Protein AF-A0A6S7HG73-F1 (afdb_monomer_lite)

Sequence (387 aa):
MQTYKELIFEPNCFQMRACHLSPQIFCDMTTDGGGFMLMGRKNNSITWTVPSNKLTVEPYGEPHWSSSLGDAPILDFRVQMATREDFKTTKADWSYRLQSKRPLKNLMMNTGGCDQRSAGIGDIAYVKDLLTEKIVTTRLRCSKFGFAYHPLVKFGWHKMNSCLQKPCPWGFAFHDVVKHQVDFHGGFSFSTTRTISGMEYNATASVGCDNGYCCGCYGPVGGTKDYCAENCKAINGGTVIKNVFTWFWVRSSLPKRLWKKCMDYQVKRDDGKLISYKLIGHGVVPVKGSCNKDSTLLNDGIVVVPDSSAAQKVPAIDGLLEYRKDKQELYIRSNKTWNALAPENKIIQETDKKYKLNLDKIKNQNYLVVWEWSAHKGHEILRHRAS

Organism: Paramuricea clavata (NCBI:txid317549)

Radius of gyration: 26.56 Å; chains: 1; bounding box: 92×40×64 Å

pLDDT: mean 78.55, std 20.95, range [20.36, 98.56]

Structure (mmCIF, N/CA/C/O backbone):
data_AF-A0A6S7HG73-F1
#
_entry.id   AF-A0A6S7HG73-F1
#
loop_
_atom_site.group_PDB
_atom_site.id
_atom_site.type_symbol
_atom_site.label_atom_id
_atom_site.label_alt_id
_atom_site.label_comp_id
_atom_site.label_asym_id
_atom_site.label_entity_id
_atom_site.label_seq_id
_atom_site.pdbx_PDB_ins_code
_atom_site.Cartn_x
_atom_site.Cartn_y
_atom_site.Cartn_z
_atom_site.occupancy
_atom_site.B_iso_or_equiv
_atom_site.auth_seq_id
_atom_site.auth_comp_id
_atom_site.auth_asym_id
_atom_site.auth_atom_id
_atom_site.pdbx_PDB_model_num
ATOM 1 N N . MET A 1 1 ? -1.389 20.376 16.798 1.00 23.89 1 MET A N 1
ATOM 2 C CA . MET A 1 1 ? -0.041 19.807 17.003 1.00 23.89 1 MET A CA 1
ATOM 3 C C . MET A 1 1 ? -0.197 18.322 17.283 1.00 23.89 1 MET A C 1
ATOM 5 O O . MET A 1 1 ? -0.726 17.976 18.327 1.00 23.89 1 MET A O 1
ATOM 9 N N . GLN A 1 2 ? 0.134 17.462 16.319 1.00 23.62 2 GLN A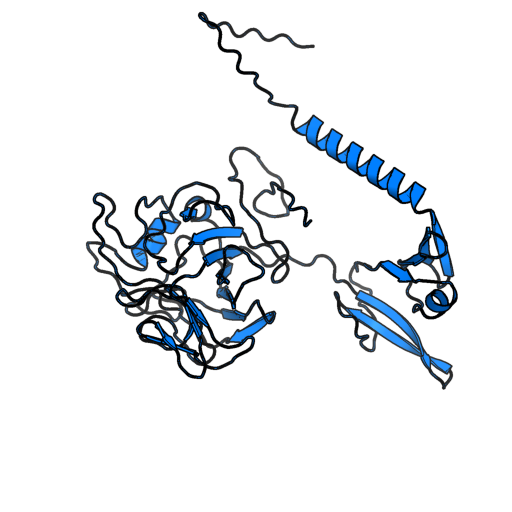 N 1
ATOM 10 C CA . GLN A 1 2 ? 0.141 16.007 16.503 1.00 23.62 2 GLN A CA 1
ATOM 11 C C . GLN A 1 2 ? 1.549 15.596 16.929 1.00 23.62 2 GLN A C 1
ATOM 13 O O . GLN A 1 2 ? 2.506 15.811 16.192 1.00 23.62 2 GLN A O 1
ATOM 18 N N . THR A 1 3 ? 1.669 15.061 18.138 1.00 20.36 3 THR A N 1
ATOM 19 C CA . THR A 1 3 ? 2.910 14.537 18.705 1.00 20.36 3 THR A CA 1
ATOM 20 C C . THR A 1 3 ? 3.164 13.151 18.114 1.00 20.36 3 THR A C 1
ATOM 22 O O . THR A 1 3 ? 2.510 12.180 18.489 1.00 20.36 3 THR A O 1
ATOM 25 N N . TYR A 1 4 ? 4.093 13.055 17.166 1.00 27.78 4 TYR A N 1
ATOM 26 C CA . TYR A 1 4 ? 4.619 11.777 16.694 1.00 27.78 4 TYR A CA 1
ATOM 27 C C . TYR A 1 4 ? 5.667 11.304 17.709 1.00 27.78 4 TYR A C 1
ATOM 29 O O . TYR A 1 4 ? 6.613 12.030 18.000 1.00 27.78 4 TYR A O 1
ATOM 37 N N . LYS A 1 5 ? 5.462 10.129 18.314 1.00 26.50 5 LYS A N 1
ATOM 38 C CA . LYS A 1 5 ? 6.448 9.502 19.204 1.00 26.50 5 LYS A CA 1
ATOM 39 C C . LYS A 1 5 ? 7.325 8.557 18.391 1.00 26.50 5 LYS A C 1
ATOM 41 O O . LYS A 1 5 ? 6.809 7.603 17.815 1.00 26.50 5 LYS A O 1
ATOM 46 N N . GLU A 1 6 ? 8.632 8.799 18.407 1.00 24.59 6 GLU A N 1
ATOM 47 C CA . GLU A 1 6 ? 9.639 7.779 18.121 1.00 24.59 6 GLU A CA 1
ATOM 48 C C . GLU A 1 6 ? 9.497 6.668 19.162 1.00 24.59 6 GLU A C 1
ATOM 50 O O . GLU A 1 6 ? 9.615 6.893 20.367 1.00 24.59 6 GLU A O 1
ATOM 55 N N . LEU A 1 7 ? 9.171 5.467 18.703 1.00 26.25 7 LEU A N 1
ATOM 56 C CA . LEU A 1 7 ? 9.103 4.280 19.539 1.00 26.25 7 LEU A CA 1
ATOM 57 C C . LEU A 1 7 ? 9.942 3.203 18.858 1.00 26.25 7 LEU A C 1
ATOM 59 O O . LEU A 1 7 ? 9.542 2.633 17.846 1.00 26.25 7 LEU A O 1
ATOM 63 N N . ILE A 1 8 ? 11.126 2.961 19.417 1.00 28.64 8 ILE A N 1
ATOM 64 C CA . ILE A 1 8 ? 12.002 1.848 19.054 1.00 28.64 8 ILE A CA 1
ATOM 65 C C . ILE A 1 8 ? 11.326 0.572 19.576 1.00 28.64 8 ILE A C 1
ATOM 67 O O . ILE A 1 8 ? 11.267 0.359 20.785 1.00 28.64 8 ILE A O 1
ATOM 71 N N . PHE A 1 9 ? 10.776 -0.254 18.682 1.00 28.14 9 PHE A N 1
ATOM 72 C CA . PHE A 1 9 ? 10.209 -1.562 19.025 1.00 28.14 9 PHE A CA 1
ATOM 73 C C . PHE A 1 9 ? 10.831 -2.669 18.172 1.00 28.14 9 PHE A C 1
ATOM 75 O O . PHE A 1 9 ? 10.882 -2.579 16.947 1.00 28.14 9 PHE A O 1
ATOM 82 N N . GLU A 1 10 ? 11.302 -3.709 18.860 1.00 35.12 10 GLU A N 1
ATOM 83 C CA . GLU A 1 10 ? 11.940 -4.905 18.305 1.00 35.12 10 GLU A CA 1
ATOM 84 C C . GLU A 1 10 ? 10.984 -5.785 17.467 1.00 35.12 10 GLU A C 1
ATOM 86 O O . GLU A 1 10 ? 9.758 -5.717 17.630 1.00 35.12 10 GLU A O 1
ATOM 91 N N . PRO A 1 11 ? 11.520 -6.633 16.560 1.00 36.06 11 PRO A N 1
ATOM 92 C CA . PRO A 1 11 ? 10.786 -7.249 15.459 1.00 36.06 11 PRO A CA 1
ATOM 93 C C . PRO A 1 11 ? 10.083 -8.534 15.900 1.00 36.06 11 PRO A C 1
ATOM 95 O O . PRO A 1 11 ? 10.442 -9.651 15.555 1.00 36.06 11 PRO A O 1
ATOM 98 N N . ASN A 1 12 ? 9.071 -8.322 16.715 1.00 39.69 12 ASN A N 1
ATOM 99 C CA . ASN A 1 12 ? 7.865 -9.091 16.959 1.00 39.69 12 ASN A CA 1
ATOM 100 C C . ASN A 1 12 ? 7.287 -8.274 18.099 1.00 39.69 12 ASN A C 1
ATOM 102 O O . ASN A 1 12 ? 7.859 -8.310 19.185 1.00 39.69 12 ASN A O 1
ATOM 106 N N . CYS A 1 13 ? 6.196 -7.523 17.924 1.00 37.22 13 CYS A N 1
ATOM 107 C CA . CYS A 1 13 ? 5.671 -6.719 19.042 1.00 37.22 13 CYS A CA 1
ATOM 108 C C . CYS A 1 13 ? 5.167 -7.565 20.241 1.00 37.22 13 CYS A C 1
ATOM 110 O O . CYS A 1 13 ? 4.400 -7.059 21.048 1.00 37.22 13 CYS A O 1
ATOM 112 N N . PHE A 1 14 ? 5.580 -8.834 20.358 1.00 29.17 14 PHE A N 1
ATOM 113 C CA . PHE A 1 14 ? 5.877 -9.547 21.598 1.00 29.17 14 PHE A CA 1
ATOM 114 C C . PHE A 1 14 ? 7.020 -10.571 21.375 1.00 29.17 14 PHE A C 1
ATOM 116 O O . PHE A 1 14 ? 6.756 -11.659 20.875 1.00 29.17 14 PHE A O 1
ATOM 123 N N . GLN A 1 15 ? 8.270 -10.243 21.729 1.00 26.00 15 GLN A N 1
ATOM 124 C CA . GLN A 1 15 ? 9.197 -11.075 22.532 1.00 26.00 15 GLN A CA 1
ATOM 125 C C . GLN A 1 15 ? 10.606 -10.462 22.552 1.00 26.00 15 GLN A C 1
ATOM 127 O O . GLN A 1 15 ? 11.273 -10.389 21.527 1.00 26.00 15 GLN A O 1
ATOM 132 N N . MET A 1 16 ? 11.061 -10.083 23.751 1.00 28.31 16 MET A N 1
ATOM 133 C CA . MET A 1 16 ? 12.455 -9.741 24.045 1.00 28.31 16 MET A CA 1
ATOM 134 C C . MET A 1 16 ? 13.368 -10.935 23.751 1.00 28.31 16 MET A C 1
ATOM 136 O O . MET A 1 16 ? 13.150 -12.000 24.337 1.00 28.31 16 MET A O 1
ATOM 140 N N . ARG A 1 17 ? 14.412 -10.732 22.936 1.00 23.84 17 ARG A N 1
ATOM 141 C CA . ARG A 1 17 ? 15.729 -11.387 23.070 1.00 23.84 17 ARG A CA 1
ATOM 142 C C . ARG A 1 17 ? 16.759 -10.721 22.134 1.00 23.84 17 ARG A C 1
ATOM 144 O O . ARG A 1 17 ? 16.681 -10.875 20.924 1.00 23.84 17 ARG A O 1
ATOM 151 N N . ALA A 1 18 ? 17.758 -10.099 22.773 1.00 25.36 18 ALA A N 1
ATOM 152 C CA . ALA A 1 18 ? 19.056 -9.628 22.261 1.00 25.36 18 ALA A CA 1
ATOM 153 C C . ALA A 1 18 ? 19.080 -8.372 21.353 1.00 25.36 18 ALA A C 1
ATOM 155 O O . ALA A 1 18 ? 19.349 -8.448 20.157 1.00 25.36 18 ALA A O 1
ATOM 156 N N . CYS A 1 19 ? 18.940 -7.197 21.982 1.00 32.50 19 CYS A N 1
ATOM 157 C CA . CYS A 1 19 ? 19.216 -5.878 21.404 1.00 32.50 19 CYS A CA 1
ATOM 158 C C . CYS A 1 19 ? 20.721 -5.651 21.144 1.00 32.50 19 CYS A C 1
ATOM 160 O O . CYS A 1 19 ? 21.425 -5.133 22.008 1.00 32.50 19 CYS A O 1
ATOM 162 N N . HIS A 1 20 ? 21.216 -5.929 19.942 1.00 30.30 20 HIS A N 1
ATOM 163 C CA . HIS A 1 20 ? 22.331 -5.167 19.367 1.00 30.30 20 HIS A CA 1
ATOM 164 C C . HIS A 1 20 ? 22.209 -5.202 17.836 1.00 30.30 20 HIS A C 1
ATOM 166 O O . HIS A 1 20 ? 22.386 -6.253 17.233 1.00 30.30 20 HIS A O 1
ATOM 172 N N . LEU A 1 21 ? 21.909 -4.038 17.236 1.00 35.69 21 LEU A N 1
ATOM 173 C CA . LEU A 1 21 ? 21.809 -3.748 15.787 1.00 35.69 21 LEU A CA 1
ATOM 174 C C . LEU A 1 21 ? 20.460 -4.001 15.074 1.00 35.69 21 LEU A C 1
ATOM 176 O O . LEU A 1 21 ? 20.443 -4.381 13.905 1.00 35.69 21 LEU A O 1
ATOM 180 N N . SER A 1 22 ? 19.321 -3.703 15.705 1.00 51.12 22 SER A N 1
ATOM 181 C CA . SER A 1 22 ? 18.052 -3.573 14.963 1.00 51.12 22 SER A CA 1
ATOM 182 C C . SER A 1 22 ? 17.953 -2.181 14.309 1.00 51.12 22 SER A C 1
ATOM 184 O O . SER A 1 22 ? 18.054 -1.184 15.028 1.00 51.12 22 SER A O 1
ATOM 186 N N . PRO A 1 23 ? 17.762 -2.063 12.978 1.00 58.50 23 PRO A N 1
ATOM 187 C CA . PRO A 1 23 ? 17.554 -0.769 12.334 1.00 58.50 23 PRO A CA 1
ATOM 188 C C . PRO A 1 23 ? 16.275 -0.113 12.868 1.00 58.50 23 PRO A C 1
ATOM 190 O O . PRO A 1 23 ? 15.249 -0.774 13.027 1.00 58.50 23 PRO A O 1
ATOM 193 N N . GLN A 1 24 ? 16.331 1.193 13.143 1.00 76.62 24 GLN A N 1
ATOM 194 C CA . GLN A 1 24 ? 15.131 1.978 13.438 1.00 76.62 24 GLN A CA 1
ATOM 195 C C . GLN A 1 24 ? 14.221 1.953 12.203 1.00 76.62 24 GLN A C 1
ATOM 197 O O . GLN A 1 24 ? 14.707 2.029 11.078 1.00 76.62 24 GLN A O 1
ATOM 202 N N . ILE A 1 25 ? 12.911 1.788 12.372 1.00 84.19 25 ILE A N 1
ATOM 203 C CA . ILE A 1 25 ? 11.950 1.691 11.263 1.00 84.19 25 ILE A CA 1
ATOM 204 C C . ILE A 1 25 ? 10.754 2.579 11.591 1.00 84.19 25 ILE A C 1
ATOM 206 O O . ILE A 1 25 ? 10.254 2.559 12.716 1.00 84.19 25 ILE A O 1
ATOM 210 N N . PHE A 1 26 ? 10.273 3.343 10.609 1.00 87.62 26 PHE A N 1
ATOM 211 C CA . PHE A 1 26 ? 9.052 4.123 10.773 1.00 87.62 26 PHE A CA 1
ATOM 212 C C . PHE A 1 26 ? 7.814 3.224 10.646 1.00 87.62 26 PHE A C 1
ATOM 214 O O . PHE A 1 26 ? 7.669 2.495 9.661 1.00 87.62 26 PHE A O 1
ATOM 221 N N . CYS A 1 27 ? 6.901 3.298 11.618 1.00 88.12 27 CYS A N 1
ATOM 222 C CA . CYS A 1 27 ? 5.735 2.419 11.705 1.00 88.12 27 CYS A CA 1
ATOM 223 C C . CYS A 1 27 ? 4.412 3.197 11.684 1.00 88.12 27 CYS A C 1
ATOM 225 O O . CYS A 1 27 ? 4.187 4.083 12.507 1.00 88.12 27 CYS A O 1
ATOM 227 N N . ASP A 1 28 ? 3.491 2.802 10.806 1.00 87.75 28 ASP A N 1
ATOM 228 C CA . ASP A 1 28 ? 2.087 3.202 10.878 1.00 87.75 28 ASP A CA 1
ATOM 229 C C . ASP A 1 28 ? 1.305 2.208 11.750 1.00 87.75 28 ASP A C 1
ATOM 231 O O . ASP A 1 28 ? 1.098 1.038 11.406 1.00 87.75 28 ASP A O 1
ATOM 235 N N . MET A 1 29 ? 0.873 2.710 12.906 1.00 83.38 29 MET A N 1
ATOM 236 C CA . MET A 1 29 ? 0.142 1.970 13.937 1.00 83.38 29 MET A CA 1
ATOM 237 C C . MET A 1 29 ? -1.373 2.201 13.890 1.00 83.38 29 MET A C 1
ATOM 239 O O . MET A 1 29 ? -2.095 1.723 14.762 1.00 83.38 29 MET A O 1
ATOM 243 N N . THR A 1 30 ? -1.859 2.934 12.890 1.00 83.31 30 THR A N 1
ATOM 244 C CA . THR A 1 30 ? -3.247 3.399 12.809 1.00 83.31 30 THR A CA 1
ATOM 245 C C . THR A 1 30 ? -4.002 2.767 11.648 1.00 83.31 30 THR A C 1
ATOM 247 O O . THR A 1 30 ? -5.059 2.169 11.864 1.00 83.31 30 THR A O 1
ATOM 250 N N . THR A 1 31 ? -3.451 2.829 10.433 1.00 86.19 31 THR A N 1
ATOM 251 C CA . THR A 1 31 ? -4.160 2.383 9.229 1.00 86.19 31 THR A CA 1
ATOM 252 C C . THR A 1 31 ? -4.414 0.881 9.273 1.00 86.19 31 THR A C 1
ATOM 254 O O . THR A 1 31 ? -3.489 0.091 9.465 1.00 86.19 31 THR A O 1
ATOM 257 N N . ASP A 1 32 ? -5.674 0.471 9.087 1.00 87.25 32 ASP A N 1
ATOM 258 C CA . ASP A 1 32 ? -6.092 -0.939 9.089 1.00 87.25 32 ASP A CA 1
ATOM 259 C C . ASP A 1 32 ? -5.605 -1.719 10.328 1.00 87.25 32 ASP A C 1
ATOM 261 O O . ASP A 1 32 ? -5.131 -2.855 10.249 1.00 87.25 32 ASP A O 1
ATOM 265 N N . GLY A 1 33 ? -5.683 -1.073 11.496 1.00 82.06 33 GLY A N 1
ATOM 266 C CA . GLY A 1 33 ? -5.245 -1.635 12.775 1.00 82.06 33 GLY A CA 1
ATOM 267 C C . GLY A 1 33 ? -3.737 -1.572 13.027 1.00 82.06 33 GLY A C 1
ATOM 268 O O . GLY A 1 33 ? -3.306 -2.016 14.089 1.00 82.06 33 GLY A O 1
ATOM 269 N N . GLY A 1 34 ? -2.959 -1.016 12.095 1.00 86.38 34 GLY A N 1
ATOM 270 C CA . GLY A 1 34 ? -1.534 -0.753 12.242 1.00 86.38 34 GLY A CA 1
ATOM 271 C C . GLY A 1 34 ? -0.610 -1.911 11.860 1.00 86.38 34 GLY A C 1
ATOM 272 O O . GLY A 1 34 ? -1.013 -2.900 11.233 1.00 86.38 34 GLY A O 1
ATOM 273 N N . GLY A 1 35 ? 0.657 -1.767 12.256 1.00 85.31 35 GLY A N 1
ATOM 274 C CA . GLY A 1 35 ? 1.724 -2.745 12.029 1.00 85.31 35 GLY A CA 1
ATOM 275 C C . GLY A 1 35 ? 2.391 -2.640 10.656 1.00 85.31 35 GLY A C 1
ATOM 276 O O . GLY A 1 35 ? 3.046 -3.590 10.230 1.00 85.31 35 GLY A O 1
ATOM 277 N N . PHE A 1 36 ? 2.203 -1.526 9.947 1.00 93.69 36 PHE A N 1
ATOM 278 C CA . PHE A 1 36 ? 2.880 -1.269 8.679 1.00 93.69 36 PHE A CA 1
ATOM 279 C C . PHE A 1 36 ? 4.234 -0.610 8.924 1.00 93.69 36 PHE A C 1
ATOM 281 O O . PHE A 1 36 ? 4.310 0.416 9.585 1.00 93.69 36 PHE A O 1
ATOM 288 N N . MET A 1 37 ? 5.285 -1.172 8.345 1.00 94.69 37 MET A N 1
ATOM 289 C CA . MET A 1 37 ? 6.643 -0.639 8.340 1.00 94.69 37 MET A CA 1
ATOM 290 C C . MET A 1 37 ? 6.885 0.100 7.028 1.00 94.69 37 MET A C 1
ATOM 292 O O . MET A 1 37 ? 6.633 -0.456 5.955 1.00 94.69 37 MET A O 1
ATOM 296 N N . LEU A 1 38 ? 7.367 1.338 7.102 1.00 95.38 38 LEU A N 1
ATOM 297 C CA . LEU A 1 38 ? 7.764 2.103 5.928 1.00 95.38 38 LEU A CA 1
ATOM 298 C C . LEU A 1 38 ? 9.055 1.511 5.370 1.00 95.38 38 LEU A C 1
ATOM 300 O O . LEU A 1 38 ? 10.062 1.420 6.069 1.00 95.38 38 LEU A O 1
ATOM 304 N N . MET A 1 39 ? 9.018 1.105 4.107 1.00 95.62 39 MET A N 1
ATOM 305 C CA . MET A 1 39 ? 10.162 0.479 3.448 1.00 95.62 39 MET A CA 1
ATOM 306 C C . MET A 1 39 ? 10.686 1.307 2.281 1.00 95.62 39 MET A C 1
ATOM 308 O O . MET A 1 39 ? 11.822 1.112 1.861 1.00 95.62 39 MET A O 1
ATOM 312 N N . GLY A 1 40 ? 9.875 2.205 1.729 1.00 95.56 40 GLY A N 1
ATOM 313 C CA . GLY A 1 40 ? 10.228 2.930 0.524 1.00 95.56 40 GLY A CA 1
ATOM 314 C C . GLY A 1 40 ? 9.465 4.225 0.377 1.00 95.56 40 GLY A C 1
ATOM 315 O O . GLY A 1 40 ? 8.326 4.349 0.830 1.00 95.56 40 GLY A O 1
ATOM 316 N N . ARG A 1 41 ? 10.091 5.175 -0.308 1.00 94.94 41 ARG A N 1
ATOM 317 C CA . ARG A 1 41 ? 9.529 6.495 -0.553 1.00 94.94 41 ARG A CA 1
ATOM 318 C C . ARG A 1 41 ? 9.928 7.033 -1.918 1.00 94.94 41 ARG A C 1
ATOM 320 O O . ARG A 1 41 ? 11.070 6.877 -2.346 1.00 94.94 41 ARG A O 1
ATOM 327 N N . LYS A 1 42 ? 9.016 7.779 -2.546 1.00 94.44 42 LYS A N 1
ATOM 328 C CA . LYS A 1 42 ? 9.322 8.641 -3.687 1.00 94.44 42 LYS A CA 1
ATOM 329 C C . LYS A 1 42 ? 8.565 9.967 -3.640 1.00 94.44 42 LYS A C 1
ATOM 331 O O . LYS A 1 42 ? 7.433 10.034 -3.182 1.00 94.44 42 LYS A O 1
ATOM 336 N N . ASN A 1 43 ? 9.199 11.026 -4.129 1.00 93.12 43 ASN A N 1
ATOM 337 C CA . ASN A 1 43 ? 8.657 12.387 -4.214 1.00 93.12 43 ASN A CA 1
ATOM 338 C C . ASN A 1 43 ? 8.179 12.773 -5.630 1.00 93.12 43 ASN A C 1
ATOM 340 O O . ASN A 1 43 ? 7.903 13.938 -5.900 1.00 93.12 43 ASN A O 1
ATOM 344 N N . ASN A 1 44 ? 8.138 11.814 -6.554 1.00 91.88 44 ASN A N 1
ATOM 345 C CA . ASN A 1 44 ? 7.565 11.968 -7.886 1.00 91.88 44 ASN A CA 1
ATOM 346 C C . ASN A 1 44 ? 7.007 10.615 -8.375 1.00 91.88 44 ASN A C 1
ATOM 348 O O . ASN A 1 44 ? 7.107 9.602 -7.683 1.00 91.88 44 ASN A O 1
ATOM 352 N N . SER A 1 45 ? 6.440 10.578 -9.581 1.00 89.94 45 SER A N 1
ATOM 353 C CA . SER A 1 45 ? 5.869 9.340 -10.140 1.00 89.94 45 SER A CA 1
ATOM 354 C C . SER A 1 45 ? 6.909 8.366 -10.706 1.00 89.94 45 SER A C 1
ATOM 356 O O . SER A 1 45 ? 6.546 7.283 -11.150 1.00 89.94 45 SER A O 1
ATOM 358 N N . ILE A 1 46 ? 8.193 8.735 -10.733 1.00 89.56 46 ILE A N 1
ATOM 359 C CA . ILE A 1 46 ? 9.263 7.931 -11.331 1.00 89.56 46 ILE A CA 1
ATOM 360 C C . ILE A 1 46 ? 9.761 6.925 -10.294 1.00 89.56 46 ILE A C 1
ATOM 362 O O . ILE A 1 46 ? 10.654 7.210 -9.495 1.00 89.56 46 ILE A O 1
ATOM 366 N N . THR A 1 47 ? 9.173 5.736 -10.298 1.00 81.75 47 THR A N 1
ATOM 367 C CA . THR A 1 47 ? 9.435 4.681 -9.305 1.00 81.75 47 THR A CA 1
ATOM 368 C C . THR A 1 47 ? 10.782 3.981 -9.504 1.00 81.75 47 THR A C 1
ATOM 370 O O . THR A 1 47 ? 11.310 3.404 -8.557 1.00 81.75 47 THR A O 1
ATOM 373 N N . TRP A 1 48 ? 11.377 4.050 -10.698 1.00 81.00 48 TRP A N 1
ATOM 374 C CA . TRP A 1 48 ? 12.553 3.249 -11.060 1.00 81.00 48 TRP A CA 1
ATOM 375 C C . TRP A 1 48 ? 13.921 3.883 -10.843 1.00 81.00 48 TRP A C 1
ATOM 377 O O . TRP A 1 48 ? 14.934 3.182 -10.880 1.00 81.00 48 TRP A O 1
ATOM 387 N N . THR A 1 49 ? 13.961 5.191 -10.581 1.00 83.94 49 THR A N 1
ATOM 388 C CA . THR A 1 49 ? 15.186 5.922 -10.213 1.00 83.94 49 THR A CA 1
ATOM 389 C C . THR A 1 49 ? 15.435 5.915 -8.706 1.00 83.94 49 THR A C 1
ATOM 391 O O . THR A 1 49 ? 16.402 6.512 -8.241 1.00 83.94 49 THR A O 1
ATOM 394 N N . VAL A 1 50 ? 14.545 5.295 -7.923 1.00 86.31 50 VAL A N 1
ATOM 395 C CA . VAL A 1 50 ? 14.637 5.301 -6.461 1.00 86.31 50 VAL A CA 1
ATOM 396 C C . VAL A 1 50 ? 15.810 4.406 -6.042 1.00 86.31 50 VAL A C 1
ATOM 398 O O . VAL A 1 50 ? 15.752 3.196 -6.289 1.00 86.31 50 VAL A O 1
ATOM 401 N N . PRO A 1 51 ? 16.860 4.950 -5.407 1.00 91.94 51 PRO A N 1
ATOM 402 C CA . PRO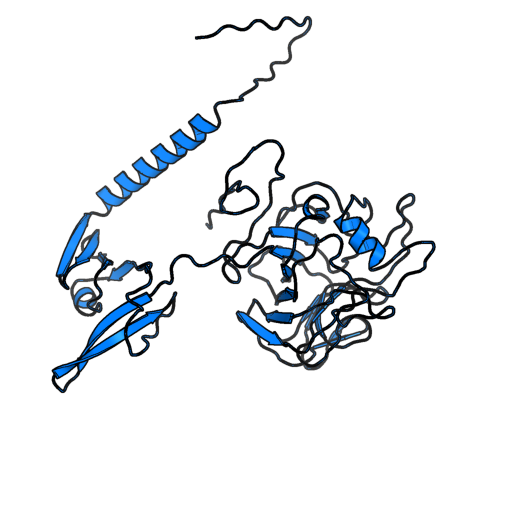 A 1 51 ? 17.981 4.147 -4.947 1.00 91.94 51 PRO A CA 1
ATOM 403 C C . PRO A 1 51 ? 17.545 3.195 -3.836 1.00 91.94 51 PRO A C 1
ATOM 405 O O . PRO A 1 51 ? 16.596 3.465 -3.106 1.00 91.94 51 PRO A O 1
ATOM 408 N N . SER A 1 52 ? 18.264 2.091 -3.676 1.00 94.06 52 SER A N 1
ATOM 409 C CA . SER A 1 52 ? 18.139 1.229 -2.502 1.00 94.06 52 SER A CA 1
ATOM 410 C C . SER A 1 52 ? 19.407 1.289 -1.668 1.00 94.06 52 SER A C 1
ATOM 412 O O . SER A 1 52 ? 20.514 1.269 -2.211 1.00 94.06 52 SER A O 1
ATOM 414 N N . ASN A 1 53 ? 19.260 1.353 -0.350 1.00 93.56 53 ASN A N 1
ATOM 415 C CA . ASN A 1 53 ? 20.368 1.363 0.598 1.00 93.56 53 ASN A CA 1
ATOM 416 C C . ASN A 1 53 ? 19.950 0.672 1.910 1.00 93.56 53 ASN A C 1
ATOM 418 O O . ASN A 1 53 ? 18.889 0.052 1.985 1.00 93.56 53 ASN A O 1
ATOM 422 N N . LYS A 1 54 ? 20.818 0.689 2.923 1.00 91.31 54 LYS A N 1
ATOM 423 C CA . LYS A 1 54 ? 20.559 0.053 4.229 1.00 91.31 54 LYS A CA 1
ATOM 424 C C . LYS A 1 54 ? 19.974 1.013 5.271 1.00 91.31 54 LYS A C 1
ATOM 426 O O . LYS A 1 54 ? 19.834 0.635 6.432 1.00 91.31 54 LYS A O 1
ATOM 431 N N . LEU A 1 55 ? 19.678 2.248 4.872 1.00 90.62 55 LEU A N 1
ATOM 432 C CA . LEU A 1 55 ? 19.170 3.276 5.766 1.00 90.62 55 LEU A CA 1
ATOM 433 C C . LEU A 1 55 ? 17.688 3.048 6.065 1.00 90.62 55 LEU A C 1
ATOM 435 O O . LEU A 1 55 ? 16.973 2.303 5.379 1.00 90.62 55 LEU A O 1
ATOM 439 N N . THR A 1 56 ? 17.257 3.687 7.141 1.00 90.31 56 THR A N 1
ATOM 440 C CA . THR A 1 56 ? 15.858 3.800 7.525 1.00 90.31 56 THR A CA 1
ATOM 441 C C . THR A 1 56 ? 15.149 4.765 6.591 1.00 90.31 56 THR A C 1
ATOM 443 O O . THR A 1 56 ? 15.628 5.874 6.359 1.00 90.31 56 THR A O 1
ATOM 446 N N . VAL A 1 57 ? 13.973 4.369 6.102 1.00 92.69 57 VAL A N 1
ATOM 447 C CA . VAL A 1 57 ? 13.132 5.280 5.327 1.00 92.69 57 VAL A CA 1
ATOM 448 C C . VAL A 1 57 ? 12.342 6.170 6.271 1.00 92.69 57 VAL A C 1
ATOM 450 O O . VAL A 1 57 ? 11.543 5.689 7.074 1.00 92.69 57 VAL A O 1
ATOM 453 N N . GLU A 1 58 ? 12.530 7.475 6.126 1.00 91.75 58 GLU A N 1
ATOM 454 C CA . GLU A 1 58 ? 11.716 8.480 6.795 1.00 91.75 58 GLU A CA 1
ATOM 455 C C . GLU A 1 58 ? 10.532 8.900 5.911 1.00 91.75 58 GLU A C 1
ATOM 457 O O . GLU A 1 58 ? 10.687 9.037 4.694 1.00 91.75 58 GLU A O 1
ATOM 462 N N . PRO A 1 59 ? 9.350 9.183 6.487 1.00 91.06 59 PRO A N 1
ATOM 463 C CA . PRO A 1 59 ? 8.185 9.633 5.725 1.00 91.06 59 PRO A CA 1
ATOM 464 C C . PRO A 1 59 ? 8.395 10.915 4.927 1.00 91.06 59 PRO A C 1
ATOM 466 O O . PRO A 1 59 ? 7.709 11.111 3.928 1.00 91.06 59 PRO A O 1
ATOM 469 N N . TYR A 1 60 ? 9.301 11.781 5.379 1.00 93.38 60 TYR A N 1
ATOM 470 C CA . TYR A 1 60 ? 9.555 13.100 4.801 1.00 93.38 60 TYR A CA 1
ATOM 471 C C . TYR A 1 60 ? 11.042 13.326 4.462 1.00 93.38 60 TYR A C 1
ATOM 473 O O . TYR A 1 60 ? 11.425 14.439 4.127 1.00 93.38 60 TYR A O 1
ATOM 481 N N . GLY A 1 61 ? 11.861 12.264 4.492 1.00 91.25 61 GLY A N 1
ATOM 482 C CA . GLY A 1 61 ? 13.290 12.305 4.149 1.00 91.25 61 GLY A CA 1
ATOM 483 C C . GLY A 1 61 ? 13.592 11.938 2.691 1.00 91.25 61 GLY A C 1
ATOM 484 O O . GLY A 1 61 ? 12.696 11.818 1.857 1.00 91.25 61 GLY A O 1
ATOM 485 N N . GLU A 1 62 ? 14.859 11.725 2.351 1.00 93.62 62 GLU A N 1
ATOM 486 C CA . GLU A 1 62 ? 15.252 11.493 0.955 1.00 93.62 62 GLU A CA 1
ATOM 487 C C . GLU A 1 62 ? 14.604 10.235 0.336 1.00 93.62 62 GLU A C 1
ATOM 489 O O . GLU A 1 62 ? 14.489 9.202 1.004 1.00 93.62 62 GLU A O 1
ATOM 494 N N . PRO A 1 63 ? 14.195 10.264 -0.949 1.00 94.88 63 PRO A N 1
ATOM 495 C CA . PRO A 1 63 ? 13.655 9.096 -1.636 1.00 94.88 63 PRO A CA 1
ATOM 496 C C . PRO A 1 63 ? 14.639 7.927 -1.701 1.00 94.88 63 PRO A C 1
ATOM 498 O O . PRO A 1 63 ? 15.689 8.021 -2.334 1.00 94.88 63 PRO A O 1
ATOM 501 N N . HIS A 1 64 ? 14.264 6.795 -1.117 1.00 95.00 64 HIS A N 1
ATOM 502 C CA . HIS A 1 64 ? 14.990 5.539 -1.252 1.00 95.00 64 HIS A CA 1
ATOM 503 C C . HIS A 1 64 ? 14.102 4.348 -0.876 1.00 95.00 64 HIS A C 1
ATOM 505 O O . HIS A 1 64 ? 13.025 4.504 -0.296 1.00 95.00 64 HIS A O 1
ATOM 511 N N . TRP A 1 65 ? 14.575 3.154 -1.216 1.00 94.75 65 TRP A N 1
ATOM 512 C CA . TRP A 1 65 ? 14.126 1.877 -0.680 1.00 94.75 65 TRP A CA 1
ATOM 513 C C . TRP A 1 65 ? 15.083 1.416 0.423 1.00 94.75 65 TRP A C 1
ATOM 515 O O . TRP A 1 65 ? 16.299 1.594 0.310 1.00 94.75 65 TRP A O 1
ATOM 525 N N . SER A 1 66 ? 14.555 0.755 1.449 1.00 93.81 66 SER A N 1
ATOM 526 C CA . SER A 1 66 ? 15.366 0.064 2.447 1.00 93.81 66 SER A CA 1
ATOM 527 C C . SER A 1 66 ? 15.552 -1.406 2.075 1.00 93.81 66 SER A C 1
ATOM 529 O O . SER A 1 66 ? 14.624 -2.213 2.143 1.00 93.81 66 SER A O 1
ATOM 531 N N . SER A 1 67 ? 16.785 -1.761 1.721 1.00 93.12 67 SER A N 1
ATOM 532 C CA . SER A 1 67 ? 17.226 -3.152 1.542 1.00 93.12 67 SER A CA 1
ATOM 533 C C . SER A 1 67 ? 17.374 -3.917 2.860 1.00 93.12 67 SER A C 1
ATOM 535 O O . SER A 1 67 ? 17.414 -5.145 2.855 1.00 93.12 67 SER A O 1
ATOM 537 N N . SER A 1 68 ? 17.393 -3.222 4.003 1.00 91.06 68 SER A N 1
ATOM 538 C CA . SER A 1 68 ? 17.481 -3.846 5.333 1.00 91.06 68 SER A CA 1
ATOM 539 C C . SER A 1 68 ? 16.255 -4.706 5.663 1.00 91.06 68 SER A C 1
ATOM 541 O O . SER A 1 68 ? 16.322 -5.576 6.526 1.00 91.06 68 SER A O 1
ATOM 543 N N . LEU A 1 69 ? 15.142 -4.500 4.950 1.00 90.00 69 LEU A N 1
ATOM 544 C CA . LEU A 1 69 ? 13.912 -5.279 5.083 1.00 90.00 69 LEU A CA 1
ATOM 545 C C . LEU A 1 69 ? 13.808 -6.447 4.090 1.00 90.00 69 LEU A C 1
ATOM 547 O O . LEU A 1 69 ? 12.787 -7.128 4.081 1.00 90.00 69 LEU A O 1
ATOM 551 N N . GLY A 1 70 ? 14.829 -6.713 3.268 1.00 92.50 70 GLY A N 1
ATOM 552 C CA . GLY A 1 70 ? 14.769 -7.724 2.206 1.00 92.50 70 GLY A CA 1
ATOM 553 C C . GLY A 1 70 ? 14.380 -9.128 2.684 1.00 92.50 70 GLY A C 1
ATOM 554 O O . GLY A 1 70 ? 13.590 -9.807 2.030 1.00 92.50 70 GLY A O 1
ATOM 555 N N . ASP A 1 71 ? 14.873 -9.558 3.844 1.00 92.31 71 ASP A N 1
ATOM 556 C CA . ASP A 1 71 ? 14.542 -10.870 4.419 1.00 92.31 71 ASP A CA 1
ATOM 557 C C . ASP A 1 71 ? 13.272 -10.861 5.283 1.00 92.31 71 ASP A C 1
ATOM 559 O O . ASP A 1 71 ? 12.802 -11.922 5.700 1.00 92.31 71 ASP A O 1
ATOM 563 N N . ALA A 1 72 ? 12.676 -9.689 5.530 1.00 89.81 72 ALA A N 1
ATOM 564 C CA . ALA A 1 72 ? 11.481 -9.582 6.353 1.00 89.81 72 ALA A CA 1
ATOM 565 C C . ALA A 1 72 ? 10.321 -10.363 5.707 1.00 89.81 72 ALA A C 1
ATOM 567 O O . ALA A 1 72 ? 10.017 -10.151 4.527 1.00 89.81 72 ALA A O 1
ATOM 568 N N . PRO A 1 73 ? 9.642 -11.255 6.452 1.00 93.44 73 PRO A N 1
ATOM 569 C CA . PRO A 1 73 ? 8.493 -11.977 5.932 1.00 93.44 73 PRO A CA 1
ATOM 570 C C . PRO A 1 73 ? 7.302 -11.023 5.844 1.00 93.44 73 PRO A C 1
ATOM 572 O O . PRO A 1 73 ? 6.759 -10.600 6.864 1.00 93.44 73 PRO A O 1
ATOM 575 N N . ILE A 1 74 ? 6.873 -10.698 4.631 1.00 95.81 74 ILE A N 1
ATOM 576 C CA . ILE A 1 74 ? 5.749 -9.801 4.371 1.00 95.81 74 ILE A CA 1
ATOM 577 C C . ILE A 1 74 ? 4.473 -10.592 4.098 1.00 95.81 74 ILE A C 1
ATOM 579 O O . ILE A 1 74 ? 4.496 -11.661 3.492 1.00 95.81 74 ILE A O 1
ATOM 583 N N . LEU A 1 75 ? 3.353 -10.051 4.563 1.00 96.38 75 LEU A N 1
ATOM 584 C CA . LEU A 1 75 ? 2.002 -10.561 4.347 1.00 96.38 75 LEU A CA 1
ATOM 585 C C . LEU A 1 75 ? 1.110 -9.516 3.666 1.00 96.38 75 LEU A C 1
ATOM 587 O O . LEU A 1 75 ? 0.196 -9.878 2.929 1.00 96.38 75 LEU A O 1
ATOM 591 N N . ASP A 1 76 ? 1.374 -8.232 3.905 1.00 97.88 76 ASP A N 1
ATOM 592 C CA . ASP A 1 76 ? 0.814 -7.137 3.124 1.00 97.88 76 ASP A CA 1
ATOM 593 C C . ASP A 1 76 ? 1.926 -6.302 2.497 1.00 97.88 76 ASP A C 1
ATOM 595 O O . ASP A 1 76 ? 2.928 -6.004 3.155 1.00 97.88 76 ASP A O 1
ATOM 599 N N . PHE A 1 77 ? 1.689 -5.860 1.266 1.00 98.31 77 PHE A N 1
ATOM 600 C CA . PHE A 1 77 ? 2.408 -4.758 0.633 1.00 98.31 77 PHE A CA 1
ATOM 601 C C . PHE A 1 77 ? 1.408 -3.632 0.372 1.00 98.31 77 PHE A C 1
ATOM 603 O O . PHE A 1 77 ? 0.356 -3.876 -0.214 1.00 98.31 77 PHE A O 1
ATOM 610 N N . ARG A 1 78 ? 1.694 -2.418 0.832 1.00 98.19 78 ARG A N 1
ATOM 611 C CA . ARG A 1 78 ? 0.807 -1.257 0.720 1.00 98.19 78 ARG A CA 1
ATOM 612 C C . ARG A 1 78 ? 1.476 -0.154 -0.078 1.00 98.19 78 ARG A C 1
ATOM 614 O O . ARG A 1 78 ? 2.660 0.122 0.102 1.00 98.19 78 ARG A O 1
ATOM 621 N N . VAL A 1 79 ? 0.682 0.494 -0.916 1.00 98.31 79 VAL A N 1
ATOM 622 C CA . VAL A 1 79 ? 1.082 1.639 -1.723 1.00 98.31 79 VAL A CA 1
ATOM 623 C C . VAL A 1 79 ? 0.156 2.791 -1.385 1.00 98.31 79 VAL A C 1
ATOM 625 O O . VAL A 1 79 ? -1.062 2.671 -1.488 1.00 98.31 79 VAL A O 1
ATOM 628 N N . GLN A 1 80 ? 0.752 3.904 -0.984 1.00 98.00 80 GLN A N 1
ATOM 629 C CA . GLN A 1 80 ? 0.049 5.131 -0.648 1.00 98.00 80 GLN A CA 1
ATOM 630 C C . GLN A 1 80 ? 0.538 6.241 -1.567 1.00 98.00 80 GLN A C 1
ATOM 632 O O . GLN A 1 80 ? 1.742 6.427 -1.713 1.00 98.00 80 GLN A O 1
ATOM 637 N N . MET A 1 81 ? -0.388 6.993 -2.152 1.00 96.88 81 MET A N 1
ATOM 638 C CA . MET A 1 81 ? -0.107 8.045 -3.121 1.00 96.88 81 MET A CA 1
ATOM 639 C C . MET A 1 81 ? -0.828 9.339 -2.746 1.00 96.88 81 MET A C 1
ATOM 641 O O . MET A 1 81 ? -2.042 9.342 -2.534 1.00 96.88 81 MET A O 1
ATOM 645 N N . ALA A 1 82 ? -0.101 10.455 -2.734 1.00 96.50 82 ALA A N 1
ATOM 646 C CA . ALA A 1 82 ? -0.616 11.778 -2.401 1.00 96.50 82 ALA A CA 1
ATOM 647 C C . ALA A 1 82 ? -0.174 12.852 -3.404 1.00 96.50 82 ALA A C 1
ATOM 649 O O . ALA A 1 82 ? 0.816 12.710 -4.121 1.00 96.50 82 ALA A O 1
ATOM 650 N N . THR A 1 83 ? -0.912 13.962 -3.441 1.00 94.56 83 THR A N 1
ATOM 651 C CA . THR A 1 83 ? -0.599 15.114 -4.312 1.00 94.56 83 THR A CA 1
ATOM 652 C C . THR A 1 83 ? 0.410 16.083 -3.714 1.00 94.56 83 THR A C 1
ATOM 654 O O . THR A 1 83 ? 0.928 16.945 -4.418 1.00 94.56 83 THR A O 1
ATOM 657 N N . ARG A 1 84 ? 0.646 15.993 -2.405 1.00 93.94 84 ARG A N 1
ATOM 658 C CA . ARG A 1 84 ? 1.625 16.793 -1.671 1.00 93.94 84 ARG A CA 1
ATOM 659 C C . ARG A 1 84 ? 2.407 15.885 -0.734 1.00 93.94 84 ARG A C 1
ATOM 661 O O . ARG A 1 84 ? 2.021 14.739 -0.506 1.00 93.94 84 ARG A O 1
ATOM 668 N N . GLU A 1 85 ? 3.477 16.428 -0.176 1.00 93.12 85 GLU A N 1
ATOM 669 C CA . GLU A 1 85 ? 4.326 15.782 0.820 1.00 93.12 85 GLU A CA 1
ATOM 670 C C . GLU A 1 85 ? 3.637 15.678 2.197 1.00 93.12 85 GLU A C 1
ATOM 672 O O . GLU A 1 85 ? 4.144 16.137 3.211 1.00 93.12 85 GLU A O 1
ATOM 677 N N . ASP A 1 86 ? 2.421 15.134 2.228 1.00 91.62 86 ASP A N 1
ATOM 678 C CA . ASP A 1 86 ? 1.593 14.996 3.425 1.00 91.62 86 ASP A CA 1
ATOM 679 C C . ASP A 1 86 ? 0.568 13.874 3.222 1.00 91.62 86 ASP A C 1
ATOM 681 O O . ASP A 1 86 ? -0.167 13.847 2.223 1.00 91.62 86 ASP A O 1
ATOM 685 N N . PHE A 1 87 ? 0.459 12.999 4.222 1.00 91.38 87 PHE A N 1
ATOM 686 C CA . PHE A 1 87 ? -0.531 11.930 4.286 1.00 91.38 87 PHE A CA 1
ATOM 687 C C . PHE A 1 87 ? -1.979 12.431 4.201 1.00 91.38 87 PHE A C 1
ATOM 689 O O . PHE A 1 87 ? -2.831 11.719 3.670 1.00 91.38 87 PHE A O 1
ATOM 696 N N . LYS A 1 88 ? -2.296 13.657 4.637 1.00 90.62 88 LYS A N 1
ATOM 697 C CA . LYS A 1 88 ? -3.669 14.201 4.539 1.00 90.62 88 LYS A CA 1
ATOM 698 C C . LYS A 1 88 ? -4.139 14.396 3.101 1.00 90.62 88 LYS A C 1
ATOM 700 O O . LYS A 1 88 ? -5.337 14.463 2.846 1.00 90.62 88 LYS A O 1
ATOM 705 N N . THR A 1 89 ? -3.205 14.497 2.156 1.00 93.06 89 THR A N 1
ATOM 706 C CA . THR A 1 89 ? -3.511 14.686 0.732 1.00 93.06 89 THR A CA 1
ATOM 707 C C . THR A 1 89 ? -3.494 13.384 -0.063 1.00 93.06 89 THR A C 1
ATOM 709 O O . THR A 1 89 ? -3.430 13.416 -1.295 1.00 93.06 89 THR A O 1
ATOM 712 N N . THR A 1 90 ? -3.558 12.243 0.630 1.00 96.31 90 THR A N 1
ATOM 713 C CA . THR A 1 90 ? -3.639 10.918 0.012 1.00 96.31 90 THR A CA 1
ATOM 714 C C . THR A 1 90 ? -4.854 10.834 -0.913 1.00 96.31 90 THR A C 1
ATOM 716 O O . THR A 1 90 ? -5.968 11.206 -0.545 1.00 96.31 90 THR A O 1
ATOM 719 N N . LYS A 1 91 ? -4.619 10.371 -2.141 1.00 96.69 91 LYS A N 1
ATOM 720 C CA . LYS A 1 91 ? -5.628 10.200 -3.195 1.00 96.69 91 LYS A CA 1
ATOM 721 C C . LYS A 1 91 ? -5.888 8.744 -3.547 1.00 96.69 91 LYS A C 1
ATOM 723 O O . LYS A 1 91 ? -6.981 8.425 -3.996 1.00 96.69 91 LYS A O 1
ATOM 728 N N . ALA A 1 92 ? -4.909 7.878 -3.311 1.00 97.19 92 ALA A N 1
ATOM 729 C CA . ALA A 1 92 ? -5.078 6.436 -3.367 1.00 97.19 92 ALA A CA 1
ATOM 730 C C . ALA A 1 92 ? -4.228 5.789 -2.277 1.00 97.19 92 ALA A C 1
ATOM 732 O O . ALA A 1 92 ? -3.087 6.194 -2.053 1.00 97.19 92 ALA A O 1
ATOM 733 N N . ASP A 1 93 ? -4.785 4.785 -1.614 1.00 98.12 93 ASP A N 1
ATOM 734 C CA . ASP A 1 93 ? -4.097 4.013 -0.588 1.00 98.12 93 ASP A CA 1
ATOM 735 C C . ASP A 1 93 ? -4.634 2.593 -0.622 1.00 98.12 93 ASP A C 1
ATOM 737 O O . ASP A 1 93 ? -5.823 2.374 -0.394 1.00 98.12 93 ASP A O 1
ATOM 741 N N . TRP A 1 94 ? -3.796 1.626 -0.969 1.00 98.38 94 TRP A N 1
ATOM 742 C CA . TRP A 1 94 ? -4.241 0.246 -1.099 1.00 98.38 94 TRP A CA 1
ATOM 743 C C . TRP A 1 94 ? -3.200 -0.730 -0.590 1.00 98.38 94 TRP A C 1
ATOM 745 O O . TRP A 1 94 ? -1.998 -0.466 -0.624 1.00 98.38 94 TRP A O 1
ATOM 755 N N . SER A 1 95 ? -3.665 -1.894 -0.147 1.00 98.25 95 SER A N 1
ATOM 756 C CA . SER A 1 95 ? -2.805 -3.006 0.235 1.00 98.25 95 SER A CA 1
ATOM 757 C C . SER A 1 95 ? -3.148 -4.280 -0.521 1.00 98.25 95 SER A C 1
ATOM 759 O O . SER A 1 95 ? -4.312 -4.660 -0.658 1.00 98.25 95 SER A O 1
ATOM 761 N N . TYR A 1 96 ? -2.111 -4.965 -0.992 1.00 98.56 96 TYR A N 1
ATOM 762 C CA . TYR A 1 96 ? -2.191 -6.340 -1.462 1.00 98.56 96 TYR A CA 1
ATOM 763 C C . TYR A 1 96 ? -2.004 -7.258 -0.260 1.00 98.56 96 TYR A C 1
ATOM 765 O O . TYR A 1 96 ? -0.931 -7.265 0.346 1.00 98.56 96 TYR A O 1
ATOM 773 N N . ARG A 1 97 ? -3.023 -8.055 0.068 1.00 98.00 97 ARG A N 1
ATOM 774 C CA . ARG A 1 97 ? -2.866 -9.197 0.968 1.00 98.00 97 ARG A CA 1
ATOM 775 C C . ARG A 1 97 ? -2.316 -10.367 0.169 1.00 98.00 97 ARG A C 1
ATOM 777 O O . ARG A 1 97 ? -2.959 -10.805 -0.782 1.00 98.00 97 ARG A O 1
ATOM 784 N N . LEU A 1 98 ? -1.187 -10.913 0.602 1.00 97.56 98 LEU A N 1
ATOM 785 C CA . LEU A 1 98 ? -0.629 -12.140 0.041 1.00 97.56 98 LEU A CA 1
ATOM 786 C C . LEU A 1 98 ? -1.298 -13.377 0.663 1.00 97.56 98 LEU A C 1
ATOM 788 O O . LEU A 1 98 ? -1.672 -13.356 1.837 1.00 97.56 98 LEU A O 1
ATOM 792 N N . GLN A 1 99 ? -1.431 -14.454 -0.114 1.00 95.50 99 GLN A N 1
ATOM 793 C CA . GLN A 1 99 ? -1.955 -15.751 0.343 1.00 95.50 99 GLN A CA 1
ATOM 794 C C . GLN A 1 99 ? -1.091 -16.359 1.452 1.00 95.50 99 GLN A C 1
ATOM 796 O O . GLN A 1 99 ? -1.596 -16.895 2.437 1.00 95.50 99 GLN A O 1
ATOM 801 N N . SER A 1 100 ? 0.225 -16.240 1.308 1.00 94.25 100 SER A N 1
ATOM 802 C CA . SER A 1 100 ? 1.212 -16.727 2.263 1.00 94.25 100 SER A CA 1
ATOM 803 C C . SER A 1 100 ? 2.301 -15.689 2.473 1.00 94.25 100 SER A C 1
ATOM 805 O O . SER A 1 100 ? 2.581 -14.868 1.596 1.00 94.25 100 SER A O 1
ATOM 807 N N . LYS A 1 101 ? 2.949 -15.737 3.641 1.00 95.25 101 LYS A N 1
ATOM 808 C CA . LYS A 1 101 ? 4.105 -14.880 3.897 1.00 95.25 101 LYS A CA 1
ATOM 809 C C . LYS A 1 101 ? 5.242 -15.238 2.948 1.00 95.25 101 LYS A C 1
ATOM 811 O O . LYS A 1 101 ? 5.505 -16.418 2.726 1.00 95.25 101 LYS A O 1
ATOM 816 N N . ARG A 1 102 ? 5.960 -14.228 2.466 1.00 95.00 102 ARG A N 1
ATOM 817 C CA . ARG A 1 102 ? 7.224 -14.417 1.745 1.00 95.00 102 ARG A CA 1
ATOM 818 C C . ARG A 1 102 ? 8.214 -13.304 2.074 1.00 95.00 102 ARG A C 1
ATOM 820 O O . ARG A 1 102 ? 7.774 -12.231 2.477 1.00 95.00 102 ARG A O 1
ATOM 827 N N . PRO A 1 103 ? 9.528 -13.529 1.929 1.00 96.50 103 PRO A N 1
ATOM 828 C CA . PRO A 1 103 ? 10.517 -12.466 2.077 1.00 96.50 103 PRO A CA 1
ATOM 829 C C . PRO A 1 103 ? 10.248 -11.297 1.121 1.00 96.50 103 PRO A C 1
ATOM 831 O O . PRO A 1 103 ? 9.903 -11.527 -0.041 1.00 96.50 103 PRO A O 1
ATOM 834 N N . LEU A 1 104 ? 10.457 -10.058 1.573 1.00 95.50 104 LEU A N 1
ATOM 835 C CA . LEU A 1 104 ? 10.295 -8.853 0.747 1.00 95.50 104 LEU A CA 1
ATOM 836 C C . LEU A 1 104 ? 11.168 -8.876 -0.516 1.00 95.50 104 LEU A C 1
ATOM 838 O O . LEU A 1 104 ? 10.729 -8.433 -1.572 1.00 95.50 104 LEU A O 1
ATOM 842 N N . LYS A 1 105 ? 12.370 -9.455 -0.454 1.00 94.75 105 LYS A N 1
ATOM 843 C CA . LYS A 1 105 ? 13.247 -9.652 -1.620 1.00 94.75 105 LYS A CA 1
ATOM 844 C C . LYS A 1 105 ? 1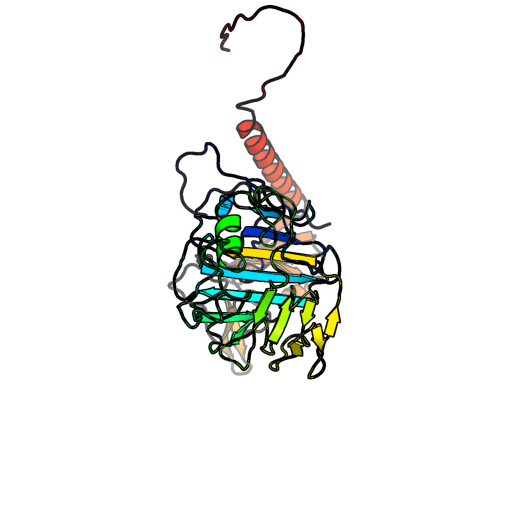2.618 -10.488 -2.735 1.00 94.75 105 LYS A C 1
ATOM 846 O O . LYS A 1 105 ? 13.111 -10.464 -3.852 1.00 94.75 105 LYS A O 1
ATOM 851 N N . ASN A 1 106 ? 11.530 -11.199 -2.441 1.00 94.75 106 ASN A N 1
ATOM 852 C CA . ASN A 1 106 ? 10.728 -11.960 -3.394 1.00 94.75 106 ASN A CA 1
ATOM 853 C C . ASN A 1 106 ? 9.348 -11.308 -3.603 1.00 94.75 106 ASN A C 1
ATOM 855 O O . ASN A 1 106 ? 8.358 -12.003 -3.828 1.00 94.75 106 ASN A O 1
ATOM 859 N N . LEU A 1 107 ? 9.239 -9.979 -3.479 1.00 94.75 107 LEU A N 1
ATOM 860 C CA . LEU A 1 107 ? 7.983 -9.254 -3.688 1.00 94.75 107 LEU A CA 1
ATOM 861 C C . LEU A 1 107 ? 7.433 -9.492 -5.093 1.00 94.75 107 LEU A C 1
ATOM 863 O O . LEU A 1 107 ? 6.237 -9.744 -5.235 1.00 94.75 107 LEU A O 1
ATOM 867 N N . MET A 1 108 ? 8.297 -9.431 -6.104 1.00 92.94 108 MET A N 1
ATOM 868 C CA . MET A 1 108 ? 7.925 -9.723 -7.481 1.00 92.94 108 MET A CA 1
ATOM 869 C C . MET A 1 108 ? 8.075 -11.214 -7.774 1.00 92.94 108 MET A C 1
ATOM 871 O O . MET A 1 108 ? 9.074 -11.830 -7.403 1.00 92.94 108 MET A O 1
ATOM 875 N N . MET A 1 109 ? 7.097 -11.786 -8.465 1.00 90.88 109 MET A N 1
ATOM 876 C CA . MET A 1 109 ? 7.037 -13.193 -8.841 1.00 90.88 109 MET A CA 1
ATOM 877 C C . MET A 1 109 ? 6.523 -13.331 -10.275 1.00 90.88 109 MET A C 1
ATOM 879 O O . MET A 1 109 ? 5.786 -12.484 -10.777 1.00 90.88 109 MET A O 1
ATOM 883 N N . ASN A 1 110 ? 6.908 -14.420 -10.930 1.00 88.94 110 ASN A N 1
ATOM 884 C CA . ASN A 1 110 ? 6.434 -14.832 -12.256 1.00 88.94 110 ASN A CA 1
ATOM 885 C C . ASN A 1 110 ? 5.555 -16.098 -12.187 1.00 88.94 110 ASN A C 1
ATOM 887 O O . ASN A 1 110 ? 5.378 -16.795 -13.183 1.00 88.94 110 ASN A O 1
ATOM 891 N N . THR A 1 111 ? 5.047 -16.395 -10.993 1.00 87.62 111 THR A N 1
ATOM 892 C CA . THR A 1 111 ? 4.102 -17.466 -10.665 1.00 87.62 111 THR A CA 1
ATOM 893 C C . THR A 1 111 ? 3.025 -16.896 -9.731 1.00 87.62 111 THR A C 1
ATOM 895 O O . THR A 1 111 ? 2.984 -15.685 -9.492 1.00 87.62 111 THR A O 1
ATOM 898 N N . GLY A 1 112 ? 2.118 -17.733 -9.217 1.00 83.44 112 GLY A N 1
ATOM 899 C CA . GLY A 1 112 ? 1.120 -17.269 -8.248 1.00 83.44 112 GLY A CA 1
ATOM 900 C C . GLY A 1 112 ? 0.028 -16.397 -8.868 1.00 83.44 112 GLY A C 1
ATOM 901 O O . GLY A 1 112 ? -0.411 -15.410 -8.285 1.00 83.44 112 GLY A O 1
ATOM 902 N N . GLY A 1 113 ? -0.365 -16.709 -10.104 1.00 87.38 113 GLY A N 1
ATOM 903 C CA . GLY A 1 113 ? -1.296 -15.906 -10.900 1.00 87.38 113 GLY A CA 1
ATOM 904 C C . GLY A 1 113 ? -0.632 -14.817 -11.744 1.00 87.38 113 GLY A C 1
ATOM 905 O O . GLY A 1 113 ? -1.284 -14.290 -12.641 1.00 87.38 113 GLY A O 1
ATOM 906 N N . CYS A 1 114 ? 0.649 -14.522 -11.506 1.00 90.06 114 CYS A N 1
ATOM 907 C CA . CYS A 1 114 ? 1.519 -13.922 -12.515 1.00 90.06 114 CYS A CA 1
ATOM 908 C C . CYS A 1 114 ? 2.106 -15.012 -13.428 1.00 90.06 114 CYS A C 1
ATOM 910 O O . CYS A 1 114 ? 2.078 -16.199 -13.094 1.00 90.06 114 CYS A O 1
ATOM 912 N N . ASP A 1 115 ? 2.675 -14.595 -14.558 1.00 85.56 115 ASP A N 1
ATOM 913 C CA . ASP A 1 115 ? 3.380 -15.462 -15.505 1.00 85.56 115 ASP A CA 1
ATOM 914 C C . ASP A 1 115 ? 4.728 -14.849 -15.922 1.00 85.56 115 ASP A C 1
ATOM 916 O O . ASP A 1 115 ? 5.109 -13.759 -15.481 1.00 85.56 115 ASP A O 1
ATOM 920 N N . GLN A 1 116 ? 5.465 -15.551 -16.784 1.00 77.88 116 GLN A N 1
ATOM 921 C CA . GLN A 1 116 ? 6.768 -15.095 -17.267 1.00 77.88 116 GLN A CA 1
ATOM 922 C C . GLN A 1 116 ? 6.722 -13.774 -18.039 1.00 77.88 116 GLN A C 1
ATOM 924 O O . GLN A 1 116 ? 7.728 -13.084 -18.041 1.00 77.88 116 GLN A O 1
ATOM 929 N N . ARG A 1 117 ? 5.608 -13.407 -18.681 1.00 77.56 117 ARG A N 1
ATOM 930 C CA . ARG A 1 117 ? 5.435 -12.161 -19.454 1.00 77.56 117 ARG A CA 1
ATOM 931 C C . ARG A 1 117 ? 4.807 -11.032 -18.628 1.00 77.56 117 ARG A C 1
ATOM 933 O O . ARG A 1 117 ? 4.842 -9.872 -19.042 1.00 77.56 117 ARG A O 1
ATOM 940 N N . SER A 1 118 ? 4.260 -11.363 -17.463 1.00 78.56 118 SER A N 1
ATOM 941 C CA . SER A 1 118 ? 3.500 -10.462 -16.592 1.00 78.56 118 SER A CA 1
ATOM 942 C C . SER A 1 118 ? 3.990 -10.511 -15.148 1.00 78.56 118 SER A C 1
ATOM 944 O O . SER A 1 118 ? 3.195 -10.428 -14.217 1.00 78.56 118 SER A O 1
ATOM 946 N N . ALA A 1 119 ? 5.298 -10.666 -14.941 1.00 88.50 119 ALA A N 1
ATOM 947 C CA . ALA A 1 119 ? 5.866 -10.733 -13.603 1.00 88.50 119 ALA A CA 1
ATOM 948 C C . ALA A 1 119 ? 5.571 -9.458 -12.789 1.00 88.50 119 ALA A C 1
ATOM 950 O O . ALA A 1 119 ? 5.601 -8.326 -13.289 1.00 88.50 119 ALA A O 1
ATOM 951 N N . GLY A 1 120 ? 5.281 -9.644 -11.506 1.00 93.31 120 GLY A N 1
ATOM 952 C CA . GLY A 1 120 ? 4.830 -8.567 -10.636 1.00 93.31 120 GLY A CA 1
ATOM 953 C C . GLY A 1 120 ? 4.433 -9.074 -9.259 1.00 93.31 120 GLY A C 1
ATOM 954 O O . GLY A 1 120 ? 4.911 -10.115 -8.814 1.00 93.31 120 GLY A O 1
ATOM 955 N N . ILE A 1 121 ? 3.556 -8.359 -8.563 1.00 96.06 121 ILE A N 1
ATOM 956 C CA . ILE A 1 121 ? 3.053 -8.825 -7.266 1.00 96.06 121 ILE A CA 1
ATOM 957 C C . ILE A 1 121 ? 2.011 -9.917 -7.526 1.00 96.06 121 ILE A C 1
ATOM 959 O O . ILE A 1 121 ? 0.880 -9.613 -7.897 1.00 96.06 121 ILE A O 1
ATOM 963 N N . GLY A 1 122 ? 2.419 -11.175 -7.350 1.00 95.00 122 GLY A N 1
ATOM 964 C CA . GLY A 1 122 ? 1.561 -12.364 -7.420 1.00 95.00 122 GLY A CA 1
ATOM 965 C C . GLY A 1 122 ? 1.152 -12.896 -6.043 1.00 95.00 122 GLY A C 1
ATOM 966 O O . GLY A 1 122 ? 1.521 -12.326 -5.011 1.00 95.00 122 GLY A O 1
ATOM 967 N N . ASP A 1 123 ? 0.427 -14.014 -6.033 1.00 95.00 123 ASP A N 1
ATOM 968 C CA . ASP A 1 123 ? -0.192 -14.671 -4.870 1.00 95.00 123 ASP A CA 1
ATOM 969 C C . ASP A 1 123 ? -1.092 -13.735 -4.061 1.00 95.00 123 ASP A C 1
ATOM 971 O O . ASP A 1 123 ? -1.113 -13.757 -2.829 1.00 95.00 123 ASP A O 1
ATOM 975 N N . ILE A 1 124 ? -1.847 -12.885 -4.754 1.00 97.81 124 ILE A N 1
ATOM 976 C CA . ILE A 1 124 ? -2.764 -11.948 -4.113 1.00 97.81 124 ILE A CA 1
ATOM 977 C C . ILE A 1 124 ? -4.026 -12.704 -3.664 1.00 97.81 124 ILE A C 1
ATOM 979 O O . ILE A 1 124 ? -4.762 -13.290 -4.466 1.00 97.81 124 ILE A O 1
ATOM 983 N N . ALA A 1 125 ? -4.282 -12.684 -2.356 1.00 97.38 125 ALA A N 1
ATOM 984 C CA . ALA A 1 125 ? -5.520 -13.177 -1.761 1.00 97.38 125 ALA A CA 1
ATOM 985 C C . ALA A 1 125 ? -6.659 -12.175 -1.973 1.00 97.38 125 ALA A C 1
ATOM 987 O O . ALA A 1 125 ? -7.758 -12.551 -2.380 1.00 97.38 125 ALA A O 1
ATOM 988 N N . TYR A 1 126 ? -6.381 -10.897 -1.709 1.00 98.19 126 TYR A N 1
ATOM 989 C CA . TYR A 1 126 ? -7.293 -9.789 -1.963 1.00 98.19 126 TYR A CA 1
ATOM 990 C C . TYR A 1 126 ? -6.557 -8.447 -1.984 1.00 98.19 126 TYR A C 1
ATOM 992 O O . TYR A 1 126 ? -5.444 -8.325 -1.469 1.00 98.19 126 TYR A O 1
ATOM 1000 N N . VAL A 1 127 ? -7.215 -7.424 -2.527 1.00 98.50 127 VAL A N 1
ATOM 1001 C CA . VAL A 1 127 ? -6.793 -6.024 -2.405 1.00 98.50 127 VAL A CA 1
ATOM 1002 C C . VAL A 1 127 ? -7.771 -5.275 -1.516 1.00 98.50 127 VAL A C 1
ATOM 1004 O O . VAL A 1 127 ? -8.991 -5.395 -1.675 1.00 98.50 127 VAL A O 1
ATOM 1007 N N . LYS A 1 128 ? -7.232 -4.501 -0.577 1.00 97.69 128 LYS A N 1
ATOM 1008 C CA . LYS A 1 128 ? -7.996 -3.616 0.298 1.00 97.69 128 LYS A CA 1
ATOM 1009 C C . LYS A 1 128 ? -7.725 -2.165 -0.085 1.00 97.69 128 LYS A C 1
ATOM 1011 O O . LYS A 1 128 ? -6.567 -1.768 -0.148 1.00 97.69 128 LYS A O 1
ATOM 1016 N N . ASP A 1 129 ? -8.780 -1.394 -0.322 1.00 97.50 129 ASP A N 1
ATOM 1017 C CA . ASP A 1 129 ? -8.700 0.066 -0.384 1.00 97.50 129 ASP A CA 1
ATOM 1018 C C . ASP A 1 129 ? -8.712 0.592 1.052 1.00 97.50 129 ASP A C 1
ATOM 1020 O O . ASP A 1 129 ? -9.639 0.334 1.824 1.00 97.50 129 ASP A O 1
ATOM 1024 N N . LEU A 1 130 ? -7.638 1.273 1.428 1.00 96.31 130 LEU A N 1
ATOM 1025 C CA . LEU A 1 130 ? -7.404 1.771 2.775 1.00 96.31 130 LEU A CA 1
ATOM 1026 C C . LEU A 1 130 ? -8.026 3.151 3.001 1.00 96.31 130 LEU A C 1
ATOM 1028 O O . LEU A 1 130 ? -8.179 3.541 4.153 1.00 96.31 130 LEU A O 1
ATOM 1032 N N . LEU A 1 131 ? -8.479 3.842 1.947 1.00 94.56 131 LEU A N 1
ATOM 1033 C CA . LEU A 1 131 ? -9.298 5.050 2.093 1.00 94.56 131 LEU A CA 1
ATOM 1034 C C . LEU A 1 131 ? -10.732 4.720 2.512 1.00 94.56 131 LEU A C 1
ATOM 1036 O O . LEU A 1 131 ? -11.364 5.489 3.232 1.00 94.56 131 LEU A O 1
ATOM 1040 N N . THR A 1 132 ? -11.254 3.577 2.062 1.00 93.06 132 THR A N 1
ATOM 1041 C CA . THR A 1 132 ? -12.603 3.102 2.416 1.00 93.06 132 THR A CA 1
ATOM 1042 C C . THR A 1 132 ? -12.604 1.962 3.432 1.00 93.06 132 THR A C 1
ATOM 1044 O O . THR A 1 132 ? -13.672 1.526 3.861 1.00 93.06 132 THR A O 1
ATOM 1047 N N . GLU A 1 133 ? -11.423 1.463 3.800 1.00 91.56 133 GLU A N 1
ATOM 1048 C CA . GLU A 1 133 ? -11.195 0.271 4.622 1.00 91.56 133 GLU A CA 1
ATOM 1049 C C . GLU A 1 133 ? -11.927 -0.996 4.135 1.00 91.56 133 GLU A C 1
ATOM 1051 O O . GLU A 1 133 ? -12.207 -1.911 4.919 1.00 91.56 133 GLU A O 1
ATOM 1056 N N . LYS A 1 134 ? -12.206 -1.102 2.832 1.00 94.31 134 LYS A N 1
ATOM 1057 C CA . LYS A 1 134 ? -12.942 -2.228 2.241 1.00 94.31 134 LYS A CA 1
ATOM 1058 C C . LYS A 1 134 ? -12.044 -3.116 1.400 1.00 94.31 134 LYS A C 1
ATOM 1060 O O . LYS A 1 134 ? -11.160 -2.648 0.690 1.00 94.31 134 LYS A O 1
ATOM 1065 N N . ILE A 1 135 ? -12.311 -4.420 1.443 1.00 97.25 135 ILE A N 1
ATOM 1066 C CA . ILE A 1 135 ? -11.784 -5.343 0.437 1.00 97.25 135 ILE A CA 1
ATOM 1067 C C . ILE A 1 135 ? -12.508 -5.031 -0.870 1.00 97.25 135 ILE A C 1
ATOM 1069 O O . ILE A 1 135 ? -13.720 -5.209 -0.962 1.00 97.25 135 ILE A O 1
ATOM 1073 N N . VAL A 1 136 ? -11.767 -4.536 -1.857 1.00 97.06 136 VAL A N 1
ATOM 1074 C CA . VAL A 1 136 ? -12.328 -4.064 -3.130 1.00 97.06 136 VAL A CA 1
ATOM 1075 C C . VAL A 1 136 ? -12.262 -5.119 -4.226 1.00 97.06 136 VAL A C 1
ATOM 1077 O O . VAL A 1 136 ? -13.012 -5.045 -5.194 1.00 97.06 136 VAL A O 1
ATOM 1080 N N . THR A 1 137 ? -11.401 -6.128 -4.080 1.00 97.88 137 THR A N 1
ATOM 1081 C CA . THR A 1 137 ? -11.384 -7.286 -4.977 1.00 97.88 137 THR A CA 1
ATOM 1082 C C . THR A 1 137 ? -10.695 -8.490 -4.347 1.00 97.88 137 THR A C 1
ATOM 1084 O O . THR A 1 137 ? -9.714 -8.358 -3.619 1.00 97.88 137 THR A O 1
ATOM 1087 N N . THR A 1 138 ? -11.198 -9.677 -4.671 1.00 97.50 138 THR A N 1
ATOM 1088 C CA . THR A 1 138 ? -10.552 -10.985 -4.455 1.00 97.50 138 THR A CA 1
ATOM 1089 C C . THR A 1 138 ? -10.162 -11.645 -5.785 1.00 97.50 138 THR A C 1
ATOM 1091 O O . THR A 1 138 ? -9.664 -12.772 -5.809 1.00 97.50 138 THR A O 1
ATOM 1094 N N . ARG A 1 139 ? -10.429 -10.958 -6.907 1.00 96.31 139 ARG A N 1
ATOM 1095 C CA . ARG A 1 139 ? -10.221 -11.456 -8.273 1.00 96.31 139 ARG A CA 1
ATOM 1096 C C . ARG A 1 139 ? -8.817 -11.177 -8.783 1.00 96.31 139 ARG A C 1
ATOM 1098 O O . ARG A 1 139 ? -8.306 -11.981 -9.556 1.00 96.31 139 ARG A O 1
ATOM 1105 N N . LEU A 1 140 ? -8.212 -10.061 -8.373 1.00 97.19 140 LEU A N 1
ATOM 1106 C CA . LEU A 1 140 ? -6.863 -9.701 -8.796 1.00 97.19 140 LEU A CA 1
ATOM 1107 C C . LEU A 1 140 ? -5.873 -10.755 -8.295 1.00 97.19 140 LEU A C 1
ATOM 1109 O O . LEU A 1 140 ? -5.789 -11.012 -7.096 1.00 97.19 140 LEU A O 1
ATOM 1113 N N . ARG A 1 141 ? -5.138 -11.363 -9.224 1.00 95.50 141 ARG A N 1
ATOM 1114 C CA . ARG A 1 141 ? -4.119 -12.380 -8.952 1.00 95.50 141 ARG A CA 1
ATOM 1115 C C . ARG A 1 141 ? -2.709 -11.866 -9.193 1.00 95.50 141 ARG A C 1
ATOM 1117 O O . ARG A 1 141 ? -1.804 -12.297 -8.488 1.00 95.50 141 ARG A O 1
ATOM 1124 N N . CYS A 1 142 ? -2.543 -10.935 -10.133 1.00 95.50 142 CYS A N 1
ATOM 1125 C CA . CYS A 1 142 ? -1.253 -10.340 -10.451 1.00 95.50 142 CYS A CA 1
ATOM 1126 C C . CYS A 1 142 ? -1.348 -8.823 -10.654 1.00 95.50 142 CYS A C 1
ATOM 1128 O O . CYS A 1 142 ? -2.174 -8.345 -11.429 1.00 95.50 142 CYS A O 1
ATOM 1130 N N . SER A 1 143 ? -0.460 -8.066 -10.011 1.00 95.75 143 SER A N 1
ATOM 1131 C CA . SER A 1 143 ? -0.160 -6.678 -10.386 1.00 95.75 143 SER A CA 1
ATOM 1132 C C . SER A 1 143 ? 1.165 -6.654 -11.141 1.00 95.75 143 SER A C 1
ATOM 1134 O O . SER A 1 143 ? 2.225 -6.636 -10.508 1.00 95.75 143 SER A O 1
ATOM 1136 N N . LYS A 1 144 ? 1.106 -6.637 -12.475 1.00 93.38 144 LYS A N 1
ATOM 1137 C CA . LYS A 1 144 ? 2.270 -6.587 -13.366 1.00 93.38 144 LYS A CA 1
ATOM 1138 C C . LYS A 1 144 ? 3.085 -5.325 -13.087 1.00 93.38 144 LYS A C 1
ATOM 1140 O O . LYS A 1 144 ? 2.551 -4.218 -13.108 1.00 93.38 144 LYS A O 1
ATOM 1145 N N . PHE A 1 145 ? 4.376 -5.507 -12.823 1.00 89.38 145 PHE A N 1
ATOM 1146 C CA . PHE A 1 145 ? 5.269 -4.413 -12.438 1.00 89.38 145 PHE A CA 1
ATOM 1147 C C . PHE A 1 145 ? 6.026 -3.816 -13.625 1.00 89.38 145 PHE A C 1
ATOM 1149 O O . PHE A 1 145 ? 6.165 -2.601 -13.719 1.00 89.38 145 PHE A O 1
ATOM 1156 N N . GLY A 1 146 ? 6.538 -4.679 -14.501 1.00 78.69 146 GLY A N 1
ATOM 1157 C CA . GLY A 1 146 ? 7.506 -4.343 -15.542 1.00 78.69 146 GLY A CA 1
ATOM 1158 C C . GLY A 1 146 ? 7.587 -5.453 -16.590 1.00 78.69 146 GLY A C 1
ATOM 1159 O O . GLY A 1 146 ? 7.068 -6.550 -16.367 1.00 78.69 146 GLY A O 1
ATOM 1160 N N . PHE A 1 147 ? 8.215 -5.185 -17.738 1.00 72.88 147 PHE A N 1
ATOM 1161 C CA . PHE A 1 147 ? 8.436 -6.221 -18.743 1.00 72.88 147 PHE A CA 1
ATOM 1162 C C . PHE A 1 147 ? 9.466 -7.229 -18.240 1.00 72.88 147 PHE A C 1
ATOM 1164 O O . PHE A 1 147 ? 10.286 -6.966 -17.354 1.00 72.88 147 PHE A O 1
ATOM 1171 N N . ALA A 1 148 ? 9.372 -8.434 -18.782 1.00 62.97 148 ALA A N 1
ATOM 1172 C CA . ALA A 1 148 ? 10.144 -9.556 -18.311 1.00 62.97 148 ALA A CA 1
ATOM 1173 C C . ALA A 1 148 ? 11.534 -9.610 -18.946 1.00 62.97 148 ALA A C 1
ATOM 1175 O O . ALA A 1 148 ? 11.678 -9.788 -20.149 1.00 62.97 148 ALA A O 1
ATOM 1176 N N . TYR A 1 149 ? 12.530 -9.550 -18.063 1.00 61.66 149 TYR A N 1
ATOM 1177 C CA . TYR A 1 149 ? 13.646 -10.488 -18.001 1.00 61.66 149 TYR A CA 1
ATOM 1178 C C . TYR A 1 149 ? 14.400 -10.744 -19.314 1.00 61.66 149 TYR A C 1
ATOM 1180 O O . TYR A 1 149 ? 14.087 -11.655 -20.076 1.00 61.66 149 TYR A O 1
ATOM 1188 N N . HIS A 1 150 ? 15.512 -10.033 -19.485 1.00 56.91 150 HIS A N 1
ATOM 1189 C CA . HIS A 1 150 ? 16.609 -10.516 -20.318 1.00 56.91 150 HIS A CA 1
ATOM 1190 C C . HIS A 1 150 ? 17.591 -11.333 -19.450 1.00 56.91 150 HIS A C 1
ATOM 1192 O O . HIS A 1 150 ? 18.146 -10.773 -18.496 1.00 56.91 150 HIS A O 1
ATOM 1198 N N . PRO A 1 151 ? 17.857 -12.620 -19.756 1.00 60.56 151 PRO A N 1
ATOM 1199 C CA . PRO A 1 151 ? 18.631 -13.527 -18.896 1.00 60.56 151 PRO A CA 1
ATOM 1200 C C . PRO A 1 151 ? 20.017 -13.013 -18.492 1.00 60.56 151 PRO A C 1
ATOM 1202 O O . PRO A 1 151 ? 20.468 -13.258 -17.372 1.00 60.56 151 PRO A O 1
ATOM 1205 N N . LEU A 1 152 ? 20.673 -12.274 -19.394 1.00 60.16 152 LEU A N 1
ATOM 1206 C CA . LEU A 1 152 ? 22.035 -11.769 -19.194 1.00 60.16 152 LEU A CA 1
ATOM 1207 C C . LEU A 1 152 ? 22.104 -10.505 -18.326 1.00 60.16 152 LEU A C 1
ATOM 1209 O O . LEU A 1 152 ? 23.026 -10.371 -17.531 1.00 60.16 152 LEU A O 1
ATOM 1213 N N . VAL A 1 153 ? 21.137 -9.591 -18.446 1.00 64.62 153 VAL A N 1
ATOM 1214 C CA . VAL A 1 153 ? 21.194 -8.271 -17.778 1.00 64.62 153 VAL A CA 1
ATOM 1215 C C . VAL A 1 153 ? 20.204 -8.145 -16.618 1.00 64.62 153 VAL A C 1
ATOM 1217 O O . VAL A 1 153 ? 20.324 -7.232 -15.807 1.00 64.62 153 VAL A O 1
ATOM 1220 N N . LYS A 1 154 ? 19.254 -9.085 -16.500 1.00 70.31 154 LYS A N 1
ATOM 1221 C CA . LYS A 1 154 ? 18.334 -9.249 -15.363 1.00 70.31 154 LYS A CA 1
ATOM 1222 C C . LYS A 1 154 ? 17.601 -7.957 -14.940 1.00 70.31 154 LYS A C 1
ATOM 1224 O O . LYS A 1 154 ? 17.413 -7.745 -13.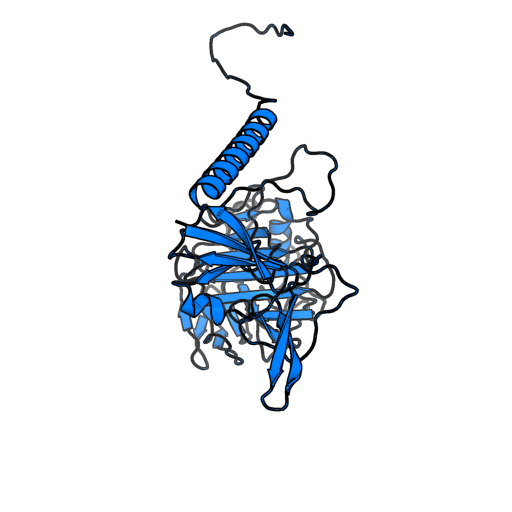742 1.00 70.31 154 LYS A O 1
ATOM 1229 N N . PHE A 1 155 ? 17.181 -7.115 -15.896 1.00 77.12 155 PHE A N 1
ATOM 1230 C CA . PHE A 1 155 ? 16.399 -5.889 -15.645 1.00 77.12 155 PHE A CA 1
ATOM 1231 C C . PHE A 1 155 ? 14.940 -6.174 -15.232 1.00 77.12 155 PHE A C 1
ATOM 1233 O O . PHE A 1 155 ? 14.499 -7.329 -15.179 1.00 77.12 155 PHE A O 1
ATOM 1240 N N . GLY A 1 156 ? 14.196 -5.114 -14.907 1.00 80.44 156 GLY A N 1
ATOM 1241 C CA . GLY A 1 156 ? 12.786 -5.180 -14.537 1.00 80.44 156 GLY A CA 1
ATOM 1242 C C . GLY A 1 156 ? 12.554 -5.786 -13.163 1.00 80.44 156 GLY A C 1
ATOM 1243 O O . GLY A 1 156 ? 13.227 -5.461 -12.182 1.00 80.44 156 GLY A O 1
ATOM 1244 N N . TRP A 1 157 ? 11.580 -6.689 -13.077 1.00 85.38 157 TRP A N 1
ATOM 1245 C CA . TRP A 1 157 ? 11.139 -7.277 -11.809 1.00 85.38 157 TRP A CA 1
ATOM 1246 C C . TRP A 1 157 ? 12.267 -7.991 -11.041 1.00 85.38 157 TRP A C 1
ATOM 1248 O O . TRP A 1 157 ? 12.326 -7.903 -9.813 1.00 85.38 157 TRP A O 1
ATOM 1258 N N . HIS A 1 158 ? 13.193 -8.661 -11.742 1.00 86.69 158 HIS A N 1
ATOM 1259 C CA . HIS A 1 158 ? 14.318 -9.348 -11.104 1.00 86.69 158 HIS A CA 1
ATOM 1260 C C . HIS A 1 158 ? 15.268 -8.331 -10.461 1.00 86.69 158 HIS A C 1
ATOM 1262 O O . HIS A 1 158 ? 15.754 -8.530 -9.344 1.00 86.69 158 HIS A O 1
ATOM 1268 N N . LYS A 1 159 ? 15.522 -7.215 -11.152 1.00 88.31 159 LYS A N 1
ATOM 1269 C CA . LYS A 1 159 ? 16.343 -6.129 -10.622 1.00 88.31 159 LYS A CA 1
ATOM 1270 C C . LYS A 1 159 ? 15.681 -5.467 -9.420 1.00 88.31 159 LYS A C 1
ATOM 1272 O O . LYS A 1 159 ? 16.367 -5.223 -8.432 1.00 88.31 159 LYS A O 1
ATOM 1277 N N . MET A 1 160 ? 14.363 -5.271 -9.455 1.00 90.75 160 MET A N 1
ATOM 1278 C CA . MET A 1 160 ? 13.604 -4.767 -8.310 1.00 90.75 160 MET A CA 1
ATOM 1279 C C . MET A 1 160 ? 13.779 -5.663 -7.076 1.00 90.75 160 MET A C 1
ATOM 1281 O O . MET A 1 160 ? 14.202 -5.179 -6.030 1.00 90.75 160 MET A O 1
ATOM 1285 N N . ASN A 1 161 ? 13.569 -6.977 -7.205 1.00 92.69 161 ASN A N 1
ATOM 1286 C CA . ASN A 1 161 ? 13.809 -7.941 -6.123 1.00 92.69 161 ASN A CA 1
ATOM 1287 C C . ASN A 1 161 ? 15.250 -7.881 -5.589 1.00 92.69 161 ASN A C 1
ATOM 1289 O O . ASN A 1 161 ? 15.473 -7.832 -4.379 1.00 92.69 161 ASN A O 1
ATOM 1293 N N . SER A 1 162 ? 16.237 -7.804 -6.488 1.00 92.00 162 SER A N 1
ATOM 1294 C CA . SER A 1 162 ? 17.636 -7.615 -6.097 1.00 92.00 162 SER A CA 1
ATOM 1295 C C . SER A 1 162 ? 17.836 -6.324 -5.299 1.00 92.00 162 SER A C 1
ATOM 1297 O O . SER A 1 162 ? 18.576 -6.336 -4.322 1.00 92.00 162 SER A O 1
ATOM 1299 N N . CYS A 1 163 ? 17.207 -5.217 -5.692 1.00 92.81 163 CYS A N 1
ATOM 1300 C CA . CYS A 1 163 ? 17.322 -3.945 -4.979 1.00 92.81 163 CYS A CA 1
ATOM 1301 C C . CYS A 1 163 ? 16.582 -3.948 -3.636 1.00 92.81 163 CYS A C 1
ATOM 1303 O O . CYS A 1 163 ? 16.960 -3.216 -2.730 1.00 92.81 163 CYS A O 1
ATOM 1305 N N . LEU A 1 164 ? 15.580 -4.806 -3.453 1.00 94.38 164 LEU A N 1
ATOM 1306 C CA . LEU A 1 164 ? 14.975 -5.044 -2.140 1.00 94.38 164 LEU A CA 1
ATOM 1307 C C . LEU A 1 164 ? 15.879 -5.876 -1.219 1.00 94.38 164 LEU A C 1
ATOM 1309 O O . LEU A 1 164 ? 15.745 -5.791 -0.005 1.00 94.38 164 LEU A O 1
ATOM 1313 N N . GLN A 1 165 ? 16.800 -6.669 -1.773 1.00 94.25 165 GLN A N 1
ATOM 1314 C CA . GLN A 1 165 ? 17.741 -7.486 -1.001 1.00 94.25 165 GLN A CA 1
ATOM 1315 C C . GLN A 1 165 ? 19.050 -6.758 -0.672 1.00 94.25 165 GLN A C 1
ATOM 1317 O O . GLN A 1 165 ? 19.648 -6.992 0.375 1.00 94.25 165 GLN A O 1
ATOM 1322 N N . LYS A 1 166 ? 19.547 -5.931 -1.594 1.00 93.81 166 LYS A N 1
ATOM 1323 C CA . LYS A 1 166 ? 20.853 -5.277 -1.482 1.00 93.81 166 LYS A CA 1
ATOM 1324 C C . LYS A 1 166 ? 20.820 -3.852 -2.035 1.00 93.81 166 LYS A C 1
ATOM 1326 O O . LYS A 1 166 ? 19.955 -3.545 -2.855 1.00 93.81 166 LYS A O 1
ATOM 1331 N N . PRO A 1 167 ? 21.775 -2.993 -1.638 1.00 93.50 167 PRO A N 1
ATOM 1332 C CA . PRO A 1 167 ? 21.851 -1.634 -2.153 1.00 93.50 167 PRO A CA 1
ATOM 1333 C C . PRO A 1 167 ? 21.927 -1.566 -3.685 1.00 93.50 167 PRO A C 1
ATOM 1335 O O . PRO A 1 167 ? 22.621 -2.359 -4.321 1.00 93.50 167 PRO A O 1
ATOM 1338 N N . CYS A 1 168 ? 21.242 -0.573 -4.250 1.00 92.19 168 CYS A N 1
ATOM 1339 C CA . CYS A 1 168 ? 21.239 -0.211 -5.665 1.00 92.19 168 CYS A CA 1
ATOM 1340 C C . CYS A 1 168 ? 21.361 1.319 -5.770 1.00 92.19 168 CYS A C 1
ATOM 1342 O O . CYS A 1 168 ? 20.341 2.000 -5.645 1.00 92.19 168 CYS A O 1
ATOM 1344 N N . PRO A 1 169 ? 22.563 1.879 -5.997 1.00 89.81 169 PRO A N 1
ATOM 1345 C CA . PRO A 1 169 ? 22.799 3.327 -5.925 1.00 89.81 169 PRO A CA 1
ATOM 1346 C C . PRO A 1 169 ? 21.969 4.171 -6.897 1.00 89.81 169 PRO A C 1
ATOM 1348 O O . PRO A 1 169 ? 21.671 5.324 -6.610 1.00 89.81 169 PRO A O 1
ATOM 1351 N N . TRP A 1 170 ? 21.587 3.602 -8.041 1.00 89.19 170 TRP A N 1
ATOM 1352 C CA . TRP A 1 170 ? 20.885 4.316 -9.113 1.00 89.19 170 TRP A CA 1
ATOM 1353 C C . TRP A 1 170 ? 19.411 3.911 -9.258 1.00 89.19 170 TRP A C 1
ATOM 1355 O O . TRP A 1 170 ? 18.688 4.485 -10.066 1.00 89.19 170 TRP A O 1
ATOM 1365 N N . GLY A 1 171 ? 18.958 2.934 -8.470 1.00 89.44 171 GLY A N 1
ATOM 1366 C CA . GLY A 1 171 ? 17.636 2.322 -8.595 1.00 89.44 171 GLY A CA 1
ATOM 1367 C C . GLY A 1 171 ? 17.597 1.124 -9.543 1.00 89.44 171 GLY A C 1
ATOM 1368 O O . GLY A 1 171 ? 18.619 0.676 -10.063 1.00 89.44 171 GLY A O 1
ATOM 1369 N N . PHE A 1 172 ? 16.408 0.547 -9.718 1.00 88.31 172 PHE A N 1
ATOM 1370 C CA . PHE A 1 172 ? 16.255 -0.741 -10.402 1.00 88.31 172 PHE A CA 1
ATOM 1371 C C . PHE A 1 172 ? 16.211 -0.647 -11.934 1.00 88.31 172 PHE A C 1
ATOM 1373 O O . PHE A 1 172 ? 16.317 -1.674 -12.595 1.00 88.31 172 PHE A O 1
ATOM 1380 N N . ALA A 1 173 ? 16.074 0.547 -12.515 1.00 87.81 173 ALA A N 1
ATOM 1381 C CA . ALA A 1 173 ? 16.141 0.729 -13.970 1.00 87.81 173 ALA A CA 1
ATOM 1382 C C . ALA A 1 173 ? 17.564 0.946 -14.505 1.00 87.81 173 ALA A C 1
ATOM 1384 O O . ALA A 1 173 ? 17.731 1.172 -15.700 1.00 87.81 173 ALA A O 1
ATOM 1385 N N . PHE A 1 174 ? 18.589 0.914 -13.653 1.00 87.06 174 PHE A N 1
ATOM 1386 C CA . PHE A 1 174 ? 19.960 1.248 -14.034 1.00 87.06 174 PHE A CA 1
ATOM 1387 C C . PHE A 1 174 ? 20.898 0.055 -13.891 1.00 87.06 174 PHE A C 1
ATOM 1389 O O . PHE A 1 174 ? 20.714 -0.818 -13.036 1.00 87.06 174 PHE A O 1
ATOM 1396 N N . HIS A 1 175 ? 21.936 0.050 -14.724 1.00 81.88 175 HIS A N 1
ATOM 1397 C CA . HIS A 1 175 ? 23.051 -0.874 -14.579 1.00 81.88 175 HIS A CA 1
ATOM 1398 C C . HIS A 1 175 ? 23.824 -0.609 -13.271 1.00 81.88 175 HIS A C 1
ATOM 1400 O O . HIS A 1 175 ? 23.898 0.519 -12.785 1.00 81.88 175 HIS A O 1
ATOM 1406 N N . ASP A 1 176 ? 24.416 -1.656 -12.690 1.00 74.06 176 ASP A N 1
ATOM 1407 C CA . ASP A 1 176 ? 25.077 -1.568 -11.377 1.00 74.06 176 ASP A CA 1
ATOM 1408 C C . ASP A 1 176 ? 26.383 -0.771 -11.403 1.00 74.06 176 ASP A C 1
ATOM 1410 O O . ASP A 1 176 ? 26.694 -0.043 -10.464 1.00 74.06 176 ASP A O 1
ATOM 1414 N N . VAL A 1 177 ? 27.150 -0.921 -12.483 1.00 76.94 177 VAL A N 1
ATOM 1415 C CA . VAL A 1 177 ? 28.509 -0.363 -12.601 1.00 76.94 177 VAL A CA 1
ATOM 1416 C C . VAL A 1 177 ? 28.512 1.027 -13.236 1.00 76.94 177 VAL A C 1
ATOM 1418 O O . VAL A 1 177 ? 29.354 1.859 -12.920 1.00 76.94 177 VAL A O 1
ATOM 1421 N N . VAL A 1 178 ? 27.561 1.293 -14.133 1.00 77.88 178 VAL A N 1
ATOM 1422 C CA . VAL A 1 178 ? 27.491 2.536 -14.908 1.00 77.88 178 VAL A CA 1
ATOM 1423 C C . VAL A 1 178 ? 26.086 3.102 -14.810 1.00 77.88 178 VAL A C 1
ATOM 1425 O O . VAL A 1 178 ? 25.116 2.349 -14.805 1.00 77.88 178 VAL A O 1
ATOM 1428 N N . LYS A 1 179 ? 25.959 4.431 -14.766 1.00 83.44 179 LYS A N 1
ATOM 1429 C CA . LYS A 1 179 ? 24.666 5.128 -14.695 1.00 83.44 179 LYS A CA 1
ATOM 1430 C C . LYS A 1 179 ? 23.960 5.139 -16.060 1.00 83.44 179 LYS A C 1
ATOM 1432 O O . LYS A 1 179 ? 23.643 6.191 -16.604 1.00 83.44 179 LYS A O 1
ATOM 1437 N N . HIS A 1 180 ? 23.749 3.956 -16.628 1.00 84.19 180 HIS A N 1
ATOM 1438 C CA . HIS A 1 180 ? 23.029 3.746 -17.876 1.00 84.19 180 HIS A CA 1
ATOM 1439 C C . HIS A 1 180 ? 21.657 3.146 -17.572 1.00 84.19 180 HIS A C 1
ATOM 1441 O O . HIS A 1 180 ? 21.567 2.128 -16.880 1.00 84.19 180 HIS A O 1
ATOM 1447 N N . GLN A 1 181 ? 20.598 3.804 -18.046 1.00 85.81 181 GLN A N 1
ATOM 1448 C CA . GLN A 1 181 ? 19.225 3.343 -17.871 1.00 85.81 181 GLN A CA 1
ATOM 1449 C C . GLN A 1 181 ? 18.925 2.236 -18.884 1.00 85.81 181 GLN A C 1
ATOM 1451 O O . GLN A 1 181 ? 19.139 2.412 -20.078 1.00 85.81 181 GLN A O 1
ATOM 1456 N N . VAL A 1 182 ? 18.429 1.105 -18.395 1.00 82.19 182 VAL A N 1
ATOM 1457 C CA . VAL A 1 182 ? 18.139 -0.107 -19.177 1.00 82.19 182 VAL A CA 1
ATOM 1458 C C . VAL A 1 182 ? 16.672 -0.530 -19.091 1.00 82.19 182 VAL A C 1
ATOM 1460 O O . VAL A 1 182 ? 16.284 -1.504 -19.727 1.00 82.19 182 VAL A O 1
ATOM 1463 N N . ASP A 1 183 ? 15.860 0.182 -18.304 1.00 83.44 183 ASP A N 1
ATOM 1464 C CA . ASP A 1 183 ? 14.429 -0.077 -18.161 1.00 83.44 183 ASP A CA 1
ATOM 1465 C C . ASP A 1 183 ? 13.634 1.236 -18.083 1.00 83.44 183 ASP A C 1
ATOM 1467 O O . ASP A 1 183 ? 14.063 2.214 -17.465 1.00 83.44 183 ASP A O 1
ATOM 1471 N N . PHE A 1 184 ? 12.471 1.248 -18.723 1.00 85.94 184 PHE A N 1
ATOM 1472 C CA . PHE A 1 184 ? 11.528 2.370 -18.787 1.00 85.94 184 PHE A CA 1
ATOM 1473 C C . PHE A 1 184 ? 10.127 1.930 -18.357 1.00 85.94 184 PHE A C 1
ATOM 1475 O O . PHE A 1 184 ? 9.124 2.550 -18.721 1.00 85.94 184 PHE A O 1
ATOM 1482 N N . HIS A 1 185 ? 10.068 0.861 -17.566 1.00 86.38 185 HIS A N 1
ATOM 1483 C CA . HIS A 1 185 ? 8.866 0.281 -16.999 1.00 86.38 185 HIS A CA 1
ATOM 1484 C C . HIS A 1 185 ? 9.009 0.104 -15.486 1.00 86.38 185 HIS A C 1
ATOM 1486 O O . HIS A 1 185 ? 10.099 -0.123 -14.958 1.00 86.38 185 HIS A O 1
ATOM 1492 N N . GLY A 1 186 ? 7.899 0.227 -14.762 1.00 88.12 186 GLY A N 1
ATOM 1493 C CA . GLY A 1 186 ? 7.901 0.038 -13.316 1.00 88.12 186 GLY A CA 1
ATOM 1494 C C . GLY A 1 186 ? 6.734 0.739 -12.655 1.00 88.12 186 GLY A C 1
ATOM 1495 O O . GLY A 1 186 ? 6.686 1.966 -12.596 1.00 88.12 186 GLY A O 1
ATOM 1496 N N . GLY A 1 187 ? 5.807 -0.016 -12.087 1.00 91.56 187 GLY A N 1
ATOM 1497 C CA . GLY A 1 187 ? 4.688 0.579 -11.375 1.00 91.56 187 GLY A CA 1
ATOM 1498 C C . GLY A 1 187 ? 3.915 -0.405 -10.525 1.00 91.56 187 GLY A C 1
ATOM 1499 O O . GLY A 1 187 ? 4.060 -1.619 -10.627 1.00 91.56 187 GLY A O 1
ATOM 1500 N N . PHE A 1 188 ? 3.074 0.150 -9.668 1.00 95.31 188 PHE A N 1
ATOM 1501 C CA . PHE A 1 188 ? 2.177 -0.602 -8.811 1.00 95.31 188 PHE A CA 1
ATOM 1502 C C . PHE A 1 188 ? 0.754 -0.196 -9.137 1.00 95.31 188 PHE A C 1
ATOM 1504 O O . PHE A 1 188 ? 0.462 0.991 -9.270 1.00 95.31 188 PHE A O 1
ATOM 1511 N N . SER A 1 189 ? -0.137 -1.172 -9.256 1.00 96.56 189 SER A N 1
ATOM 1512 C CA . SER A 1 189 ? -1.523 -0.906 -9.613 1.00 96.56 189 SER A CA 1
ATOM 1513 C C . SER A 1 189 ? -2.442 -2.015 -9.133 1.00 96.56 189 SER A C 1
ATOM 1515 O O . SER A 1 189 ? -2.024 -3.155 -8.963 1.00 96.56 189 SER A O 1
ATOM 1517 N N . PHE A 1 190 ? -3.723 -1.714 -8.998 1.00 97.50 190 PHE A N 1
ATOM 1518 C CA . PHE A 1 190 ? -4.726 -2.753 -8.810 1.00 97.50 190 PHE A CA 1
ATOM 1519 C C . PHE A 1 190 ? -5.927 -2.490 -9.705 1.00 97.50 190 PHE A C 1
ATOM 1521 O O . PHE A 1 190 ? -6.269 -1.340 -9.973 1.00 97.50 190 PHE A O 1
ATOM 1528 N N . SER A 1 191 ? -6.592 -3.556 -10.141 1.00 97.19 191 SER A N 1
ATOM 1529 C CA . SER A 1 191 ? -7.912 -3.490 -10.768 1.00 97.19 191 SER A CA 1
ATOM 1530 C C . SER A 1 191 ? -8.924 -4.183 -9.873 1.00 97.19 191 SER A C 1
ATOM 1532 O O . SER A 1 191 ? -8.680 -5.274 -9.361 1.00 97.19 191 SER A O 1
ATOM 1534 N N . THR A 1 192 ? -10.081 -3.558 -9.700 1.00 96.25 192 THR A N 1
ATOM 1535 C CA . THR A 1 192 ? -11.221 -4.179 -9.014 1.00 96.25 192 THR A CA 1
ATOM 1536 C C . THR A 1 192 ? -11.957 -5.189 -9.895 1.00 96.25 192 THR A C 1
ATOM 1538 O O . THR A 1 192 ? -12.622 -6.088 -9.380 1.00 96.25 192 THR A O 1
ATOM 1541 N N . THR A 1 193 ? -11.805 -5.086 -11.218 1.00 94.25 193 THR A N 1
ATOM 1542 C CA . THR A 1 193 ? -12.606 -5.839 -12.193 1.00 94.25 193 THR A CA 1
ATOM 1543 C C . THR A 1 193 ? -11.843 -6.981 -12.863 1.00 94.25 193 THR A C 1
ATOM 1545 O O . THR A 1 193 ? -12.461 -7.980 -13.241 1.00 94.25 193 THR A O 1
ATOM 1548 N N . ARG A 1 194 ? -10.513 -6.872 -12.970 1.00 94.75 194 ARG A N 1
ATOM 1549 C CA . ARG A 1 194 ? -9.646 -7.804 -13.706 1.00 94.75 194 ARG A CA 1
ATOM 1550 C C . ARG A 1 194 ? -8.846 -8.723 -12.785 1.00 94.75 194 ARG A C 1
ATOM 1552 O O . ARG A 1 194 ? -8.656 -8.456 -11.601 1.00 94.75 194 ARG A O 1
ATOM 1559 N N . THR A 1 195 ? -8.347 -9.816 -13.359 1.00 95.38 195 THR A N 1
ATOM 1560 C CA . THR A 1 195 ? -7.404 -10.736 -12.702 1.00 95.38 195 THR A CA 1
ATOM 1561 C C . THR A 1 195 ? -5.957 -10.248 -12.770 1.00 95.38 195 THR A C 1
ATOM 1563 O O . THR A 1 195 ? -5.150 -10.640 -11.928 1.00 95.38 195 THR A O 1
ATOM 1566 N N . ILE A 1 196 ? -5.641 -9.372 -13.727 1.00 94.31 196 ILE A N 1
ATOM 1567 C CA . ILE A 1 196 ? -4.330 -8.745 -13.909 1.00 94.31 196 ILE A CA 1
ATOM 1568 C C . ILE A 1 196 ? -4.517 -7.232 -14.057 1.00 94.31 196 ILE A C 1
ATOM 1570 O O . ILE A 1 196 ? -5.450 -6.784 -14.727 1.00 94.31 196 ILE A O 1
ATOM 1574 N N . SER A 1 197 ? -3.633 -6.456 -13.435 1.00 94.25 197 SER A N 1
ATOM 1575 C CA . SER A 1 197 ? -3.511 -5.005 -13.614 1.00 94.25 197 SER A CA 1
ATOM 1576 C C . SER A 1 197 ? -2.055 -4.609 -13.835 1.00 94.25 197 SER A C 1
ATOM 1578 O O . SER A 1 197 ? -1.150 -5.400 -13.566 1.00 94.25 197 SER A O 1
ATOM 1580 N N . GLY A 1 198 ? -1.826 -3.377 -14.283 1.00 86.25 198 GLY A N 1
ATOM 1581 C CA . GLY A 1 198 ? -0.491 -2.815 -14.483 1.00 86.25 198 GLY A CA 1
ATOM 1582 C C . GLY A 1 198 ? -0.285 -2.430 -15.930 1.00 86.25 198 GLY A C 1
ATOM 1583 O O . GLY A 1 198 ? -1.235 -2.124 -16.630 1.00 86.25 198 GLY A O 1
ATOM 1584 N N . MET A 1 199 ? 0.956 -2.435 -16.384 1.00 81.75 199 MET A N 1
ATOM 1585 C CA . MET A 1 199 ? 1.278 -2.093 -17.773 1.00 81.75 199 MET A CA 1
ATOM 1586 C C . MET A 1 199 ? 0.483 -2.944 -18.761 1.00 81.75 199 MET A C 1
ATOM 1588 O O . MET A 1 199 ? 0.285 -4.130 -18.502 1.00 81.75 199 MET A O 1
ATOM 1592 N N . GLU A 1 200 ? 0.056 -2.344 -19.875 1.00 84.00 200 GLU A N 1
ATOM 1593 C CA . GLU A 1 200 ? -0.830 -2.951 -20.891 1.00 84.00 200 GLU A CA 1
ATOM 1594 C C . GLU A 1 200 ? -2.256 -3.286 -20.398 1.00 84.00 200 GLU A C 1
ATOM 1596 O O . GLU A 1 200 ? -3.102 -3.708 -21.188 1.00 84.00 200 GLU A O 1
ATOM 1601 N N . TYR A 1 201 ? -2.564 -3.085 -19.111 1.00 91.12 201 TYR A N 1
ATOM 1602 C CA . TYR A 1 201 ? -3.865 -3.390 -18.521 1.00 91.12 201 TYR A CA 1
ATOM 1603 C C . TYR A 1 201 ? -4.452 -2.176 -17.809 1.00 91.12 201 TYR A C 1
ATOM 1605 O O . TYR A 1 201 ? -3.783 -1.431 -17.099 1.00 91.12 201 TYR A O 1
ATOM 1613 N N . ASN A 1 202 ? -5.764 -2.005 -17.924 1.00 94.75 202 ASN A N 1
ATOM 1614 C CA . ASN A 1 202 ? -6.420 -0.953 -17.166 1.00 94.75 202 ASN A CA 1
ATOM 1615 C C . ASN A 1 202 ? -6.399 -1.272 -15.658 1.00 94.75 202 ASN A C 1
ATOM 1617 O O . ASN A 1 202 ? -6.416 -2.434 -15.240 1.00 94.75 202 ASN A O 1
ATOM 1621 N N . ALA A 1 203 ? -6.381 -0.225 -14.840 1.00 96.56 203 ALA A N 1
ATOM 1622 C CA . ALA A 1 20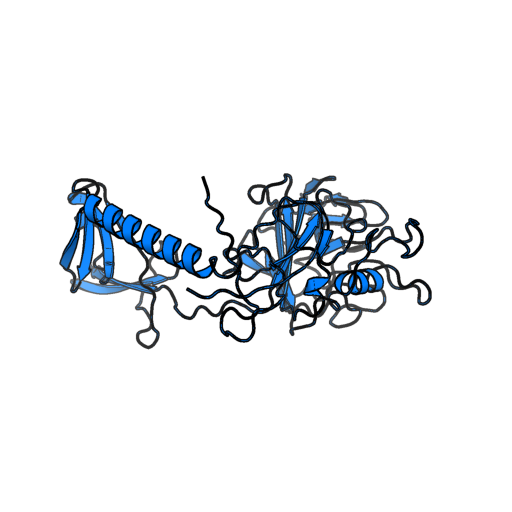3 ? -6.334 -0.313 -13.388 1.00 96.56 203 ALA A CA 1
ATOM 1623 C C . ALA A 1 203 ? -7.306 0.672 -12.732 1.00 96.56 203 ALA A C 1
ATOM 1625 O O . ALA A 1 203 ? -7.613 1.732 -13.274 1.00 96.56 203 ALA A O 1
ATOM 1626 N N . THR A 1 204 ? -7.774 0.341 -11.533 1.00 97.56 204 THR A N 1
ATOM 1627 C CA . THR A 1 204 ? -8.555 1.232 -10.666 1.00 97.56 204 THR A CA 1
ATOM 1628 C C . THR A 1 204 ? -7.683 2.358 -10.106 1.00 97.56 204 THR A C 1
ATOM 1630 O O . THR A 1 204 ? -8.113 3.510 -10.059 1.00 97.56 204 THR A O 1
ATOM 1633 N N . ALA A 1 205 ? -6.448 2.044 -9.725 1.00 97.44 205 ALA A N 1
ATOM 1634 C CA . ALA A 1 205 ? -5.424 3.031 -9.408 1.00 97.44 205 ALA A CA 1
ATOM 1635 C C . ALA A 1 205 ? -4.049 2.493 -9.806 1.00 97.44 205 ALA A C 1
ATOM 1637 O O . ALA A 1 205 ? -3.819 1.280 -9.787 1.00 97.44 205 ALA A O 1
ATOM 1638 N N . SER A 1 206 ? -3.139 3.396 -10.151 1.00 96.38 206 SER A N 1
ATOM 1639 C CA . SER A 1 206 ? -1.769 3.069 -10.521 1.00 96.38 206 SER A CA 1
ATOM 1640 C C . SER A 1 206 ? -0.807 4.185 -10.135 1.00 96.38 206 SER A C 1
ATOM 1642 O O . SER A 1 206 ? -1.145 5.363 -10.201 1.00 96.38 206 SER A O 1
ATOM 1644 N N . VAL A 1 207 ? 0.422 3.823 -9.790 1.00 96.12 207 VAL A N 1
ATOM 1645 C CA . VAL A 1 207 ? 1.532 4.768 -9.664 1.00 96.12 207 VAL A CA 1
ATOM 1646 C C . VAL A 1 207 ? 2.797 4.156 -10.228 1.00 96.12 207 VAL A C 1
ATOM 1648 O O . VAL A 1 207 ? 3.090 2.981 -9.998 1.00 96.12 207 VAL A O 1
ATOM 1651 N N . GLY A 1 208 ? 3.547 4.958 -10.966 1.00 93.25 208 GLY A N 1
ATOM 1652 C CA . GLY A 1 208 ? 4.745 4.518 -11.650 1.00 93.25 208 GLY A CA 1
ATOM 1653 C C . GLY A 1 208 ? 4.661 4.883 -13.108 1.00 93.25 208 GLY A C 1
ATOM 1654 O O . GLY A 1 208 ? 4.110 5.923 -13.471 1.00 93.25 208 GLY A O 1
ATOM 1655 N N . CYS A 1 209 ? 5.235 4.031 -13.932 1.00 89.56 209 CYS A N 1
ATOM 1656 C CA . CYS A 1 209 ? 5.543 4.402 -15.283 1.00 89.56 209 CYS A CA 1
ATOM 1657 C C . CYS A 1 209 ? 5.382 3.235 -16.253 1.00 89.56 209 CYS A C 1
ATOM 1659 O O . CYS A 1 209 ? 5.724 2.088 -15.945 1.00 89.56 209 CYS A O 1
ATOM 1661 N N . ASP A 1 210 ? 4.920 3.577 -17.445 1.00 87.31 210 ASP A N 1
ATOM 1662 C CA . ASP A 1 210 ? 4.680 2.661 -18.547 1.00 87.31 210 ASP A CA 1
ATOM 1663 C C . ASP A 1 210 ? 5.327 3.243 -19.806 1.00 87.31 210 ASP A C 1
ATOM 1665 O O . ASP A 1 210 ? 4.951 4.330 -20.238 1.00 87.31 210 ASP A O 1
ATOM 1669 N N . ASN A 1 211 ? 6.359 2.579 -20.331 1.00 84.56 211 ASN A N 1
ATOM 1670 C CA . ASN A 1 211 ? 7.123 3.013 -21.503 1.00 84.56 211 ASN A CA 1
ATOM 1671 C C . ASN A 1 211 ? 7.602 4.480 -21.420 1.00 84.56 211 ASN A C 1
ATOM 1673 O O . ASN A 1 211 ? 7.414 5.280 -22.335 1.00 84.56 211 ASN A O 1
ATOM 1677 N N . GLY A 1 212 ? 8.162 4.873 -20.272 1.00 86.25 212 GLY A N 1
ATOM 1678 C CA . GLY A 1 212 ? 8.617 6.249 -20.026 1.00 86.25 212 GLY A CA 1
ATOM 1679 C C . GLY A 1 212 ? 7.529 7.238 -19.582 1.00 86.25 212 GLY A C 1
ATOM 1680 O O . GLY A 1 212 ? 7.862 8.306 -19.064 1.00 86.25 212 GLY A O 1
ATOM 1681 N N . TYR A 1 213 ? 6.241 6.902 -19.702 1.00 91.19 213 TYR A N 1
ATOM 1682 C CA . TYR A 1 213 ? 5.142 7.750 -19.233 1.00 91.19 213 TYR A CA 1
ATOM 1683 C C . TYR A 1 213 ? 4.879 7.510 -17.749 1.00 91.19 213 TYR A C 1
ATOM 1685 O O . TYR A 1 213 ? 4.290 6.500 -17.375 1.00 91.19 213 TYR A O 1
ATOM 1693 N N . CYS A 1 214 ? 5.309 8.450 -16.906 1.00 93.06 214 CYS A N 1
ATOM 1694 C CA . CYS A 1 214 ? 5.210 8.354 -15.450 1.00 93.06 214 CYS A CA 1
ATOM 1695 C C . CYS A 1 214 ? 4.078 9.208 -14.869 1.00 93.06 214 CYS A C 1
ATOM 1697 O O . CYS A 1 214 ? 4.021 10.420 -15.099 1.00 93.06 214 CYS A O 1
ATOM 1699 N N . CYS A 1 215 ? 3.220 8.604 -14.050 1.00 95.50 215 CYS A N 1
ATOM 1700 C CA . CYS A 1 215 ? 2.139 9.295 -13.355 1.00 95.50 215 CYS A CA 1
ATOM 1701 C C . CYS A 1 215 ? 1.650 8.535 -12.118 1.00 95.50 215 CYS A C 1
ATOM 1703 O O . CYS A 1 215 ? 1.839 7.329 -11.962 1.00 95.50 215 CYS A O 1
ATOM 1705 N N . GLY A 1 216 ? 0.942 9.264 -11.265 1.00 96.56 216 GLY A N 1
ATOM 1706 C CA . GLY A 1 216 ? -0.090 8.704 -10.413 1.00 96.56 216 GLY A CA 1
ATOM 1707 C C . GLY A 1 216 ? -1.448 8.822 -11.094 1.00 96.56 216 GLY A C 1
ATOM 1708 O O . GLY A 1 216 ? -1.786 9.880 -11.626 1.00 96.56 216 GLY A O 1
ATOM 1709 N N . CYS A 1 217 ? -2.238 7.760 -11.066 1.00 97.31 217 CYS A N 1
ATOM 1710 C CA . CYS A 1 217 ? -3.601 7.749 -11.565 1.00 97.31 217 CYS A CA 1
ATOM 1711 C C . CYS A 1 217 ? -4.536 7.053 -10.572 1.00 97.31 217 CYS A C 1
ATOM 1713 O O . CYS A 1 217 ? -4.176 6.050 -9.955 1.00 97.31 217 CYS A O 1
ATOM 1715 N N . TYR A 1 218 ? -5.735 7.602 -10.390 1.00 97.31 218 TYR A N 1
ATOM 1716 C CA . TYR A 1 218 ? -6.714 7.095 -9.434 1.00 97.31 218 TYR A CA 1
ATOM 1717 C C . TYR A 1 218 ? -8.147 7.447 -9.840 1.00 97.31 218 TYR A C 1
ATOM 1719 O O . TYR A 1 218 ? -8.401 8.459 -10.496 1.00 97.31 218 TYR A O 1
ATOM 1727 N N . GLY A 1 219 ? -9.090 6.598 -9.436 1.00 96.06 219 GLY A N 1
ATOM 1728 C CA . GLY A 1 219 ? -10.522 6.875 -9.505 1.00 96.06 219 GLY A CA 1
ATOM 1729 C C . GLY A 1 219 ? -11.065 7.643 -8.295 1.00 96.06 219 GLY A C 1
ATOM 1730 O O . GLY A 1 219 ? -10.335 7.899 -7.337 1.00 96.06 219 GLY A O 1
ATOM 1731 N N . PRO A 1 220 ? -12.366 7.982 -8.296 1.00 95.00 220 PRO A N 1
ATOM 1732 C CA . PRO A 1 220 ? -13.038 8.497 -7.107 1.00 95.00 220 PRO A CA 1
ATOM 1733 C C . PRO A 1 220 ? -12.964 7.495 -5.944 1.00 95.00 220 PRO A C 1
ATOM 1735 O O . PRO A 1 220 ? -12.927 6.281 -6.154 1.00 95.00 220 PRO A O 1
ATOM 1738 N N . VAL A 1 221 ? -12.987 8.005 -4.708 1.00 93.44 221 VAL A N 1
ATOM 1739 C CA . VAL A 1 221 ? -12.960 7.181 -3.487 1.00 93.44 221 VAL A CA 1
ATOM 1740 C C . VAL A 1 221 ? -14.125 6.186 -3.497 1.00 93.44 221 VAL A C 1
ATOM 1742 O O . VAL A 1 221 ? -15.277 6.575 -3.684 1.00 93.44 221 VAL A O 1
ATOM 1745 N N . GLY A 1 222 ? -13.825 4.898 -3.307 1.00 90.06 222 GLY A N 1
ATOM 1746 C CA . GLY A 1 222 ? -14.815 3.818 -3.378 1.00 90.06 222 GLY A CA 1
ATOM 1747 C C . GLY A 1 222 ? -15.265 3.433 -4.793 1.00 90.06 222 GLY A C 1
ATOM 1748 O O . GLY A 1 222 ? -16.194 2.639 -4.936 1.00 90.06 222 GLY A O 1
ATOM 1749 N N . GLY A 1 223 ? -14.629 3.973 -5.836 1.00 92.31 223 GLY A N 1
ATOM 1750 C CA . GLY A 1 223 ? -14.876 3.595 -7.224 1.00 92.31 223 GLY A CA 1
ATOM 1751 C C . GLY A 1 223 ? -14.526 2.132 -7.515 1.00 92.31 223 GLY A C 1
ATOM 1752 O O . GLY A 1 223 ? -13.561 1.584 -6.987 1.00 92.31 223 GLY A O 1
ATOM 1753 N N . THR A 1 224 ? -15.307 1.497 -8.389 1.00 94.12 224 THR A N 1
ATOM 1754 C CA . THR A 1 224 ? -15.232 0.052 -8.688 1.00 94.12 224 THR A CA 1
ATOM 1755 C C . THR A 1 224 ? -14.929 -0.256 -10.154 1.00 94.12 224 THR A C 1
ATOM 1757 O O . THR A 1 224 ? -15.090 -1.388 -10.605 1.00 94.12 224 THR A O 1
ATOM 1760 N N . LYS A 1 225 ? -14.538 0.759 -10.930 1.00 96.44 225 LYS A N 1
ATOM 1761 C CA . LYS A 1 225 ? -14.135 0.604 -12.331 1.00 96.44 225 LYS A CA 1
ATOM 1762 C C . LYS A 1 225 ? -12.618 0.686 -12.456 1.00 96.44 225 LYS A C 1
ATOM 1764 O O . LYS A 1 225 ? -11.905 0.979 -11.495 1.00 96.44 225 LYS A O 1
ATOM 1769 N N . ASP A 1 226 ? -12.128 0.437 -13.659 1.00 97.19 226 ASP A N 1
ATOM 1770 C CA . ASP A 1 226 ? -10.786 0.869 -14.019 1.00 97.19 226 ASP A CA 1
ATOM 1771 C C . ASP A 1 226 ? -10.838 2.336 -14.463 1.00 97.19 226 ASP A C 1
ATOM 1773 O O . ASP A 1 226 ? -11.730 2.727 -15.219 1.00 97.19 226 ASP A O 1
ATOM 1777 N N . TYR A 1 227 ? -9.887 3.132 -13.992 1.00 97.62 227 TYR A N 1
ATOM 1778 C CA . TYR A 1 227 ? -9.802 4.582 -14.189 1.00 97.62 227 TYR A CA 1
ATOM 1779 C C . TYR A 1 227 ? -8.499 5.016 -14.867 1.00 97.62 227 TYR A C 1
ATOM 1781 O O . TYR A 1 227 ? -8.377 6.149 -15.333 1.00 97.62 227 TYR A O 1
ATOM 1789 N N . CYS A 1 228 ? -7.544 4.095 -14.933 1.00 96.19 228 CYS A N 1
ATOM 1790 C CA . CYS A 1 228 ? -6.192 4.299 -15.410 1.00 96.19 228 CYS A CA 1
ATOM 1791 C C . CYS A 1 228 ? -5.935 3.336 -16.554 1.00 96.19 228 CYS A C 1
ATOM 1793 O O . CYS A 1 228 ? -6.081 2.128 -16.381 1.00 96.19 228 CYS A O 1
ATOM 1795 N N . ALA A 1 229 ? -5.586 3.875 -17.711 1.00 93.81 229 ALA A N 1
ATOM 1796 C CA . ALA A 1 229 ? -5.161 3.118 -18.874 1.00 93.81 229 ALA A CA 1
ATOM 1797 C C . ALA A 1 229 ? -3.664 3.340 -19.135 1.00 93.81 229 ALA A C 1
ATOM 1799 O O . ALA A 1 229 ? -3.014 4.169 -18.487 1.00 93.81 229 ALA A O 1
ATOM 1800 N N . GLU A 1 230 ? -3.136 2.590 -20.099 1.00 90.06 230 GLU A N 1
ATOM 1801 C CA . GLU A 1 230 ? -1.767 2.697 -20.612 1.00 90.06 230 GLU A CA 1
ATOM 1802 C C . GLU A 1 230 ? -1.316 4.146 -20.861 1.00 90.06 230 GLU A C 1
ATOM 1804 O O . GLU A 1 230 ? -2.118 5.038 -21.171 1.00 90.06 230 GLU A O 1
ATOM 1809 N N . ASN A 1 231 ? -0.004 4.377 -20.763 1.00 89.25 231 ASN A N 1
ATOM 1810 C CA . ASN A 1 231 ? 0.617 5.680 -21.023 1.00 89.25 231 ASN A CA 1
ATOM 1811 C C . ASN A 1 231 ? -0.018 6.840 -20.230 1.00 89.25 231 ASN A C 1
ATOM 1813 O O . ASN A 1 231 ? -0.136 7.960 -20.733 1.00 89.25 231 ASN A O 1
ATOM 1817 N N . CYS A 1 232 ? -0.449 6.580 -18.991 1.00 90.38 232 CYS A N 1
ATOM 1818 C CA . CYS A 1 232 ? -1.031 7.590 -18.106 1.00 90.38 232 CYS A CA 1
ATOM 1819 C C . CYS A 1 232 ? -2.314 8.242 -18.642 1.00 90.38 232 CYS A C 1
ATOM 1821 O O . CYS A 1 232 ? -2.533 9.441 -18.467 1.00 90.38 232 CYS A O 1
ATOM 1823 N N . LYS A 1 233 ? -3.184 7.462 -19.289 1.00 94.56 233 LYS A N 1
ATOM 1824 C CA . LYS A 1 233 ? -4.478 7.953 -19.779 1.00 94.56 233 LYS A CA 1
ATOM 1825 C C . LYS A 1 233 ? -5.571 7.767 -18.727 1.00 94.56 233 LYS A C 1
ATOM 1827 O O . LYS A 1 233 ? -5.753 6.679 -18.183 1.00 94.56 233 LYS A O 1
ATOM 1832 N N . ALA A 1 234 ? -6.331 8.828 -18.471 1.00 96.50 234 ALA A N 1
ATOM 1833 C CA . ALA A 1 234 ? -7.531 8.763 -17.647 1.00 96.50 234 ALA A CA 1
ATOM 1834 C C . ALA A 1 234 ? -8.697 8.165 -18.446 1.00 96.50 234 ALA A C 1
ATOM 1836 O O . ALA A 1 234 ? -8.962 8.583 -19.573 1.00 96.50 234 ALA A O 1
ATOM 1837 N N . ILE A 1 235 ? -9.429 7.232 -17.843 1.00 97.19 235 ILE A N 1
ATOM 1838 C CA . ILE A 1 235 ? -10.669 6.660 -18.385 1.00 97.19 235 ILE A CA 1
ATOM 1839 C C . ILE A 1 235 ? -11.748 6.645 -17.303 1.00 97.19 235 ILE A C 1
ATOM 1841 O O . ILE A 1 235 ? -11.441 6.743 -16.119 1.00 97.19 235 ILE A O 1
ATOM 1845 N N . ASN A 1 236 ? -13.023 6.523 -17.683 1.00 96.94 236 ASN A N 1
ATOM 1846 C CA . ASN A 1 236 ? -14.146 6.381 -16.740 1.00 96.94 236 ASN A CA 1
ATOM 1847 C C . ASN A 1 236 ? -14.197 7.445 -15.616 1.00 96.94 236 ASN A C 1
ATOM 1849 O O . ASN A 1 236 ? -14.676 7.155 -14.521 1.00 96.94 236 ASN A O 1
ATOM 1853 N N . GLY A 1 237 ? -13.705 8.664 -15.867 1.00 96.44 237 GLY A N 1
ATOM 1854 C CA . GLY A 1 237 ? -13.627 9.733 -14.860 1.00 96.44 237 GLY A CA 1
ATOM 1855 C C . GLY A 1 237 ? -12.411 9.657 -13.927 1.00 96.44 237 GLY A C 1
ATOM 1856 O O . GLY A 1 237 ? -12.421 10.267 -12.861 1.00 96.44 237 GLY A O 1
ATOM 1857 N N . GLY A 1 238 ? -11.377 8.897 -14.297 1.00 97.44 238 GLY A N 1
ATOM 1858 C CA . GLY A 1 238 ? -10.102 8.861 -13.589 1.00 97.44 238 GLY A CA 1
ATOM 1859 C C . GLY A 1 238 ? -9.375 10.202 -13.588 1.00 97.44 238 GLY A C 1
ATOM 1860 O O . GLY A 1 238 ? -9.588 11.055 -14.446 1.00 97.44 238 GLY A O 1
ATOM 1861 N N . THR A 1 239 ? -8.487 10.378 -12.616 1.00 98.06 239 THR A N 1
ATOM 1862 C CA . THR A 1 239 ? -7.608 11.545 -12.506 1.00 98.06 239 THR A CA 1
ATOM 1863 C C . THR A 1 239 ? -6.162 11.102 -12.665 1.00 98.06 239 THR A C 1
ATOM 1865 O O . THR A 1 239 ? -5.737 10.153 -12.012 1.00 98.06 239 THR A O 1
ATOM 1868 N N . VAL A 1 240 ? -5.400 11.809 -13.502 1.00 97.31 240 VAL A N 1
ATOM 1869 C CA . VAL A 1 240 ? -3.973 11.559 -13.752 1.00 97.31 240 VAL A CA 1
ATOM 1870 C C . VAL A 1 240 ? -3.164 12.762 -13.293 1.00 97.31 240 VAL A C 1
ATOM 1872 O O . VAL A 1 240 ? -3.498 13.905 -13.599 1.00 97.31 240 VAL A O 1
ATOM 1875 N N . ILE A 1 241 ? -2.073 12.503 -12.578 1.00 95.69 241 ILE A N 1
ATOM 1876 C CA . ILE A 1 241 ? -1.170 13.5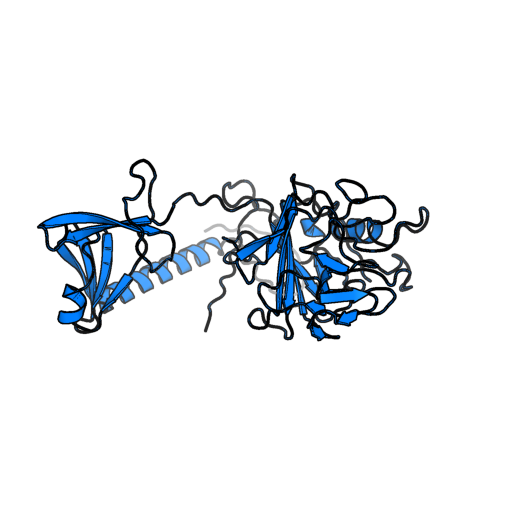17 -12.041 1.00 95.69 241 ILE A CA 1
ATOM 1877 C C . ILE A 1 241 ? 0.267 13.100 -12.342 1.00 95.69 241 ILE A C 1
ATOM 1879 O O . ILE A 1 241 ? 0.692 12.001 -12.000 1.00 95.69 241 ILE A O 1
ATOM 1883 N N . LYS A 1 242 ? 1.041 13.992 -12.969 1.00 92.62 242 LYS A N 1
ATOM 1884 C CA . LYS A 1 242 ? 2.434 13.704 -13.350 1.00 92.62 242 LYS A CA 1
ATOM 1885 C C . LYS A 1 242 ? 3.380 13.599 -12.157 1.00 92.62 242 LYS A C 1
ATOM 1887 O O . LYS A 1 242 ? 4.283 12.772 -12.179 1.00 92.62 242 LYS A O 1
ATOM 1892 N N . ASN A 1 243 ? 3.167 14.402 -11.117 1.00 92.88 243 ASN A N 1
ATOM 1893 C CA . ASN A 1 243 ? 4.004 14.426 -9.918 1.00 92.88 243 ASN A CA 1
ATOM 1894 C C . ASN A 1 243 ? 3.177 14.036 -8.696 1.00 92.88 243 ASN A C 1
ATOM 1896 O O . ASN A 1 243 ? 2.279 14.775 -8.296 1.00 92.88 243 ASN A O 1
ATOM 1900 N N . VAL A 1 244 ? 3.495 12.887 -8.104 1.00 95.06 244 VAL A N 1
ATOM 1901 C CA . VAL A 1 244 ? 2.876 12.407 -6.866 1.00 95.06 244 VAL A CA 1
ATOM 1902 C C . VAL A 1 244 ? 3.937 12.005 -5.852 1.00 95.06 244 VAL A C 1
ATOM 1904 O O . VAL A 1 244 ? 5.042 11.607 -6.214 1.00 95.06 244 VAL A O 1
ATOM 1907 N N . PHE A 1 245 ? 3.581 12.083 -4.579 1.00 96.56 245 PHE A N 1
ATOM 1908 C CA . PHE A 1 245 ? 4.371 11.545 -3.481 1.00 96.56 245 PHE A CA 1
ATOM 1909 C C . PHE A 1 245 ? 3.865 10.141 -3.179 1.00 96.56 245 PHE A C 1
ATOM 1911 O O . PHE A 1 245 ? 2.655 9.929 -3.105 1.00 96.56 245 PHE A O 1
ATOM 1918 N N . THR A 1 246 ? 4.779 9.187 -3.040 1.00 96.75 246 THR A N 1
ATOM 1919 C CA . THR A 1 246 ? 4.450 7.774 -2.852 1.00 96.75 246 THR A CA 1
ATOM 1920 C C . THR A 1 246 ? 5.201 7.200 -1.664 1.00 96.75 246 THR A C 1
ATOM 1922 O O . THR A 1 246 ? 6.405 7.416 -1.521 1.00 96.75 246 THR A O 1
ATOM 1925 N N . TRP A 1 247 ? 4.498 6.422 -0.850 1.00 97.75 247 TRP A N 1
ATOM 1926 C CA . TRP A 1 247 ? 5.063 5.649 0.248 1.00 97.75 247 TRP A CA 1
ATOM 1927 C C . TRP A 1 247 ? 4.716 4.180 0.071 1.00 97.75 247 TRP A C 1
ATOM 1929 O O . TRP A 1 247 ? 3.598 3.822 -0.309 1.00 97.75 247 TRP A O 1
ATOM 1939 N N . PHE A 1 248 ? 5.696 3.336 0.359 1.00 97.69 248 PHE A N 1
ATOM 1940 C CA . PHE A 1 248 ? 5.597 1.895 0.231 1.00 97.69 248 PHE A CA 1
ATOM 1941 C C . PHE A 1 248 ? 5.781 1.267 1.596 1.00 97.69 248 PHE A C 1
ATOM 1943 O O . PHE A 1 248 ? 6.790 1.488 2.272 1.00 97.69 248 PHE A O 1
ATOM 1950 N N . TRP A 1 249 ? 4.802 0.469 1.990 1.00 97.94 249 TRP A N 1
ATOM 1951 C CA . TRP A 1 249 ? 4.736 -0.097 3.322 1.00 97.94 249 TRP A CA 1
ATOM 1952 C C . TRP A 1 249 ? 4.619 -1.608 3.258 1.00 97.94 249 TRP A C 1
ATOM 1954 O O . TRP A 1 249 ? 4.042 -2.167 2.326 1.00 97.94 249 TRP A O 1
ATOM 1964 N N . VAL A 1 250 ? 5.115 -2.276 4.288 1.00 97.62 250 VAL A N 1
ATOM 1965 C CA . VAL A 1 250 ? 5.013 -3.727 4.428 1.00 97.62 250 VAL A CA 1
ATOM 1966 C C . VAL A 1 250 ? 4.498 -4.094 5.805 1.00 97.62 250 VAL A C 1
ATOM 1968 O O . VAL A 1 250 ? 4.760 -3.399 6.780 1.00 97.62 250 VAL A O 1
ATOM 1971 N N . ARG A 1 251 ? 3.772 -5.202 5.910 1.00 94.25 251 ARG A N 1
ATOM 1972 C CA . ARG A 1 251 ? 3.303 -5.725 7.198 1.00 94.25 251 ARG A CA 1
ATOM 1973 C C . ARG A 1 251 ? 3.496 -7.228 7.244 1.00 94.25 251 ARG A C 1
ATOM 1975 O O . ARG A 1 251 ? 3.075 -7.933 6.333 1.00 94.25 251 ARG A O 1
ATOM 1982 N N . SER A 1 252 ? 4.125 -7.720 8.306 1.00 89.62 252 SER A N 1
ATOM 1983 C CA . SER A 1 252 ? 4.471 -9.139 8.475 1.00 89.62 252 SER A CA 1
ATOM 1984 C C . SER A 1 252 ? 3.357 -9.965 9.118 1.00 89.62 252 SER A C 1
ATOM 1986 O O . SER A 1 252 ? 3.305 -11.188 8.972 1.00 89.62 252 SER A O 1
ATOM 1988 N N . SER A 1 253 ? 2.445 -9.317 9.836 1.00 83.88 253 SER A N 1
ATOM 1989 C CA . SER A 1 253 ? 1.280 -9.942 10.456 1.00 83.88 253 SER A CA 1
ATOM 1990 C C . SER A 1 253 ? 0.208 -8.906 10.740 1.00 83.88 253 SER A C 1
ATOM 1992 O O . SER A 1 253 ? 0.522 -7.758 11.044 1.00 83.88 253 SER A O 1
ATOM 1994 N N . LEU A 1 254 ? -1.051 -9.332 10.725 1.00 77.12 254 LEU A N 1
ATOM 1995 C CA . LEU A 1 254 ? -2.122 -8.533 11.302 1.00 77.12 254 LEU A CA 1
ATOM 1996 C C . LEU A 1 254 ? -1.910 -8.420 12.815 1.00 77.12 254 LEU A C 1
ATOM 1998 O O . LEU A 1 254 ? -1.741 -9.459 13.466 1.00 77.12 254 LEU A O 1
ATOM 2002 N N . PRO A 1 255 ? -1.946 -7.206 13.390 1.00 66.69 255 PRO A N 1
ATOM 2003 C CA . PRO A 1 255 ? -1.975 -7.046 14.833 1.00 66.69 255 PRO A CA 1
ATOM 2004 C C . PRO A 1 255 ? -3.146 -7.852 15.395 1.00 66.69 255 PRO A C 1
ATOM 2006 O O . PRO A 1 255 ? -4.311 -7.608 15.067 1.00 66.69 255 PRO A O 1
ATOM 2009 N N . LYS A 1 256 ? -2.846 -8.855 16.226 1.00 58.56 256 LYS A N 1
ATOM 2010 C CA . LYS A 1 256 ? -3.891 -9.571 16.953 1.00 58.56 256 LYS A CA 1
ATOM 2011 C C . LYS A 1 256 ? -4.485 -8.583 17.947 1.00 58.56 256 LYS A C 1
ATOM 2013 O O . LYS A 1 256 ? -3.816 -8.175 18.893 1.00 58.56 256 LYS A O 1
ATOM 2018 N N . ARG A 1 257 ? -5.742 -8.189 17.736 1.00 54.94 257 ARG A N 1
ATOM 2019 C CA . ARG A 1 257 ? -6.501 -7.454 18.751 1.00 54.94 257 ARG A CA 1
ATOM 2020 C C . ARG A 1 257 ? -6.723 -8.404 19.928 1.00 54.94 257 ARG A C 1
ATOM 2022 O O . ARG A 1 257 ? -7.653 -9.203 19.892 1.00 54.94 257 ARG A O 1
ATOM 2029 N N . LEU A 1 258 ? -5.836 -8.344 20.924 1.00 50.94 258 LEU A N 1
ATOM 2030 C CA . LEU A 1 258 ? -5.945 -9.115 22.170 1.00 50.94 258 LEU A CA 1
ATOM 2031 C C . LEU A 1 258 ? -7.255 -8.796 22.901 1.00 50.94 258 LEU A C 1
ATOM 2033 O O . LEU A 1 258 ? -7.837 -9.667 23.535 1.00 50.94 258 LEU A O 1
ATOM 2037 N N . TRP A 1 259 ? -7.754 -7.570 22.727 1.00 53.81 259 TRP A N 1
ATOM 2038 C CA . TRP A 1 259 ? -8.979 -7.077 23.340 1.00 53.81 259 TRP A CA 1
ATOM 2039 C C . TRP A 1 259 ? -9.918 -6.531 22.264 1.00 53.81 259 TRP A C 1
ATOM 2041 O O . TRP A 1 259 ? -9.506 -5.768 21.382 1.00 53.81 259 TRP A O 1
ATOM 2051 N N . LYS A 1 260 ? -11.199 -6.898 22.331 1.00 62.38 260 LYS A N 1
ATOM 2052 C CA . LYS A 1 260 ? -12.248 -6.261 21.527 1.00 62.38 260 LYS A CA 1
ATOM 2053 C C . LYS A 1 260 ? -12.881 -5.154 22.366 1.00 62.38 260 LYS A C 1
ATOM 2055 O O . LYS A 1 260 ? -13.284 -5.401 23.498 1.00 62.38 260 LYS A O 1
ATOM 2060 N N . LYS A 1 261 ? -12.981 -3.942 21.812 1.00 69.94 261 LYS A N 1
ATOM 2061 C CA . LYS A 1 261 ? -13.785 -2.876 22.423 1.00 69.94 261 LYS A CA 1
ATOM 2062 C C . LYS A 1 261 ? -15.254 -3.227 22.247 1.00 69.94 261 LYS A C 1
ATOM 2064 O O . LYS A 1 261 ? -15.725 -3.333 21.110 1.00 69.94 261 LYS A O 1
ATOM 2069 N N . CYS A 1 262 ? -15.943 -3.461 23.351 1.00 73.31 262 CYS A N 1
ATOM 2070 C CA . CYS A 1 262 ? -17.376 -3.682 23.363 1.00 73.31 262 CYS A CA 1
ATOM 2071 C C . CYS A 1 262 ? -17.920 -3.183 24.695 1.00 73.31 262 CYS A C 1
ATOM 2073 O O . CYS A 1 262 ? -17.451 -3.633 25.732 1.00 73.31 262 CYS A O 1
ATOM 2075 N N . MET A 1 263 ? -18.892 -2.279 24.644 1.00 75.56 263 MET A N 1
ATOM 2076 C CA . MET A 1 263 ? -19.599 -1.780 25.822 1.00 75.56 263 MET A CA 1
ATOM 2077 C C . MET A 1 263 ? -21.080 -2.081 25.644 1.00 75.56 263 MET A C 1
ATOM 2079 O O . MET A 1 263 ? -21.663 -1.622 24.661 1.00 75.56 263 MET A O 1
ATOM 2083 N N . ASP A 1 264 ? -21.691 -2.847 26.544 1.00 82.38 264 ASP A N 1
ATOM 2084 C CA . ASP A 1 264 ? -23.130 -3.082 26.530 1.00 82.38 264 ASP A CA 1
ATOM 2085 C C . ASP A 1 264 ? -23.862 -2.305 27.623 1.00 82.38 264 ASP A C 1
ATOM 2087 O O . ASP A 1 264 ? -23.316 -1.930 28.657 1.00 82.38 264 ASP A O 1
ATOM 2091 N N . TYR A 1 265 ? -25.115 -1.980 27.334 1.00 77.94 265 TYR A N 1
ATOM 2092 C CA . TYR A 1 265 ? -25.981 -1.218 28.216 1.00 77.94 265 TYR A CA 1
ATOM 2093 C C . TYR A 1 265 ? -27.431 -1.611 27.992 1.00 77.94 265 TYR A C 1
ATOM 2095 O O . TYR A 1 265 ? -27.799 -2.161 26.952 1.00 77.94 265 TYR A O 1
ATOM 2103 N N . GLN A 1 266 ? -28.266 -1.336 28.986 1.00 81.81 266 GLN A N 1
ATOM 2104 C CA . GLN A 1 266 ? -29.684 -1.654 28.931 1.00 81.81 266 GLN A CA 1
ATOM 2105 C C . GLN A 1 266 ? -30.515 -0.382 28.860 1.00 81.81 266 GLN A C 1
ATOM 2107 O O . GLN A 1 266 ? -30.266 0.579 29.586 1.00 81.81 266 GLN A O 1
ATOM 2112 N N . VAL A 1 267 ? -31.533 -0.404 28.006 1.00 80.38 267 VAL A N 1
ATOM 2113 C CA . VAL A 1 267 ? -32.548 0.646 27.911 1.00 80.38 267 VAL A CA 1
ATOM 2114 C C . VAL A 1 267 ? -33.889 0.045 28.294 1.00 80.38 267 VAL A C 1
ATOM 2116 O O . VAL A 1 267 ? -34.231 -1.054 27.852 1.00 80.38 267 VAL A O 1
ATOM 2119 N N . LYS A 1 268 ? -34.646 0.761 29.122 1.00 82.44 268 LYS A N 1
ATOM 2120 C CA . LYS A 1 268 ? -36.022 0.401 29.454 1.00 82.44 268 LYS A CA 1
ATOM 2121 C C . LYS A 1 268 ? -36.940 0.918 28.345 1.00 82.44 268 LYS A C 1
ATOM 2123 O O . LYS A 1 268 ? -36.885 2.100 28.022 1.00 82.44 268 LYS A O 1
ATOM 2128 N N . ARG A 1 269 ? -37.726 0.030 27.740 1.00 81.12 269 ARG A N 1
ATOM 2129 C CA . ARG A 1 269 ? -38.779 0.383 26.780 1.00 81.12 269 ARG A CA 1
ATOM 2130 C C . ARG A 1 269 ? -40.021 0.919 27.493 1.00 81.12 269 ARG A C 1
ATOM 2132 O O . ARG A 1 269 ? -40.186 0.717 28.696 1.00 81.12 269 ARG A O 1
ATOM 2139 N N . ASP A 1 270 ? -40.914 1.520 26.713 1.00 82.75 270 ASP A N 1
ATOM 2140 C CA . ASP A 1 270 ? -42.216 2.029 27.164 1.00 82.75 270 ASP A CA 1
ATOM 2141 C C . ASP A 1 270 ? -43.102 0.927 27.776 1.00 82.75 270 ASP A C 1
ATOM 2143 O O . ASP A 1 270 ? -43.875 1.185 28.691 1.00 82.75 270 ASP A O 1
ATOM 2147 N N . ASP A 1 271 ? -42.924 -0.328 27.345 1.00 84.88 271 ASP A N 1
ATOM 2148 C CA . ASP A 1 271 ? -43.577 -1.521 27.912 1.00 84.88 271 ASP A CA 1
ATOM 2149 C C . ASP A 1 271 ? -42.942 -2.011 29.232 1.00 84.88 271 ASP A C 1
ATOM 2151 O O . ASP A 1 271 ? -43.293 -3.069 29.757 1.00 84.88 271 ASP A O 1
ATOM 2155 N N . GLY A 1 272 ? -41.963 -1.274 29.759 1.00 81.81 272 GLY A N 1
ATOM 2156 C CA . GLY A 1 272 ? -41.228 -1.599 30.972 1.00 81.81 272 GLY A CA 1
ATOM 2157 C C . GLY A 1 272 ? -40.139 -2.663 30.807 1.00 81.81 272 GLY A C 1
ATOM 2158 O O . GLY A 1 272 ? -39.383 -2.878 31.759 1.00 81.81 272 GLY A O 1
ATOM 2159 N N . LYS A 1 273 ? -39.999 -3.301 29.635 1.00 85.75 273 LYS A N 1
ATOM 2160 C CA . LYS A 1 273 ? -38.990 -4.345 29.402 1.00 85.75 273 LYS A CA 1
ATOM 2161 C C . LYS A 1 273 ? -37.610 -3.746 29.149 1.00 85.75 273 LYS A C 1
ATOM 2163 O O . LYS A 1 273 ? -37.453 -2.731 28.471 1.00 85.75 273 LYS A O 1
ATOM 2168 N N . LEU A 1 274 ? -36.582 -4.411 29.672 1.00 84.56 274 LEU A N 1
ATOM 2169 C CA . LEU A 1 274 ? -35.187 -4.044 29.439 1.00 84.56 274 LEU A CA 1
ATOM 2170 C C . LEU A 1 274 ? -34.681 -4.655 28.134 1.00 84.56 274 LEU A C 1
ATOM 2172 O O . LEU A 1 274 ? -34.898 -5.835 27.861 1.00 84.56 274 LEU A O 1
ATOM 2176 N N . ILE A 1 275 ? -33.962 -3.858 27.347 1.00 87.44 275 ILE A N 1
ATOM 2177 C CA . ILE A 1 275 ? -33.299 -4.307 26.124 1.00 87.44 275 ILE A CA 1
ATOM 2178 C C . ILE A 1 275 ? -31.837 -3.946 26.153 1.00 87.44 275 ILE A C 1
ATOM 2180 O O . ILE A 1 275 ? -31.476 -2.792 26.371 1.00 87.44 275 ILE A O 1
ATOM 2184 N N . SER A 1 276 ? -31.017 -4.950 25.866 1.00 86.19 276 SER A N 1
ATOM 2185 C CA . SER A 1 276 ? -29.581 -4.791 25.722 1.00 86.19 276 SER A CA 1
ATOM 2186 C C . SER A 1 276 ? -29.223 -4.224 24.353 1.00 86.19 276 SER A C 1
ATOM 2188 O O . SER A 1 276 ? -29.690 -4.706 23.313 1.00 86.19 276 SER A O 1
ATOM 2190 N N . TYR A 1 277 ? -28.336 -3.243 24.377 1.00 85.25 277 TYR A N 1
ATOM 2191 C CA . TYR A 1 277 ? -27.598 -2.737 23.234 1.00 85.25 277 TYR A CA 1
ATOM 2192 C C . TYR A 1 277 ? -26.104 -2.833 23.520 1.00 85.25 277 TYR A C 1
ATOM 2194 O O . TYR A 1 277 ? -25.686 -2.848 24.673 1.00 85.25 277 TYR A O 1
ATOM 2202 N N . LYS A 1 278 ? -25.299 -2.851 22.462 1.00 83.56 278 LYS A N 1
ATOM 2203 C CA . LYS A 1 278 ? -23.842 -2.815 22.518 1.00 83.56 278 LYS A CA 1
ATOM 2204 C C . LYS A 1 278 ? -23.269 -1.798 21.544 1.00 83.56 278 LYS A C 1
ATOM 2206 O O . LYS A 1 278 ? -23.750 -1.655 20.421 1.00 83.56 278 LYS A O 1
ATOM 2211 N N . LEU A 1 279 ? -22.197 -1.148 21.967 1.00 75.94 279 LEU A N 1
ATOM 2212 C CA . LEU A 1 279 ? -21.306 -0.342 21.146 1.00 75.94 279 LEU A CA 1
ATOM 2213 C C . LEU A 1 279 ? -20.070 -1.184 20.841 1.00 75.94 279 LEU A C 1
ATOM 2215 O O . LEU A 1 279 ? -19.487 -1.775 21.747 1.00 75.94 279 LEU A O 1
ATOM 2219 N N . ILE A 1 280 ? -19.686 -1.276 19.569 1.00 74.25 280 ILE A N 1
ATOM 2220 C CA . ILE A 1 280 ? -18.567 -2.111 19.115 1.00 74.25 280 ILE A CA 1
ATOM 2221 C C . ILE A 1 280 ? -17.480 -1.208 18.534 1.00 74.25 280 ILE A C 1
ATOM 2223 O O . ILE A 1 280 ? -17.744 -0.393 17.649 1.00 74.25 280 ILE A O 1
ATOM 2227 N N . GLY A 1 281 ? -16.233 -1.391 18.973 1.00 70.00 281 GLY A N 1
ATOM 2228 C CA . GLY A 1 281 ? -15.107 -0.630 18.435 1.00 70.00 281 GLY A CA 1
ATOM 2229 C C . GLY A 1 281 ? -15.203 0.859 18.774 1.00 70.00 281 GLY A C 1
ATOM 2230 O O . GLY A 1 281 ? -15.231 1.227 19.941 1.00 70.00 281 GLY A O 1
ATOM 2231 N N . HIS A 1 282 ? -15.232 1.687 17.728 1.00 62.53 282 HIS A N 1
ATOM 2232 C CA . HIS A 1 282 ? -15.422 3.141 17.790 1.00 62.53 282 HIS A CA 1
ATOM 2233 C C . HIS A 1 282 ? -16.796 3.574 17.247 1.00 62.53 282 HIS A C 1
ATOM 2235 O O . HIS A 1 282 ? -17.029 4.757 17.012 1.00 62.53 282 HIS A O 1
ATOM 2241 N N . GLY A 1 283 ? -17.694 2.621 16.976 1.00 59.41 283 GLY A N 1
ATOM 2242 C CA . GLY A 1 283 ? -19.011 2.918 16.430 1.00 59.41 283 GLY A CA 1
ATOM 2243 C C . GLY A 1 283 ? -19.878 3.661 17.443 1.00 59.41 283 GLY A C 1
ATOM 2244 O O . GLY A 1 283 ? -20.043 3.202 18.569 1.00 59.41 283 GLY A O 1
ATOM 2245 N N . VAL A 1 284 ? -20.468 4.778 17.016 1.00 60.19 284 VAL A N 1
ATOM 2246 C CA . VAL A 1 284 ? -21.440 5.555 17.810 1.00 60.19 284 VAL A CA 1
ATOM 2247 C C . VAL A 1 284 ? -22.869 5.013 17.702 1.00 60.19 284 VAL A C 1
ATOM 2249 O O . VAL A 1 284 ? -23.756 5.455 18.425 1.00 60.19 284 VAL A O 1
ATOM 2252 N N . VAL A 1 285 ? -23.105 4.061 16.793 1.00 72.81 285 VAL A N 1
ATOM 2253 C CA . VAL A 1 285 ? -24.427 3.475 16.553 1.00 72.81 285 VAL A CA 1
ATOM 2254 C C . VAL A 1 285 ? -24.597 2.222 17.417 1.00 72.81 285 VAL A C 1
ATOM 2256 O O . VAL A 1 285 ? -23.833 1.265 17.250 1.00 72.81 285 VAL A O 1
ATOM 2259 N N . PRO A 1 286 ? -25.589 2.187 18.319 1.00 79.12 286 PRO A N 1
ATOM 2260 C CA . PRO A 1 286 ? -25.847 1.020 19.146 1.00 79.12 286 PRO A CA 1
ATOM 2261 C C . PRO A 1 286 ? -26.430 -0.141 18.335 1.00 79.12 286 PRO A C 1
ATOM 2263 O O . PRO A 1 286 ? -27.348 0.023 17.535 1.00 79.12 286 PRO A O 1
ATOM 2266 N N . VAL A 1 287 ? -25.916 -1.344 18.584 1.00 86.38 287 VAL A N 1
ATOM 2267 C CA . VAL A 1 287 ? -26.384 -2.602 17.987 1.00 86.38 287 VAL A CA 1
ATOM 2268 C C . VAL A 1 287 ? -27.143 -3.392 19.044 1.00 86.38 287 VAL A C 1
ATOM 2270 O O . VAL A 1 287 ? -26.678 -3.517 20.170 1.00 86.38 287 VAL A O 1
ATOM 2273 N N . LYS A 1 288 ? -28.303 -3.960 18.712 1.00 87.31 288 LYS A N 1
ATOM 2274 C CA . LYS A 1 288 ? -29.077 -4.774 19.663 1.00 87.31 288 LYS A CA 1
ATOM 2275 C C . LYS A 1 288 ? -28.280 -6.013 20.116 1.00 87.31 288 LYS A C 1
ATOM 2277 O O . LYS A 1 288 ? -27.671 -6.699 19.293 1.00 87.31 288 LYS A O 1
ATOM 2282 N N . GLY A 1 289 ? -28.314 -6.321 21.413 1.00 86.81 289 GLY A N 1
ATOM 2283 C CA . GLY A 1 289 ? -27.656 -7.480 22.031 1.00 86.81 289 GLY A CA 1
ATOM 2284 C C . GLY A 1 289 ? -26.595 -7.109 23.073 1.00 86.81 289 GLY A C 1
ATOM 2285 O O . GLY A 1 289 ? -26.450 -5.946 23.429 1.00 86.81 289 GLY A O 1
ATOM 2286 N N . SER A 1 290 ? -25.857 -8.115 23.551 1.00 83.44 290 SER A N 1
ATOM 2287 C CA . SER A 1 290 ? -24.820 -7.979 24.589 1.00 83.44 290 SER A CA 1
ATOM 2288 C C . SER A 1 290 ? -23.417 -8.271 24.058 1.00 83.44 290 SER A C 1
ATOM 2290 O O . SER A 1 290 ? -23.245 -8.868 22.982 1.00 83.44 290 SER A O 1
ATOM 2292 N N . CYS A 1 291 ? -22.412 -7.821 24.809 1.00 79.69 291 CYS A N 1
ATOM 2293 C CA . CYS A 1 291 ? -21.014 -8.144 24.553 1.00 79.69 291 CYS A CA 1
ATOM 2294 C C . CYS A 1 291 ? -20.704 -9.596 24.954 1.00 79.69 291 CYS A C 1
ATOM 2296 O O . CYS A 1 291 ? -21.416 -10.197 25.758 1.00 79.69 291 CYS A O 1
ATOM 2298 N N . ASN A 1 292 ? -19.665 -10.189 24.355 1.00 75.88 292 ASN A N 1
ATOM 2299 C CA . ASN A 1 292 ? -19.254 -11.546 24.715 1.00 75.88 292 ASN A CA 1
ATOM 2300 C C . ASN A 1 292 ? -18.624 -11.539 26.116 1.00 75.88 292 ASN A C 1
ATOM 2302 O O . ASN A 1 292 ? -17.656 -10.813 26.336 1.00 75.88 292 ASN A O 1
ATOM 2306 N N . LYS A 1 293 ? -19.166 -12.350 27.030 1.00 69.50 293 LYS A N 1
ATOM 2307 C CA . LYS A 1 293 ? -18.728 -12.436 28.430 1.00 69.50 293 LYS A CA 1
ATOM 2308 C C . LYS A 1 293 ? -17.471 -13.287 28.623 1.00 69.50 293 LYS A C 1
ATOM 2310 O O . LYS A 1 293 ? -16.773 -13.098 29.610 1.00 69.50 293 LYS A O 1
ATOM 2315 N N . ASP A 1 294 ? -17.151 -14.150 27.661 1.00 67.06 294 ASP A N 1
ATOM 2316 C CA . ASP A 1 294 ? -16.017 -15.083 27.753 1.00 67.06 294 ASP A CA 1
ATOM 2317 C C . ASP A 1 294 ? -14.704 -14.484 27.223 1.00 67.06 294 ASP A C 1
ATOM 2319 O O . ASP A 1 294 ? -13.658 -15.128 27.220 1.00 67.06 294 ASP A O 1
ATOM 2323 N N . SER A 1 295 ? -14.747 -13.242 26.737 1.00 59.59 295 SER A N 1
ATOM 2324 C CA . SER A 1 295 ? -13.577 -12.515 26.252 1.00 59.59 295 SER A CA 1
ATOM 2325 C C . SER A 1 295 ? -13.323 -11.306 27.125 1.00 59.59 295 SER A C 1
ATOM 2327 O O . SER A 1 295 ? -14.249 -10.553 27.404 1.00 59.59 295 SER A O 1
ATOM 2329 N N . THR A 1 296 ? -12.070 -11.052 27.482 1.00 51.72 296 THR A N 1
ATOM 2330 C CA . THR A 1 296 ? -11.716 -9.780 28.105 1.00 51.72 296 THR A CA 1
ATOM 2331 C C . THR A 1 296 ? -11.964 -8.634 27.120 1.00 51.72 296 THR A C 1
ATOM 2333 O O . THR A 1 296 ? -11.520 -8.656 25.964 1.00 51.72 296 THR A O 1
ATOM 2336 N N . LEU A 1 297 ? -12.705 -7.632 27.584 1.00 55.88 297 LEU A N 1
ATOM 2337 C CA . LEU A 1 297 ? -13.120 -6.474 26.804 1.00 55.88 297 LEU A CA 1
ATOM 2338 C C . LEU A 1 297 ? -12.346 -5.244 27.262 1.00 55.88 297 LEU A C 1
ATOM 2340 O O . LEU A 1 297 ? -12.044 -5.086 28.444 1.00 55.88 297 LEU A O 1
ATOM 2344 N N . LEU A 1 298 ? -12.045 -4.363 26.314 1.00 53.22 298 LEU A N 1
ATOM 2345 C CA . LEU A 1 298 ? -11.539 -3.035 26.630 1.00 53.22 298 LEU A CA 1
ATOM 2346 C C . LEU A 1 298 ? -12.727 -2.067 26.650 1.00 53.22 298 LEU A C 1
ATOM 2348 O O . LEU A 1 298 ? -13.291 -1.775 25.594 1.00 53.22 298 LEU A O 1
ATOM 2352 N N . ASN A 1 299 ? -13.087 -1.577 27.836 1.00 59.12 299 ASN A N 1
ATOM 2353 C CA . ASN A 1 299 ? -13.992 -0.441 27.980 1.00 59.12 299 ASN A CA 1
ATOM 2354 C C . ASN A 1 299 ? -13.171 0.832 27.775 1.00 59.12 299 ASN A C 1
ATOM 2356 O O . ASN A 1 299 ? -12.273 1.133 28.556 1.00 59.12 299 ASN A O 1
ATOM 2360 N N . ASP A 1 300 ? -13.433 1.530 26.676 1.00 55.41 300 ASP A N 1
ATOM 2361 C CA . ASP A 1 300 ? -12.728 2.747 26.293 1.00 55.41 300 ASP A CA 1
ATOM 2362 C C . ASP A 1 300 ? -13.776 3.798 25.935 1.00 55.41 300 ASP A C 1
ATOM 2364 O O . ASP A 1 300 ? -14.562 3.610 25.003 1.00 55.41 300 ASP A O 1
ATOM 2368 N N . GLY A 1 301 ? -13.829 4.870 26.718 1.00 61.72 301 GLY A N 1
ATOM 2369 C CA . GLY A 1 301 ? -14.793 5.941 26.525 1.00 61.72 301 GLY A CA 1
ATOM 2370 C C . GLY A 1 301 ? -14.782 6.937 27.675 1.00 61.72 301 GLY A C 1
ATOM 2371 O O . GLY A 1 301 ? -15.092 6.584 28.811 1.00 61.72 301 GLY A O 1
ATOM 2372 N N . ILE A 1 302 ? -14.454 8.189 27.353 1.00 63.69 302 ILE A N 1
ATOM 2373 C CA . ILE A 1 302 ? -14.746 9.353 28.191 1.00 63.69 302 ILE A CA 1
ATOM 2374 C C . ILE A 1 302 ? -15.868 10.115 27.491 1.00 63.69 302 ILE A C 1
ATOM 2376 O O . ILE A 1 302 ? -15.697 10.569 26.358 1.00 63.69 302 ILE A O 1
ATOM 2380 N N . VAL A 1 303 ? -17.014 10.256 28.148 1.00 69.69 303 VAL A N 1
ATOM 2381 C CA . VAL A 1 303 ? -18.089 11.141 27.697 1.00 69.69 303 VAL A CA 1
ATOM 2382 C C . VAL A 1 303 ? -17.863 12.506 28.325 1.00 69.69 303 VAL A C 1
ATOM 2384 O O . VAL A 1 303 ? -17.749 12.629 29.540 1.00 69.69 303 VAL A O 1
ATOM 2387 N N . VAL A 1 304 ? -17.780 13.540 27.495 1.00 75.56 304 VAL A N 1
ATOM 2388 C CA . VAL A 1 304 ? -17.668 14.919 27.970 1.00 75.56 304 VAL A CA 1
ATOM 2389 C C . VAL A 1 304 ? -19.052 15.543 27.946 1.00 75.56 304 VAL A C 1
ATOM 2391 O O . VAL A 1 304 ? -19.631 15.705 26.871 1.00 75.56 304 VAL A O 1
ATOM 2394 N N . VAL A 1 305 ? -19.569 15.912 29.115 1.00 79.25 305 VAL A N 1
ATOM 2395 C CA . VAL A 1 305 ? -20.892 16.534 29.240 1.00 79.25 305 VAL A CA 1
ATOM 2396 C C . VAL A 1 305 ? -20.769 17.997 29.670 1.00 79.25 305 VAL A C 1
ATOM 2398 O O . VAL A 1 305 ? -19.918 18.333 30.500 1.00 79.25 305 VAL A O 1
ATOM 2401 N N . PRO A 1 306 ? -21.582 18.896 29.087 1.00 68.31 306 PRO A N 1
ATOM 2402 C CA . PRO A 1 306 ? -21.531 20.317 29.408 1.00 68.31 306 PRO A CA 1
ATOM 2403 C C . PRO A 1 306 ? -22.078 20.632 30.805 1.00 68.31 306 PRO A C 1
ATOM 2405 O O . PRO A 1 306 ? -21.549 21.523 31.459 1.00 68.31 306 PRO A O 1
ATOM 2408 N N . ASP A 1 307 ? -23.102 19.905 31.262 1.00 78.75 307 ASP A N 1
ATOM 2409 C CA . ASP A 1 307 ? -23.835 20.207 32.491 1.00 78.75 307 ASP A CA 1
ATOM 2410 C C . ASP A 1 307 ? -24.535 18.972 33.098 1.00 78.75 307 ASP A C 1
ATOM 2412 O O . ASP A 1 307 ? -24.567 17.878 32.521 1.00 78.75 307 ASP A O 1
ATOM 2416 N N . SER A 1 308 ? -25.139 19.174 34.274 1.00 80.50 308 SER A N 1
ATOM 2417 C CA . SER A 1 308 ? -25.930 18.166 34.997 1.00 80.50 308 SER A CA 1
ATOM 2418 C C . SER A 1 308 ? -27.111 17.587 34.205 1.00 80.50 308 SER A C 1
ATOM 2420 O O . SER A 1 308 ? -27.466 16.430 34.420 1.00 80.50 308 SER A O 1
ATOM 2422 N N . SER A 1 309 ? -27.753 18.368 33.331 1.00 81.94 309 SER A N 1
ATOM 2423 C CA . SER A 1 309 ? -28.919 17.914 32.560 1.00 81.94 309 SER A CA 1
ATOM 2424 C C . SER A 1 309 ? -28.494 16.949 31.455 1.00 81.94 309 SER A C 1
ATOM 2426 O O . SER A 1 309 ? -29.124 15.912 31.241 1.00 81.94 309 SER A O 1
ATOM 2428 N N . ALA A 1 310 ? -27.379 17.248 30.787 1.00 76.19 310 ALA A N 1
ATOM 2429 C CA . ALA A 1 310 ? -26.771 16.370 29.800 1.00 76.19 310 ALA A CA 1
ATOM 2430 C C . ALA A 1 310 ? -26.226 15.079 30.435 1.00 76.19 310 ALA A C 1
ATOM 2432 O O . ALA A 1 310 ? -26.401 14.009 29.853 1.00 76.19 310 ALA A O 1
ATOM 2433 N N . ALA A 1 311 ? -25.659 15.156 31.646 1.00 76.25 311 ALA A N 1
ATOM 2434 C CA . ALA A 1 311 ? -25.187 13.989 32.401 1.00 76.25 311 ALA A CA 1
ATOM 2435 C C . ALA A 1 311 ? -26.300 12.948 32.648 1.00 76.25 311 ALA A C 1
ATOM 2437 O O . ALA A 1 311 ? -26.088 11.742 32.527 1.00 76.25 311 ALA A O 1
ATOM 2438 N N . GLN A 1 312 ? -27.534 13.393 32.914 1.00 77.75 312 GLN A N 1
ATOM 2439 C CA . GLN A 1 312 ? -28.677 12.490 33.125 1.00 77.75 312 GLN A CA 1
ATOM 2440 C C . GLN A 1 312 ? -29.078 11.704 31.866 1.00 77.75 312 GLN A C 1
ATOM 2442 O O . GLN A 1 312 ? -29.707 10.652 31.974 1.00 77.75 312 GLN A O 1
ATOM 2447 N N . LYS A 1 313 ? -28.707 12.190 30.676 1.00 77.88 313 LYS A N 1
ATOM 2448 C CA . LYS A 1 313 ? -28.988 11.534 29.390 1.00 77.88 313 LYS A CA 1
ATOM 2449 C C . LYS A 1 313 ? -27.917 10.511 29.006 1.00 77.88 313 LYS A C 1
ATOM 2451 O O . LYS A 1 313 ? -28.103 9.783 28.030 1.00 77.88 313 LYS A O 1
ATOM 2456 N N . VAL A 1 314 ? -26.806 10.445 29.744 1.00 72.50 314 VAL A N 1
ATOM 2457 C CA . VAL A 1 314 ? -25.728 9.492 29.470 1.00 72.50 314 VAL A CA 1
ATOM 2458 C C . VAL A 1 314 ? -26.203 8.072 29.805 1.00 72.50 314 VAL A C 1
ATOM 2460 O O . VAL A 1 314 ? -26.643 7.817 30.936 1.00 72.50 314 VAL A O 1
ATOM 2463 N N . PRO A 1 315 ? -26.111 7.124 28.851 1.00 71.06 315 PRO A N 1
ATOM 2464 C CA . PRO A 1 315 ? -26.547 5.751 29.067 1.00 71.06 315 PRO A CA 1
ATOM 2465 C C . PRO A 1 315 ? -25.892 5.106 30.295 1.00 71.06 315 PRO A C 1
ATOM 2467 O O . PRO A 1 315 ? -24.749 5.399 30.653 1.00 71.06 315 PRO A O 1
ATOM 2470 N N . ALA A 1 316 ? -26.624 4.197 30.940 1.00 71.31 316 ALA A N 1
ATOM 2471 C CA . ALA A 1 316 ? -26.171 3.486 32.133 1.00 71.31 316 ALA A CA 1
ATOM 2472 C C . ALA A 1 316 ? -25.200 2.349 31.820 1.00 71.31 316 ALA A C 1
ATOM 2474 O O . ALA A 1 316 ? -25.568 1.179 31.882 1.00 71.31 316 ALA A O 1
ATOM 2475 N N . ILE A 1 317 ? -23.969 2.725 31.476 1.00 73.56 317 ILE A N 1
ATOM 2476 C CA . ILE A 1 317 ? -22.877 1.812 31.131 1.00 73.56 317 ILE A CA 1
ATOM 2477 C C . ILE A 1 317 ? -21.874 1.765 32.285 1.00 73.56 317 ILE A C 1
ATOM 2479 O O . ILE A 1 317 ? -21.294 2.795 32.625 1.00 73.56 317 ILE A O 1
ATOM 2483 N N . ASP A 1 318 ? -21.654 0.594 32.878 1.00 73.69 318 ASP A N 1
ATOM 2484 C CA . ASP A 1 318 ? -20.639 0.424 33.924 1.00 73.69 318 ASP A CA 1
ATOM 2485 C C . ASP A 1 318 ? -19.217 0.480 33.338 1.00 73.69 318 ASP A C 1
ATOM 2487 O O . ASP A 1 318 ? -18.945 -0.016 32.244 1.00 73.69 318 ASP A O 1
ATOM 2491 N N . GLY A 1 319 ? -18.298 1.112 34.070 1.00 68.69 319 GLY A N 1
ATOM 2492 C CA . GLY A 1 319 ? -16.929 1.394 33.635 1.00 68.69 319 GLY A CA 1
ATOM 2493 C C . GLY A 1 319 ? -16.784 2.614 32.718 1.00 68.69 319 GLY A C 1
ATOM 2494 O O . GLY A 1 319 ? -15.661 2.947 32.348 1.00 68.69 319 GLY A O 1
ATOM 2495 N N . LEU A 1 320 ? -17.882 3.292 32.359 1.00 74.94 320 LEU A N 1
ATOM 2496 C CA . LEU A 1 320 ? -17.841 4.523 31.571 1.00 74.94 320 LEU A CA 1
ATOM 2497 C C . LEU A 1 320 ? -17.259 5.670 32.395 1.00 74.94 320 LEU A C 1
ATOM 2499 O O . LEU A 1 320 ? -17.640 5.863 33.553 1.00 74.94 320 LEU A O 1
ATOM 2503 N N . LEU A 1 321 ? -16.367 6.444 31.780 1.00 79.12 321 LEU A N 1
ATOM 2504 C CA . LEU A 1 321 ? -15.852 7.673 32.362 1.00 79.12 321 LEU A CA 1
ATOM 2505 C C . LEU A 1 321 ? -16.676 8.863 31.861 1.00 79.12 321 LEU A C 1
ATOM 2507 O O . LEU A 1 321 ? -16.955 8.973 30.668 1.00 79.12 321 LEU A O 1
ATOM 2511 N N . GLU A 1 322 ? -17.047 9.769 32.758 1.00 79.19 322 GLU A N 1
ATOM 2512 C CA . GLU A 1 322 ? -17.720 11.026 32.427 1.00 79.19 322 GLU A CA 1
ATOM 2513 C C . GLU A 1 322 ? -16.884 12.191 32.945 1.00 79.19 322 GLU A C 1
ATOM 2515 O O . GLU A 1 322 ? -16.605 12.273 34.138 1.00 79.19 322 GLU A O 1
ATOM 2520 N N . TYR A 1 323 ? -16.481 13.095 32.057 1.00 79.94 323 TYR A N 1
ATOM 2521 C CA . TYR A 1 323 ? -15.890 14.364 32.460 1.00 79.94 323 TYR A CA 1
ATOM 2522 C C . TYR A 1 323 ? -16.944 15.465 32.387 1.00 79.94 323 TYR A C 1
ATOM 2524 O O . TYR A 1 323 ? -17.517 15.743 31.326 1.00 79.94 323 TYR A O 1
ATOM 2532 N N . ARG A 1 324 ? -17.188 16.097 33.533 1.00 78.19 324 ARG A N 1
ATOM 2533 C CA . ARG A 1 324 ? -18.186 17.148 33.695 1.00 78.19 324 ARG A CA 1
ATOM 2534 C C . ARG A 1 324 ? -17.541 18.517 33.599 1.00 78.19 324 ARG A C 1
ATOM 2536 O O . ARG A 1 324 ? -16.781 18.889 34.487 1.00 78.19 324 ARG A O 1
ATOM 2543 N N . LYS A 1 325 ? -17.876 19.287 32.559 1.00 75.62 325 LYS A N 1
ATOM 2544 C CA . LYS A 1 325 ? -17.314 20.636 32.363 1.00 75.62 325 LYS A CA 1
ATOM 2545 C C . LYS A 1 325 ? -17.749 21.624 33.439 1.00 75.62 325 LYS A C 1
ATOM 2547 O O . LYS A 1 325 ? -16.947 22.450 33.854 1.00 75.62 325 LYS A O 1
ATOM 2552 N N . ASP A 1 326 ? -18.995 21.526 33.892 1.00 79.06 326 ASP A N 1
ATOM 2553 C CA . ASP A 1 326 ? -19.552 22.410 34.918 1.00 79.06 326 ASP A CA 1
ATOM 2554 C C . ASP A 1 326 ? -18.902 22.223 36.294 1.00 79.06 326 ASP A C 1
ATOM 2556 O O . ASP A 1 326 ? -18.842 23.165 37.079 1.00 79.06 326 ASP A O 1
ATOM 2560 N N . LYS A 1 327 ? -18.396 21.018 36.573 1.00 80.88 327 LYS A N 1
ATOM 2561 C CA . LYS A 1 327 ? -17.728 20.674 37.836 1.00 80.88 327 LYS A CA 1
ATOM 2562 C C . LYS A 1 327 ? -16.216 20.501 37.726 1.00 80.88 327 LYS A C 1
ATOM 2564 O O . LYS A 1 327 ? -15.559 20.403 38.753 1.00 80.88 327 LYS A O 1
ATOM 2569 N N . GLN A 1 328 ? -15.677 20.436 36.509 1.00 81.56 328 GLN A N 1
ATOM 2570 C CA . GLN A 1 328 ? -14.274 20.108 36.228 1.00 81.56 328 GLN A CA 1
ATOM 2571 C C . GLN A 1 328 ? -13.811 18.821 36.938 1.00 81.56 328 GLN A C 1
ATOM 2573 O O . GLN A 1 328 ? -12.731 18.750 37.521 1.00 81.56 328 GLN A O 1
ATOM 2578 N N . GLU A 1 329 ? -14.645 17.781 36.905 1.00 83.31 329 GLU A N 1
ATOM 2579 C CA . GLU A 1 329 ? -14.430 16.523 37.629 1.00 83.31 329 GLU A CA 1
ATOM 2580 C C . GLU A 1 329 ? -14.617 15.315 36.708 1.00 83.31 329 GLU A C 1
ATOM 2582 O O . GLU A 1 329 ? -15.482 15.316 35.825 1.00 83.31 329 GLU A O 1
ATOM 2587 N N . LEU A 1 330 ? -13.814 14.270 36.936 1.00 81.12 330 LEU A N 1
ATOM 2588 C CA . LEU A 1 330 ? -13.948 12.977 36.269 1.00 81.12 330 LEU A CA 1
ATOM 2589 C C . LEU A 1 330 ? -14.711 12.003 37.166 1.00 81.12 330 LEU A C 1
ATOM 2591 O O . LEU A 1 330 ? -14.352 11.794 38.326 1.00 81.12 330 LEU A O 1
ATOM 2595 N N . TYR A 1 331 ? -15.716 11.355 36.599 1.00 81.00 331 TYR A N 1
ATOM 2596 C CA . TYR A 1 331 ? -16.552 10.355 37.244 1.00 81.00 331 TYR A CA 1
ATOM 2597 C C . TYR A 1 331 ? -16.355 9.000 36.569 1.00 81.00 331 TYR A C 1
ATOM 2599 O O . TYR A 1 331 ? -16.150 8.932 35.359 1.00 81.00 331 TYR A O 1
ATOM 2607 N N . ILE A 1 332 ? -16.456 7.919 37.338 1.00 82.62 332 ILE A N 1
ATOM 2608 C CA . ILE A 1 332 ? -16.598 6.556 36.825 1.00 82.62 332 ILE A CA 1
ATOM 2609 C C . ILE A 1 332 ? -17.962 6.011 37.203 1.00 82.62 332 ILE A C 1
ATOM 2611 O O . ILE A 1 332 ? -18.420 6.167 38.341 1.00 82.62 332 ILE A O 1
ATOM 2615 N N . ARG A 1 333 ? -18.611 5.338 36.259 1.00 77.56 333 ARG A N 1
ATOM 2616 C CA . ARG A 1 333 ? -19.842 4.619 36.551 1.00 77.56 333 ARG A CA 1
ATOM 2617 C C . ARG A 1 333 ? -19.535 3.222 37.074 1.00 77.56 333 ARG A C 1
ATOM 2619 O O . ARG A 1 333 ? -18.790 2.479 36.445 1.00 77.56 333 ARG A O 1
ATOM 2626 N N . SER A 1 334 ? -20.106 2.856 38.213 1.00 76.69 334 SER A N 1
ATOM 2627 C CA . SER A 1 334 ? -20.016 1.511 38.785 1.00 76.69 334 SER A CA 1
ATOM 2628 C C . SER A 1 334 ? -21.356 1.149 39.404 1.00 76.69 334 SER A C 1
ATOM 2630 O O . SER A 1 334 ? -21.959 1.986 40.070 1.00 76.69 334 SER A O 1
ATOM 2632 N N . ASN A 1 335 ? -21.846 -0.071 39.179 1.00 76.38 335 ASN A N 1
ATOM 2633 C CA . ASN A 1 335 ? -23.157 -0.523 39.651 1.00 76.38 335 ASN A CA 1
ATOM 2634 C C . ASN A 1 335 ? -24.289 0.468 39.314 1.00 76.38 335 ASN A C 1
ATOM 2636 O O . ASN A 1 335 ? -25.167 0.740 40.133 1.00 76.38 335 ASN A O 1
ATOM 2640 N N . LYS A 1 336 ? -24.263 1.030 38.100 1.00 71.94 336 LYS A N 1
ATOM 2641 C CA . LYS A 1 336 ? -25.191 2.050 37.582 1.00 71.94 336 LYS A CA 1
ATOM 2642 C C . LYS A 1 336 ? -25.142 3.411 38.290 1.00 71.94 336 LYS A C 1
ATOM 2644 O O . LYS A 1 336 ? -25.868 4.309 37.845 1.00 71.94 336 LYS A O 1
ATOM 2649 N N . THR A 1 337 ? -24.278 3.614 39.286 1.00 79.31 337 THR A N 1
ATOM 2650 C CA . THR A 1 337 ? -24.082 4.896 39.981 1.00 79.31 337 THR A CA 1
ATOM 2651 C C . THR A 1 337 ? -22.813 5.604 39.517 1.00 79.31 337 THR A C 1
ATOM 2653 O O . THR A 1 337 ? -21.842 4.972 39.107 1.00 79.31 337 THR A O 1
ATOM 2656 N N . TRP A 1 338 ? -22.826 6.937 39.558 1.00 80.12 338 TRP A N 1
ATOM 2657 C CA . TRP A 1 338 ? -21.664 7.762 39.236 1.00 80.12 338 TRP A CA 1
ATOM 2658 C C . TRP A 1 338 ? -20.856 8.052 40.496 1.00 80.12 338 TRP A C 1
ATOM 2660 O O . TRP A 1 338 ? -21.393 8.589 41.462 1.00 80.12 338 TRP A O 1
ATOM 2670 N N . ASN A 1 339 ? -19.564 7.736 40.460 1.00 83.12 339 ASN A N 1
ATOM 2671 C CA . ASN A 1 339 ? -18.628 7.993 41.548 1.00 83.12 339 ASN A CA 1
ATOM 2672 C C . ASN A 1 339 ? -17.546 8.954 41.056 1.00 83.12 339 ASN A C 1
ATOM 2674 O O . ASN A 1 339 ? -16.914 8.692 40.032 1.00 83.12 339 ASN A O 1
ATOM 2678 N N . ALA A 1 340 ? -17.334 10.063 41.764 1.00 82.00 340 ALA A N 1
ATOM 2679 C CA . ALA A 1 340 ? -16.256 10.992 41.441 1.00 82.00 340 ALA A CA 1
ATOM 2680 C C . ALA A 1 340 ? -14.903 10.311 41.695 1.00 82.00 340 ALA A C 1
ATOM 2682 O O . ALA A 1 340 ? -14.660 9.791 42.783 1.00 82.00 340 ALA A O 1
ATOM 2683 N N . LEU A 1 341 ? -14.031 10.306 40.688 1.00 76.44 341 LEU A N 1
ATOM 2684 C CA . LEU A 1 341 ? -12.671 9.788 40.809 1.00 76.44 341 LEU A CA 1
ATOM 2685 C C . LEU A 1 341 ? -11.717 10.871 41.307 1.00 76.44 341 LEU A C 1
ATOM 2687 O O . LEU A 1 341 ? -10.939 10.628 42.227 1.00 76.44 341 LEU A O 1
ATOM 2691 N N . ALA A 1 342 ? -11.758 12.051 40.684 1.00 70.94 342 ALA A N 1
ATOM 2692 C CA . ALA A 1 342 ? -10.916 13.185 41.049 1.00 70.94 342 ALA A CA 1
ATOM 2693 C C . ALA A 1 342 ? -11.338 14.482 40.324 1.00 70.94 342 ALA A C 1
ATOM 2695 O O . ALA A 1 342 ? -11.871 14.420 39.211 1.00 70.94 342 ALA A O 1
ATOM 2696 N N . PRO A 1 343 ? -11.039 15.657 40.910 1.00 75.12 343 PRO A N 1
ATOM 2697 C CA . PRO A 1 343 ? -11.049 16.934 40.200 1.00 75.12 343 PRO A CA 1
ATOM 2698 C C . PRO A 1 343 ? -9.913 17.017 39.169 1.00 75.12 343 PRO A C 1
ATOM 2700 O O . PRO A 1 343 ? -8.853 16.404 39.333 1.00 75.12 343 PRO A O 1
ATOM 2703 N N . GLU A 1 344 ? -10.129 17.791 38.106 1.00 68.75 344 GLU A N 1
ATOM 2704 C CA . GLU A 1 344 ? -9.229 17.931 36.952 1.00 68.75 344 GLU A CA 1
ATOM 2705 C C . GLU A 1 344 ? -7.795 18.287 37.357 1.00 68.75 344 GLU A C 1
ATOM 2707 O O . GLU A 1 344 ? -6.842 17.680 36.872 1.00 68.75 344 GLU A O 1
ATOM 2712 N N . ASN A 1 345 ? -7.630 19.199 38.317 1.00 70.00 345 ASN A N 1
ATOM 2713 C CA . ASN A 1 345 ? -6.318 19.613 38.812 1.00 70.00 345 ASN A CA 1
ATOM 2714 C C . ASN A 1 345 ? -5.505 18.454 39.419 1.00 70.00 345 ASN A C 1
ATOM 2716 O O . ASN A 1 345 ? -4.304 18.362 39.171 1.00 70.00 345 ASN A O 1
ATOM 2720 N N . LYS A 1 346 ? -6.140 17.536 40.158 1.00 71.44 346 LYS A N 1
ATOM 2721 C CA . LYS A 1 346 ? -5.479 16.344 40.711 1.00 71.44 346 LYS A CA 1
ATOM 2722 C C . LYS A 1 346 ? -5.128 15.339 39.618 1.00 71.44 346 LYS A C 1
ATOM 2724 O O . LYS A 1 346 ? -4.069 14.722 39.682 1.00 71.44 346 LYS A O 1
ATOM 2729 N N . ILE A 1 347 ? -5.980 15.193 38.602 1.00 65.75 347 ILE A N 1
ATOM 2730 C CA . ILE A 1 347 ? -5.725 14.291 37.469 1.00 65.75 347 ILE A CA 1
ATOM 2731 C C . ILE A 1 347 ? -4.539 14.791 36.649 1.00 65.75 347 ILE A C 1
ATOM 2733 O O . ILE A 1 347 ? -3.650 14.001 36.336 1.00 65.75 347 ILE A O 1
ATOM 2737 N N . ILE A 1 348 ? -4.495 16.090 36.337 1.00 65.44 348 ILE A N 1
ATOM 2738 C CA . ILE A 1 348 ? -3.378 16.714 35.617 1.00 65.44 348 ILE A CA 1
ATOM 2739 C C . ILE A 1 348 ? -2.087 16.544 36.421 1.00 65.44 348 ILE A C 1
ATOM 2741 O O . ILE A 1 348 ? -1.105 16.047 35.880 1.00 65.44 348 ILE A O 1
ATOM 2745 N N . GLN A 1 349 ? -2.101 16.840 37.725 1.00 67.69 349 GLN A N 1
ATOM 2746 C CA . GLN A 1 349 ? -0.926 16.681 38.589 1.00 67.69 349 GLN A CA 1
ATOM 2747 C C . GLN A 1 349 ? -0.401 15.240 38.634 1.00 67.69 349 GLN A C 1
ATOM 2749 O O . GLN A 1 349 ? 0.801 15.023 38.485 1.00 67.69 349 GLN A O 1
ATOM 2754 N N . GLU A 1 350 ? -1.272 14.244 38.812 1.00 68.56 350 GLU A N 1
ATOM 2755 C CA . GLU A 1 350 ? -0.864 12.833 38.836 1.00 68.56 350 GLU A CA 1
ATOM 2756 C C . GLU A 1 350 ? -0.402 12.340 37.457 1.00 68.56 350 GLU A C 1
ATOM 2758 O O . GLU A 1 350 ? 0.565 11.581 37.353 1.00 68.56 350 GLU A O 1
ATOM 2763 N N . THR A 1 351 ? -1.038 12.808 36.379 1.00 62.62 351 THR A N 1
ATOM 2764 C CA . THR A 1 351 ? -0.645 12.464 35.005 1.00 62.62 351 THR A CA 1
ATOM 2765 C C . THR A 1 351 ? 0.716 13.063 34.664 1.00 62.62 351 THR A C 1
ATOM 2767 O O . THR A 1 351 ? 1.581 12.345 34.163 1.00 62.62 351 THR A O 1
ATOM 2770 N N . ASP A 1 352 ? 0.953 14.327 35.015 1.00 68.44 352 ASP A N 1
ATOM 2771 C CA . ASP A 1 352 ? 2.235 15.012 34.841 1.00 68.44 352 ASP A CA 1
ATOM 2772 C C . ASP A 1 352 ? 3.335 14.373 35.687 1.00 68.44 352 ASP A C 1
ATOM 2774 O O . ASP A 1 352 ? 4.451 14.164 35.208 1.00 68.44 352 ASP A O 1
ATOM 2778 N N . LYS A 1 353 ? 3.028 14.000 36.933 1.00 70.62 353 LYS A N 1
ATOM 2779 C CA . LYS A 1 353 ? 3.953 13.290 37.823 1.00 70.62 353 LYS A CA 1
ATOM 2780 C C . LYS A 1 353 ? 4.341 11.932 37.244 1.00 70.62 353 LYS A C 1
ATOM 2782 O O . LYS A 1 353 ? 5.523 11.597 37.208 1.00 70.62 353 LYS A O 1
ATOM 2787 N N . LYS A 1 354 ? 3.372 11.163 36.739 1.00 66.19 354 LYS A N 1
ATOM 2788 C CA . LYS A 1 354 ? 3.610 9.856 36.109 1.00 66.19 354 LYS A CA 1
ATOM 2789 C C . LYS A 1 354 ? 4.345 9.987 34.774 1.00 66.19 354 LYS A C 1
ATOM 2791 O O . LYS A 1 354 ? 5.202 9.162 34.465 1.00 66.19 354 LYS A O 1
ATOM 2796 N N . TYR A 1 355 ? 4.051 11.031 34.000 1.00 54.22 355 TYR A N 1
ATOM 2797 C CA . TYR A 1 355 ? 4.757 11.354 32.763 1.00 54.22 355 TYR A CA 1
ATOM 2798 C C . TYR A 1 355 ? 6.221 11.718 33.033 1.00 54.22 355 TYR A C 1
ATOM 2800 O O . TYR A 1 355 ? 7.103 11.153 32.389 1.00 54.22 355 TYR A O 1
ATOM 2808 N N . LYS A 1 356 ? 6.490 12.563 34.037 1.00 67.00 356 LYS A N 1
ATOM 2809 C CA . LYS A 1 356 ? 7.848 12.880 34.508 1.00 67.00 356 LYS A CA 1
ATOM 2810 C C . LYS A 1 356 ? 8.587 11.636 35.004 1.00 67.00 356 LYS A C 1
ATOM 2812 O O . LYS A 1 356 ? 9.664 11.357 34.506 1.00 67.00 356 LYS A O 1
ATOM 2817 N N . LEU A 1 357 ? 7.969 10.814 35.855 1.00 64.75 357 LEU A N 1
ATOM 2818 C CA . LEU A 1 357 ? 8.546 9.540 36.319 1.00 64.75 357 LEU A CA 1
ATOM 2819 C C . LEU A 1 357 ? 8.908 8.585 35.172 1.00 64.75 357 LEU A C 1
ATOM 2821 O O . LEU A 1 357 ? 9.939 7.916 35.219 1.00 64.75 357 LEU A O 1
ATOM 2825 N N . ASN A 1 358 ? 8.066 8.503 34.140 1.00 55.72 358 ASN A N 1
ATOM 2826 C CA . ASN A 1 358 ? 8.347 7.685 32.963 1.00 55.72 358 ASN A CA 1
ATOM 2827 C C . ASN A 1 358 ? 9.458 8.292 32.098 1.00 55.72 358 ASN A C 1
ATOM 2829 O O . ASN A 1 358 ? 10.306 7.550 31.615 1.00 55.72 358 ASN A O 1
ATOM 2833 N N . LEU A 1 359 ? 9.487 9.617 31.932 1.00 53.97 359 LEU A N 1
ATOM 2834 C CA . LEU A 1 359 ? 10.584 10.313 31.259 1.00 53.97 359 LEU A CA 1
ATOM 2835 C C . LEU A 1 359 ? 11.910 10.125 31.997 1.00 53.97 359 LEU A C 1
ATOM 2837 O O . LEU A 1 359 ? 12.919 9.873 31.350 1.00 53.97 359 LEU A O 1
ATOM 2841 N N . ASP A 1 360 ? 11.911 10.190 33.324 1.00 63.09 360 ASP A N 1
ATOM 2842 C CA . ASP A 1 360 ? 13.106 10.000 34.145 1.00 63.09 360 ASP A CA 1
ATOM 2843 C C . ASP A 1 360 ? 13.575 8.542 34.112 1.00 63.09 360 ASP A C 1
ATOM 2845 O O . ASP A 1 360 ? 14.771 8.287 34.030 1.00 63.09 360 ASP A O 1
ATOM 2849 N N . LYS A 1 361 ? 12.655 7.567 34.061 1.00 58.00 361 LYS A N 1
ATOM 2850 C CA . LYS A 1 361 ? 13.002 6.159 33.797 1.00 58.00 361 LYS A CA 1
ATOM 2851 C C . LYS A 1 361 ? 13.608 5.953 32.410 1.00 58.00 361 LYS A C 1
ATOM 2853 O O . LYS A 1 361 ? 14.588 5.228 32.299 1.00 58.00 361 LYS A O 1
ATOM 2858 N N . ILE A 1 362 ? 13.055 6.590 31.377 1.00 49.25 362 ILE A N 1
ATOM 2859 C CA . ILE A 1 362 ? 13.583 6.518 30.005 1.00 49.25 362 ILE A CA 1
ATOM 2860 C C . ILE A 1 362 ? 14.963 7.182 29.931 1.00 49.25 362 ILE A C 1
ATOM 2862 O O . ILE A 1 362 ? 15.883 6.624 29.343 1.00 49.25 362 ILE A O 1
ATOM 2866 N N . LYS A 1 363 ? 15.144 8.335 30.582 1.00 51.22 363 LYS A N 1
ATOM 2867 C CA . LYS A 1 363 ? 16.444 9.007 30.689 1.00 51.22 363 LYS A CA 1
ATOM 2868 C C . LYS A 1 363 ? 17.453 8.145 31.441 1.00 51.22 363 LYS A C 1
ATOM 2870 O O . LYS A 1 363 ? 18.536 7.924 30.924 1.00 51.22 363 LYS A O 1
ATOM 2875 N N . ASN A 1 364 ? 17.086 7.581 32.591 1.00 52.06 364 ASN A N 1
ATOM 2876 C CA . ASN A 1 364 ? 17.967 6.716 33.383 1.00 52.06 364 ASN A CA 1
ATOM 2877 C C . ASN A 1 364 ? 18.289 5.383 32.689 1.00 52.06 364 ASN A C 1
ATOM 2879 O O . ASN A 1 364 ? 19.351 4.823 32.934 1.00 52.06 364 ASN A O 1
ATOM 2883 N N . GLN A 1 365 ? 17.428 4.893 31.792 1.00 46.09 365 GLN A N 1
ATOM 2884 C CA . GLN A 1 365 ? 17.743 3.766 30.904 1.00 46.09 365 GLN A CA 1
ATOM 2885 C C . GLN A 1 365 ? 18.675 4.164 29.746 1.00 46.09 365 GLN A C 1
ATOM 2887 O O . GLN A 1 365 ? 19.459 3.333 29.300 1.00 46.09 365 GLN A O 1
ATOM 2892 N N . ASN A 1 366 ? 18.649 5.429 29.316 1.00 41.94 366 ASN A N 1
ATOM 2893 C CA . ASN A 1 366 ? 19.561 5.992 28.313 1.00 41.94 366 ASN A CA 1
ATOM 2894 C C . ASN A 1 366 ? 20.886 6.527 28.903 1.00 41.94 366 ASN A C 1
ATOM 2896 O O . ASN A 1 366 ? 21.758 6.936 28.143 1.00 41.94 366 ASN A O 1
ATOM 2900 N N . TYR A 1 367 ? 21.071 6.510 30.231 1.00 34.38 367 TYR A N 1
ATOM 2901 C CA . TYR A 1 367 ? 22.331 6.887 30.897 1.00 34.38 367 TYR A CA 1
ATOM 2902 C C . TYR A 1 367 ? 23.334 5.729 31.049 1.00 34.38 367 TYR A C 1
ATOM 2904 O O . TYR A 1 367 ? 24.369 5.891 31.690 1.00 34.38 367 TYR A O 1
ATOM 2912 N N . LEU A 1 368 ? 23.097 4.579 30.411 1.00 36.09 368 LEU A N 1
ATOM 2913 C CA . LEU A 1 368 ? 24.173 3.641 30.096 1.00 36.09 368 LEU A CA 1
ATOM 2914 C C . LEU A 1 368 ? 24.577 3.864 28.638 1.00 36.09 368 LEU A C 1
ATOM 2916 O O . LEU A 1 368 ? 23.903 3.408 27.721 1.00 36.09 368 LEU A O 1
ATOM 2920 N N . VAL A 1 369 ? 25.709 4.558 28.487 1.00 36.06 369 VAL A N 1
ATOM 2921 C CA . VAL A 1 369 ? 26.413 4.961 27.254 1.00 36.06 369 VAL A CA 1
ATOM 2922 C C . VAL A 1 369 ? 26.158 6.420 26.846 1.00 36.06 369 VAL A C 1
ATOM 2924 O O . VAL A 1 369 ? 25.563 6.724 25.817 1.00 36.06 369 VAL A O 1
ATOM 2927 N N . VAL A 1 370 ? 26.722 7.338 27.635 1.00 25.98 370 VAL A N 1
ATOM 2928 C CA . VAL A 1 370 ? 27.223 8.620 27.122 1.00 25.98 370 VAL A CA 1
ATOM 2929 C C . VAL A 1 370 ? 28.743 8.482 27.032 1.00 25.98 370 VAL A C 1
ATOM 2931 O O . VAL A 1 370 ? 29.419 8.433 28.055 1.00 25.98 370 VAL A O 1
ATOM 2934 N N . TRP A 1 371 ? 29.282 8.373 25.817 1.00 27.36 371 TRP A N 1
ATOM 2935 C CA . TRP A 1 371 ? 30.699 8.646 25.574 1.00 27.36 371 TRP A CA 1
ATOM 2936 C C . TRP A 1 371 ? 30.816 10.131 25.238 1.00 27.36 371 TRP A C 1
ATOM 2938 O O . TRP A 1 371 ? 30.396 10.556 24.162 1.00 27.36 371 TRP A O 1
ATOM 2948 N N . GLU A 1 372 ? 31.367 10.923 26.154 1.00 25.34 372 GLU A N 1
ATOM 2949 C CA . GLU A 1 372 ? 31.836 12.267 25.824 1.00 25.34 372 GLU A CA 1
ATOM 2950 C C . GLU A 1 372 ? 33.098 12.155 24.963 1.00 25.34 372 GLU A C 1
ATOM 2952 O O . GLU A 1 372 ? 34.147 11.686 25.405 1.00 25.34 372 GLU A O 1
ATOM 2957 N N . TRP A 1 373 ? 32.995 12.598 23.712 1.00 22.91 373 TRP A N 1
ATOM 2958 C CA . TRP A 1 373 ? 34.153 12.881 22.876 1.00 22.91 373 TRP A CA 1
ATOM 2959 C C . TRP A 1 373 ? 34.735 14.233 23.288 1.00 22.91 373 TRP A C 1
ATOM 2961 O O . TRP A 1 373 ? 34.195 15.278 22.935 1.00 22.91 373 TRP A O 1
ATOM 2971 N N . SER A 1 374 ? 35.858 14.215 24.005 1.00 27.20 374 SER A N 1
ATOM 2972 C CA . SER A 1 374 ? 36.726 15.385 24.149 1.00 27.20 374 SER A CA 1
ATOM 2973 C C . SER A 1 374 ? 37.992 15.165 23.332 1.00 27.20 374 SER A C 1
ATOM 2975 O O . SER A 1 374 ? 38.835 14.334 23.664 1.00 27.20 374 SER A O 1
ATOM 2977 N N . ALA A 1 375 ? 38.116 15.903 22.231 1.00 29.64 375 ALA A N 1
ATOM 2978 C CA . ALA A 1 375 ? 39.321 15.924 21.420 1.00 29.64 375 ALA A CA 1
ATOM 2979 C C . ALA A 1 375 ? 40.390 16.781 22.112 1.00 29.64 375 ALA A C 1
ATOM 2981 O O . ALA A 1 375 ? 40.329 18.004 22.054 1.00 29.64 375 ALA A O 1
ATOM 2982 N N . HIS A 1 376 ? 41.400 16.152 22.714 1.00 30.84 376 HIS A N 1
ATOM 2983 C CA . HIS A 1 376 ? 42.696 16.794 22.924 1.00 30.84 376 HIS A CA 1
ATOM 2984 C C . HIS A 1 376 ? 43.851 15.798 22.762 1.00 30.84 376 HIS A C 1
ATOM 2986 O O . HIS A 1 376 ? 43.757 14.618 23.077 1.00 30.84 376 HIS A O 1
ATOM 2992 N N . LYS A 1 377 ? 44.915 16.320 22.152 1.00 32.81 377 LYS A N 1
ATOM 2993 C CA . LYS A 1 377 ? 46.084 15.653 21.576 1.00 32.81 377 LYS A CA 1
ATOM 2994 C C . LYS A 1 377 ? 46.755 14.623 22.500 1.00 32.81 377 LYS A C 1
ATOM 2996 O O . LYS A 1 377 ? 47.223 14.990 23.569 1.00 32.81 377 LYS A O 1
ATOM 3001 N N . GLY A 1 378 ? 46.973 13.424 21.955 1.00 30.77 378 GLY A N 1
ATOM 3002 C CA . GLY A 1 378 ? 48.134 12.577 22.250 1.00 30.77 378 GLY A CA 1
ATOM 3003 C C . GLY A 1 378 ? 48.015 11.636 23.454 1.00 30.77 378 GLY A C 1
ATOM 3004 O O . GLY A 1 378 ? 47.960 12.084 24.589 1.00 30.77 378 GLY A O 1
ATOM 3005 N N . HIS A 1 379 ? 48.141 10.337 23.157 1.00 29.95 379 HIS A N 1
ATOM 3006 C CA . HIS A 1 379 ? 48.362 9.183 24.043 1.00 29.95 379 HIS A CA 1
ATOM 3007 C C . HIS A 1 379 ? 47.146 8.528 24.731 1.00 29.95 379 HIS A C 1
ATOM 3009 O O . HIS A 1 379 ? 46.519 9.061 25.640 1.00 29.95 379 HIS A O 1
ATOM 3015 N N . GLU A 1 380 ? 46.890 7.288 24.295 1.00 30.09 380 GLU A N 1
ATOM 3016 C CA . GLU A 1 380 ? 45.973 6.295 24.859 1.00 30.09 380 GLU A CA 1
ATOM 3017 C C . GLU A 1 380 ? 46.456 5.786 26.223 1.00 30.09 380 GLU A C 1
ATOM 3019 O O . GLU A 1 380 ? 47.550 5.233 26.294 1.00 30.09 380 GLU A O 1
ATOM 3024 N N . ILE A 1 381 ? 45.613 5.860 27.264 1.00 28.92 381 ILE A N 1
ATOM 3025 C CA . ILE A 1 381 ? 45.573 4.883 28.370 1.00 28.92 381 ILE A CA 1
ATOM 3026 C C . ILE A 1 381 ? 44.124 4.782 28.888 1.00 28.92 381 ILE A C 1
ATOM 3028 O O . ILE A 1 381 ? 43.598 5.720 29.484 1.00 28.92 381 ILE A O 1
ATOM 3032 N N . LEU A 1 382 ? 43.491 3.616 28.716 1.00 26.38 382 LEU A N 1
ATOM 3033 C CA . LEU A 1 382 ? 42.254 3.229 29.406 1.00 26.38 382 LEU A CA 1
ATOM 3034 C C . LEU A 1 382 ? 42.563 2.938 30.885 1.00 26.38 382 LEU A C 1
ATOM 3036 O O . LEU A 1 382 ? 43.311 2.010 31.191 1.00 26.38 382 LEU A O 1
ATOM 3040 N N . ARG A 1 383 ? 41.958 3.680 31.821 1.00 28.33 383 ARG A N 1
ATOM 3041 C CA . ARG A 1 383 ? 41.848 3.249 33.225 1.00 28.33 383 ARG A CA 1
ATOM 3042 C C . ARG A 1 383 ? 40.403 3.311 33.697 1.00 28.33 383 ARG A C 1
ATOM 3044 O O . ARG A 1 383 ? 39.785 4.368 33.733 1.00 28.33 383 ARG A O 1
ATOM 3051 N N . HIS A 1 384 ? 39.908 2.145 34.100 1.00 27.28 384 HIS A N 1
ATOM 3052 C CA . HIS A 1 384 ? 38.663 1.959 34.832 1.00 27.28 384 HIS A CA 1
ATOM 3053 C C . HIS A 1 384 ? 38.758 2.666 36.193 1.00 27.28 384 HIS A C 1
ATOM 3055 O O . HIS A 1 384 ? 39.699 2.420 36.950 1.00 27.28 384 HIS A O 1
ATOM 3061 N N . ARG A 1 385 ? 37.766 3.486 36.550 1.00 27.02 385 ARG A N 1
ATOM 3062 C CA . ARG A 1 385 ? 37.504 3.833 37.952 1.00 27.02 385 ARG A CA 1
ATOM 3063 C C . ARG A 1 385 ? 36.007 3.724 38.208 1.00 27.02 385 ARG A C 1
ATOM 3065 O O . ARG A 1 385 ? 35.220 4.376 37.535 1.00 27.02 385 ARG A O 1
ATOM 3072 N N . ALA A 1 386 ? 35.647 2.827 39.117 1.00 32.84 386 ALA A N 1
ATOM 3073 C CA . ALA A 1 386 ? 34.289 2.636 39.593 1.00 32.84 386 ALA A CA 1
ATOM 3074 C C . ALA A 1 386 ? 34.066 3.497 40.840 1.00 32.84 386 ALA A C 1
ATOM 3076 O O . ALA A 1 386 ? 34.867 3.418 41.774 1.00 32.84 386 ALA A O 1
ATOM 3077 N N . SER A 1 387 ? 32.982 4.270 40.829 1.00 40.38 387 SER A N 1
ATOM 3078 C CA . SER A 1 387 ? 32.115 4.591 41.973 1.00 40.38 387 SER A CA 1
ATOM 3079 C C . SER A 1 387 ? 30.922 5.379 41.459 1.00 40.38 387 SER A C 1
ATOM 3081 O O . SER A 1 387 ? 31.186 6.467 40.894 1.00 40.38 387 SER A O 1
#

Secondary structure (DSSP, 8-state):
---PPP----SSSS-----S-PPP--EE-SGGGS-EEEEEEESSS-GGG--EESSPPPTTS---EEGGGTTSEEEEEEEEEESSSSGGGEEEEEEEEEEEEEEGGG-SBSSBTB-TTS-EE--EEEEEETTTTEEEES---EEE-S-B--TTT--BHHHHHHHHHS-BTT-TTB-SSS--B----EEEEE-SS-SEEETTB-BSEEEEEETTEEEEEE-STT--S--EEGGGEE-TT-EEESS-EEEEEEESS----SSEEEEEEEEE-TTS-EEEEEEETT--S-EES---TTS-EE---EEEESSHHHHHTS---TT-EEEETTTTEEEEEETTEEEEEEEHHHHHHHHHHHHHHHHHHHHHHHTS---------S---------

Foldseek 3Di:
DDDDDQDDADPPNDDDDDDDDDARWDWACDQLNTQKTFFFKDFFLAQFQAWEACHYDDLQDDGHGHLVQQQPWFQKKKKWKAPDSDSVRTPWIKIFGAPGTDGNLPQWDCDQLHHQQQIARARGCFMATRLVRDGLARQAGGERFFGHDDPPQQADPSLQSVSSNHTQGRGRQAGRPDRDGNGQTGKGFAASPHNYHGAQHFGQWMGHGHNNQGWTKHDHVPDHGGQAHHSQDGDPRMDIGRTMIMIMITHNDNPPPLAWAKWKAWDQDPVRDIWIWMDTDPDPDTDTDHDDPVGHHDHDEEAEDADPVRVVVDTQTAQYWYQYNVQQFIWGHHPSDTDTPDHNVVVVVVVVVVVVVVVVVVVVVVVPDDDDDDDDDDDDDDDDDDD